Protein AF-A0A958PZF8-F1 (afdb_monomer)

Secondary structure (DSSP, 8-state):
----------------------SS---TTS---PPPTT--SSS---SSSTTTT--HHHHHTTSSSTT---S--TTSS-HHHHHHHTTT-TT--S-HHHHTTT-TTSSPPSS-HHHHHHHSS--STT-TTTT--HHHHB--TT-TT-B-STTT--SSSTTHHHHTTTS-BSTTSB-SSHHHHHHHHTTS----GGGS-TTS-TTSHHHHHH---GGGT--PBPSSSSS--B-TT---SBBTTTB-TTSHHHHHHTTT-TT--TTTS-TT-THHHHTT-TTSS--TTSSHHHHHHTT---STTSTTTT--HHHH---TT-TT---STTTS-HHHHTTTTTTS-TTSSS--SSHHHHHHH-TTS----GGGS-TTS-SSSHHHHHH--SGGGT---B-SS-SS--B-TT---SBBTTTB--SSSTTHHHHTT-TT--TTTTSTT-THHHHHH-TTS--

Radius of gyration: 44.5 Å; Cα contacts (8 Å, |Δi|>4): 518; chains: 1; bounding box: 115×78×127 Å

Mean predicted aligned error: 15.47 Å

Foldseek 3Di:
DDDDDDDDDDPPPPPPPLFQDDPPPQDPVRDDPGDDQQPDPLARAHCDADCNPPRLCQFQVVDNDSVHGAQDDPVHDDPVVVCVLCVQAAPDDNGRVSCCLQCSNSHDDPADLVNCLVQFEHQDPPAPNSNDHQCCFQVDSVDSVRGDPCSPVPPVDPPVCVLLVQAADDDQAADPGPLRCCQECRNSDRDDLVPDDQQANCVDDPNVVPHHYPCQFQVDADPSYPGNYGDPVATFCDDPPRDDLPDDPVCVVCPFQALDDSVQCDRVNVVLVCLQRRSNDDDPCRDQVVCVLQQNGCGPPGPNSNPRSCLFQVDSVDSVRGAPCSPDPCVNCVVVCVLAAPDPDQDDRGPQSVCQECSNVDDDDLVPDDQQENCPDDPNVVPDRYPCLFQVDADPSDPGGHGDSVHTDCDDPPRDHPPDDVVCVVCPPPPLDDPVVPPPDPPPSVCVVRRRNDD

Structure (mmCIF, N/CA/C/O backbone):
data_AF-A0A958PZF8-F1
#
_entry.id   AF-A0A958PZF8-F1
#
loop_
_atom_site.group_PDB
_atom_site.id
_atom_site.type_symbol
_atom_site.label_atom_id
_atom_site.label_alt_id
_atom_site.label_comp_id
_atom_site.label_asym_id
_atom_site.label_entity_id
_atom_site.label_seq_id
_atom_site.pdbx_PDB_ins_code
_atom_site.Cartn_x
_atom_site.Cartn_y
_atom_site.Cartn_z
_atom_site.occupancy
_atom_site.B_iso_or_equiv
_atom_site.auth_seq_id
_atom_site.auth_comp_id
_atom_site.auth_asym_id
_atom_site.auth_atom_id
_atom_site.pdbx_PDB_model_num
ATOM 1 N N . MET A 1 1 ? -70.134 57.536 48.054 1.00 37.50 1 MET A N 1
ATOM 2 C CA . MET A 1 1 ? -70.002 57.017 49.432 1.00 37.50 1 MET A CA 1
ATOM 3 C C . MET A 1 1 ? -70.591 55.611 49.474 1.00 37.50 1 MET A C 1
ATOM 5 O O . MET A 1 1 ? -71.732 55.472 49.069 1.00 37.50 1 MET A O 1
ATOM 9 N N . SER A 1 2 ? -69.796 54.635 49.942 1.00 36.50 2 SER A N 1
ATOM 10 C CA . SER A 1 2 ? -70.138 53.244 50.328 1.00 36.50 2 SER A CA 1
ATOM 11 C C . SER A 1 2 ? -70.690 52.311 49.226 1.00 36.50 2 SER A C 1
ATOM 13 O O . SER A 1 2 ? -71.832 52.447 48.817 1.00 36.50 2 SER A O 1
ATOM 15 N N . SER A 1 3 ? -69.861 51.493 48.564 1.00 36.50 3 SER A N 1
ATOM 16 C CA . SER A 1 3 ? -69.284 50.188 48.978 1.00 36.50 3 SER A CA 1
ATOM 17 C C . SER A 1 3 ? -70.226 49.001 48.717 1.00 36.50 3 SER A C 1
ATOM 19 O O . SER A 1 3 ? -71.057 48.650 49.550 1.00 36.50 3 SER A O 1
ATOM 21 N N . THR A 1 4 ? -70.037 48.352 47.564 1.00 36.25 4 THR A N 1
ATOM 22 C CA . THR A 1 4 ? -70.579 47.025 47.239 1.00 36.25 4 THR A CA 1
ATOM 23 C C . THR A 1 4 ? -69.392 46.102 46.972 1.00 36.25 4 THR A C 1
ATOM 25 O O . THR A 1 4 ? -68.705 46.234 45.962 1.00 36.25 4 THR A O 1
ATOM 28 N N . ALA A 1 5 ? -69.109 45.197 47.908 1.00 35.59 5 ALA A N 1
ATOM 29 C CA . ALA A 1 5 ? -68.065 44.190 47.768 1.00 35.59 5 ALA A CA 1
ATOM 30 C C . ALA A 1 5 ? -68.575 43.027 46.901 1.00 35.59 5 ALA A C 1
ATOM 32 O O . ALA A 1 5 ? -69.496 42.309 47.292 1.00 35.59 5 ALA A O 1
ATOM 33 N N . VAL A 1 6 ? -67.971 42.836 45.728 1.00 38.44 6 VAL A N 1
ATOM 34 C CA . VAL A 1 6 ? -68.174 41.654 44.880 1.00 38.44 6 VAL A CA 1
ATOM 35 C C . VAL A 1 6 ? -67.233 40.552 45.371 1.00 38.44 6 VAL A C 1
ATOM 37 O O . VAL A 1 6 ? -66.013 40.704 45.340 1.00 38.44 6 VAL A O 1
ATOM 40 N N . LYS A 1 7 ? -67.806 39.446 45.858 1.00 38.41 7 LYS A N 1
ATOM 41 C CA . LYS A 1 7 ? -67.075 38.223 46.212 1.00 38.41 7 LYS A CA 1
ATOM 42 C C . LYS A 1 7 ? -66.671 37.496 44.927 1.00 38.41 7 LYS A C 1
ATOM 44 O O . LYS A 1 7 ? -67.535 36.981 44.224 1.00 38.41 7 LYS A O 1
ATOM 49 N N . TYR A 1 8 ? -65.374 37.427 44.645 1.00 37.19 8 TYR A N 1
ATOM 50 C CA . TYR A 1 8 ? -64.829 36.514 43.642 1.00 37.19 8 TYR A CA 1
ATOM 51 C C . TYR A 1 8 ? -64.693 35.117 44.257 1.00 37.19 8 TYR A C 1
ATOM 53 O O . TYR A 1 8 ? -63.983 34.928 45.244 1.00 37.19 8 TYR A O 1
ATOM 61 N N . ILE A 1 9 ? -65.400 34.145 43.683 1.00 38.91 9 ILE A N 1
ATOM 62 C CA . ILE A 1 9 ? -65.196 32.720 43.947 1.00 38.91 9 ILE A CA 1
ATOM 63 C C . ILE A 1 9 ? -63.934 32.313 43.180 1.00 38.91 9 ILE A C 1
ATOM 65 O O . ILE A 1 9 ? -63.940 32.280 41.952 1.00 38.91 9 ILE A O 1
ATOM 69 N N . PHE A 1 10 ? -62.847 32.031 43.898 1.00 37.19 10 PHE A N 1
ATOM 70 C CA . PHE A 1 10 ? -61.678 31.371 43.322 1.00 37.19 10 PHE A CA 1
ATOM 71 C C . PHE A 1 10 ? -62.000 29.886 43.134 1.00 37.19 10 PHE A C 1
ATOM 73 O O . PHE A 1 10 ? -62.114 29.134 44.101 1.00 37.19 10 PHE A O 1
ATOM 80 N N . LEU A 1 11 ? -62.153 29.471 41.878 1.00 34.16 11 LEU A N 1
ATOM 81 C CA . LEU A 1 11 ? -62.128 28.068 41.489 1.00 34.16 11 LEU A CA 1
ATOM 82 C C . LEU A 1 11 ? -60.665 27.600 41.595 1.00 34.16 11 LEU A C 1
ATOM 84 O O . LEU A 1 11 ? -59.841 27.937 40.746 1.00 34.16 11 LEU A O 1
ATOM 88 N N . ILE A 1 12 ? -60.313 26.884 42.663 1.00 38.28 12 ILE A N 1
ATOM 89 C CA . ILE A 1 12 ? -59.009 26.219 42.762 1.00 38.28 12 ILE A CA 1
ATOM 90 C C . ILE A 1 12 ? -59.065 25.005 41.834 1.00 38.28 12 ILE A C 1
ATOM 92 O O . ILE A 1 12 ? -59.639 23.971 42.170 1.00 38.28 12 ILE A O 1
ATOM 96 N N . VAL A 1 13 ? -58.479 25.144 40.647 1.00 33.56 13 VAL A N 1
ATOM 97 C CA . VAL A 1 13 ? -58.109 24.002 39.810 1.00 33.56 13 VAL A CA 1
ATOM 98 C C . VAL A 1 13 ? -56.935 23.329 40.512 1.00 33.56 13 VAL A C 1
ATOM 100 O O . VAL A 1 13 ? -55.806 23.815 40.458 1.00 33.56 13 VAL A O 1
ATOM 103 N N . VAL A 1 14 ? -57.204 22.237 41.229 1.00 35.00 14 VAL A N 1
ATOM 104 C CA . VAL A 1 14 ? -56.147 21.351 41.721 1.00 35.00 14 VAL A CA 1
ATOM 105 C C . VAL A 1 14 ? -55.566 20.659 40.495 1.00 35.00 14 VAL A C 1
ATOM 107 O O . VAL A 1 14 ? -56.094 19.658 40.019 1.00 35.00 14 VAL A O 1
ATOM 110 N N . VAL A 1 15 ? -54.492 21.226 39.949 1.00 34.34 15 VAL A N 1
ATOM 111 C CA . VAL A 1 15 ? -53.616 20.504 39.029 1.00 34.34 15 VAL A CA 1
ATOM 112 C C . VAL A 1 15 ? -52.966 19.410 39.865 1.00 34.34 15 VAL A C 1
ATOM 114 O O . VAL A 1 15 ? -52.061 19.670 40.661 1.00 34.34 15 VAL A O 1
ATOM 117 N N . VAL A 1 16 ? -53.488 18.190 39.752 1.00 36.00 16 VAL A N 1
ATOM 118 C CA . VAL A 1 16 ? -52.850 17.005 40.317 1.00 36.00 16 VAL A CA 1
ATOM 119 C C . VAL A 1 16 ? -51.580 16.787 39.503 1.00 36.00 16 VAL A C 1
ATOM 121 O O . VAL A 1 16 ? -51.591 16.142 38.462 1.00 36.00 16 VAL A O 1
ATOM 124 N N . PHE A 1 17 ? -50.476 17.386 39.943 1.00 38.59 17 PHE A N 1
ATOM 125 C CA . PHE A 1 17 ? -49.166 16.893 39.554 1.00 38.59 17 PHE A CA 1
ATOM 126 C C . PHE A 1 17 ? -49.066 15.485 40.137 1.00 38.59 17 PHE A C 1
ATOM 128 O O . PHE A 1 17 ? -49.033 15.345 41.364 1.00 38.59 17 PHE A O 1
ATOM 135 N N . SER A 1 18 ? -49.061 14.466 39.275 1.00 41.78 18 SER A N 1
ATOM 136 C CA . SER A 1 18 ? -48.685 13.094 39.624 1.00 41.78 18 SER A CA 1
ATOM 137 C C . SER A 1 18 ? -47.242 13.106 40.122 1.00 41.78 18 SER A C 1
ATOM 139 O O . SER A 1 18 ? -46.292 12.933 39.371 1.00 41.78 18 SER A O 1
ATOM 141 N N . ALA A 1 19 ? -47.070 13.443 41.395 1.00 46.66 19 ALA A N 1
ATOM 142 C CA . ALA A 1 19 ? -45.835 13.237 42.118 1.00 46.66 19 ALA A CA 1
ATOM 143 C C . ALA A 1 19 ? -45.869 11.800 42.630 1.00 46.66 19 ALA A C 1
ATOM 145 O O . ALA A 1 19 ? -46.871 11.394 43.220 1.00 46.66 19 ALA A O 1
ATOM 146 N N . CYS A 1 20 ? -44.794 11.051 42.399 1.00 51.66 20 CYS A N 1
ATOM 147 C CA . CYS A 1 20 ? -44.618 9.715 42.948 1.00 51.66 20 CYS A CA 1
ATOM 148 C C . CYS A 1 20 ? -44.790 9.772 44.470 1.00 51.66 20 CYS A C 1
ATOM 150 O O . CYS A 1 20 ? -44.102 10.536 45.144 1.00 51.66 20 CYS A O 1
ATOM 152 N N . ARG A 1 21 ? -45.777 9.044 44.996 1.00 48.41 21 ARG A N 1
ATOM 153 C CA . ARG A 1 21 ? -46.098 8.992 46.425 1.00 48.41 21 ARG A CA 1
ATOM 154 C C . ARG A 1 21 ? -45.976 7.548 46.881 1.00 48.41 21 ARG A C 1
ATOM 156 O O . ARG A 1 21 ? -46.895 6.767 46.661 1.00 48.41 21 ARG A O 1
ATOM 163 N N . GLY A 1 22 ? -44.854 7.222 47.512 1.00 44.81 22 GLY A N 1
ATOM 164 C CA . GLY A 1 22 ? -44.749 6.042 48.361 1.00 44.81 22 GLY A CA 1
ATOM 165 C C . GLY A 1 22 ? -45.249 6.369 49.759 1.00 44.81 22 GLY A C 1
ATOM 166 O O . GLY A 1 22 ? -44.964 7.444 50.282 1.00 44.81 22 GLY A O 1
ATOM 167 N N . LEU A 1 23 ? -46.033 5.473 50.355 1.00 42.81 23 LEU A N 1
ATOM 168 C CA . LEU A 1 23 ? -46.591 5.661 51.699 1.00 42.81 23 LEU A CA 1
ATOM 169 C C . LEU A 1 23 ? -45.559 5.431 52.822 1.00 42.81 23 LEU A C 1
ATOM 171 O O . LEU A 1 23 ? -45.883 5.696 53.976 1.00 42.81 23 LEU A O 1
ATOM 175 N N . GLU A 1 24 ? -44.333 4.994 52.502 1.00 46.59 24 GLU A N 1
ATOM 176 C CA . GLU A 1 24 ? -43.348 4.545 53.503 1.00 46.59 24 GLU A CA 1
ATOM 177 C C . GLU A 1 24 ? -42.010 5.316 53.528 1.00 46.59 24 GLU A C 1
ATOM 179 O O . GLU A 1 24 ? -41.266 5.176 54.494 1.00 46.59 24 GLU A O 1
ATOM 184 N N . ASP A 1 25 ? -41.726 6.202 52.564 1.00 47.38 25 ASP A N 1
ATOM 185 C CA . ASP A 1 25 ? -40.475 6.995 52.518 1.00 47.38 25 ASP A CA 1
ATOM 186 C C . ASP A 1 25 ? -40.646 8.408 53.101 1.00 47.38 25 ASP A C 1
ATOM 188 O O . ASP A 1 25 ? -40.229 9.415 52.523 1.00 47.38 25 ASP A O 1
ATOM 192 N N . LEU A 1 26 ? -41.306 8.507 54.253 1.00 51.16 26 LEU A N 1
ATOM 193 C CA . LEU A 1 26 ? -41.318 9.752 55.012 1.00 51.16 26 LEU A CA 1
ATOM 194 C C . LEU A 1 26 ? -39.968 9.903 55.720 1.00 51.16 26 LEU A C 1
ATOM 196 O O . LEU A 1 26 ? -39.535 9.013 56.454 1.00 51.16 26 LEU A O 1
ATOM 200 N N . ASN A 1 27 ? -39.329 11.060 55.556 1.00 54.22 27 ASN A N 1
ATOM 201 C CA . ASN A 1 27 ? -38.282 11.498 56.468 1.00 54.22 27 ASN A CA 1
ATOM 202 C C . ASN A 1 27 ? -38.809 11.425 57.913 1.00 54.22 27 ASN A C 1
ATOM 204 O O . ASN A 1 27 ? -40.016 11.450 58.161 1.00 54.22 27 ASN A O 1
ATOM 208 N N . VAL A 1 28 ? -37.907 11.373 58.896 1.00 55.84 28 VAL A N 1
ATOM 209 C CA . VAL A 1 28 ? -38.272 11.271 60.328 1.00 55.84 28 VAL A CA 1
ATOM 210 C C . VAL A 1 28 ? -39.213 12.412 60.778 1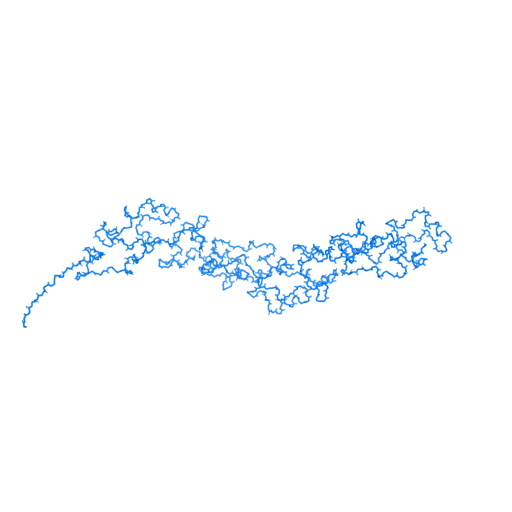.00 55.84 28 VAL A C 1
ATOM 212 O O . VAL A 1 28 ? -39.909 12.286 61.782 1.00 55.84 28 VAL A O 1
ATOM 215 N N . ASP A 1 29 ? -39.265 13.515 60.022 1.00 57.88 29 ASP A N 1
ATOM 216 C CA . ASP A 1 29 ? -40.139 14.676 60.221 1.00 57.88 29 ASP A CA 1
ATOM 217 C C . ASP A 1 29 ? -41.458 14.655 59.414 1.00 57.88 29 ASP A C 1
ATOM 219 O O . ASP A 1 29 ? -42.234 15.609 59.479 1.00 57.88 29 ASP A O 1
ATOM 223 N N . GLY A 1 30 ? -41.739 13.592 58.658 1.00 46.62 30 GLY A N 1
ATOM 224 C CA . GLY A 1 30 ? -42.919 13.493 57.799 1.00 46.62 30 GLY A CA 1
ATOM 225 C C . GLY A 1 30 ? -42.807 14.248 56.468 1.00 46.62 30 GLY A C 1
ATOM 226 O O . GLY A 1 30 ? -43.816 14.387 55.773 1.00 46.62 30 GLY A O 1
ATOM 227 N N . SER A 1 31 ? -41.626 14.757 56.102 1.00 48.38 31 SER A N 1
ATOM 228 C CA . SER A 1 31 ? -41.373 15.329 54.776 1.00 48.38 31 SER A CA 1
ATOM 229 C C . SER A 1 31 ? -41.009 14.245 53.755 1.00 48.38 31 SER A C 1
ATOM 231 O O . SER A 1 31 ? -40.520 13.176 54.104 1.00 48.38 31 SER A O 1
ATOM 233 N N . PHE A 1 32 ? -41.280 14.513 52.478 1.00 53.81 32 PHE A N 1
ATOM 234 C CA . PHE A 1 32 ? -40.859 13.672 51.359 1.00 53.81 32 PHE A CA 1
ATOM 235 C C . PHE A 1 32 ? -39.914 14.494 50.490 1.00 53.81 32 PHE A C 1
ATOM 237 O O . PHE A 1 32 ? -40.309 15.565 50.010 1.00 53.81 32 PHE A O 1
ATOM 244 N N . ASP A 1 33 ? -38.703 13.995 50.255 1.00 52.56 33 ASP A N 1
ATOM 245 C CA . ASP A 1 33 ? -37.861 14.532 49.194 1.00 52.56 33 ASP A CA 1
ATOM 246 C C . ASP A 1 33 ? -38.493 14.120 47.868 1.00 52.56 33 ASP A C 1
ATOM 248 O O . ASP A 1 33 ? -38.415 12.975 47.427 1.00 52.56 33 ASP A O 1
ATOM 252 N N . ARG A 1 34 ? -39.211 15.064 47.250 1.00 56.38 34 ARG A N 1
ATOM 253 C CA . ARG A 1 34 ? -39.826 14.853 45.942 1.00 56.38 34 ARG A CA 1
ATOM 254 C C . ARG A 1 34 ? -38.740 14.363 44.984 1.00 56.38 34 ARG A C 1
ATOM 256 O O . ARG A 1 34 ? -37.806 15.110 44.717 1.00 56.38 34 ARG A O 1
ATOM 263 N N . VAL A 1 35 ? -38.900 13.157 44.437 1.00 59.59 35 VAL A N 1
ATOM 264 C CA . VAL A 1 35 ? -38.057 12.671 43.338 1.00 59.59 35 VAL A CA 1
ATOM 265 C C . VAL A 1 35 ? -38.094 13.714 42.221 1.00 59.59 35 VAL A C 1
ATOM 267 O O . VAL A 1 35 ? -39.159 14.019 41.676 1.00 59.59 35 VAL A O 1
ATOM 270 N N . VAL A 1 36 ? -36.940 14.305 41.920 1.00 58.62 36 VAL A N 1
ATOM 271 C CA . VAL A 1 36 ? -36.776 15.272 40.836 1.00 58.62 36 VAL A CA 1
ATOM 272 C C . VAL A 1 36 ? -36.123 14.551 39.659 1.00 58.62 36 VAL A C 1
ATOM 274 O O . VAL A 1 36 ? -35.296 13.656 39.843 1.00 58.62 36 VAL A O 1
ATOM 277 N N . TRP A 1 37 ? -36.492 14.932 38.437 1.00 58.34 37 TRP A N 1
ATOM 278 C CA . TRP A 1 37 ? -35.787 14.499 37.228 1.00 58.34 37 TRP A CA 1
ATOM 279 C C . TRP A 1 37 ? -34.278 14.718 37.405 1.00 58.34 37 TRP A C 1
ATOM 281 O O . TRP A 1 37 ? -33.862 15.793 37.839 1.00 58.34 37 TRP A O 1
ATOM 291 N N . GLY A 1 38 ? -33.468 13.701 37.107 1.00 59.31 38 GLY A N 1
ATOM 292 C CA . GLY A 1 38 ? -32.015 13.750 37.302 1.00 59.31 38 GLY A CA 1
ATOM 293 C C . GLY A 1 38 ? -31.487 13.276 38.665 1.00 59.31 38 GLY A C 1
ATOM 294 O O . GLY A 1 38 ? -30.274 13.162 38.802 1.00 59.31 38 GLY A O 1
ATOM 295 N N . THR A 1 39 ? -32.337 12.992 39.665 1.00 63.03 39 THR A N 1
ATOM 296 C CA . THR A 1 39 ? -31.881 12.568 41.013 1.00 63.03 39 THR A CA 1
ATOM 297 C C . THR A 1 39 ? -32.392 11.198 41.457 1.00 63.03 39 THR A C 1
ATOM 299 O O . THR A 1 39 ? -32.065 10.753 42.556 1.00 63.03 39 THR A O 1
ATOM 302 N N . HIS A 1 40 ? -33.205 10.526 40.640 1.00 72.00 40 HIS A N 1
ATOM 303 C CA . HIS A 1 40 ? -33.659 9.165 40.915 1.00 72.00 40 HIS A CA 1
ATOM 304 C C . HIS A 1 40 ? -32.494 8.186 40.695 1.00 72.00 40 HIS A C 1
ATOM 306 O O . HIS A 1 40 ? -31.811 8.253 39.680 1.00 72.00 40 HIS A O 1
ATOM 312 N N . SER A 1 41 ? -32.215 7.326 41.671 1.00 67.25 41 SER A N 1
ATOM 313 C CA . SER A 1 41 ? -31.081 6.395 41.655 1.00 67.25 41 SER A CA 1
ATOM 314 C C . SER A 1 41 ? -31.567 5.002 42.061 1.00 67.25 41 SER A C 1
ATOM 316 O O . SER A 1 41 ? -32.423 4.915 42.944 1.00 67.25 41 SER A O 1
ATOM 318 N N . PRO A 1 42 ? -31.073 3.912 41.441 1.00 63.12 42 PRO A N 1
ATOM 319 C CA . PRO A 1 42 ? -30.014 3.866 40.419 1.00 63.12 42 PRO A CA 1
ATOM 320 C C . PRO A 1 42 ? -30.462 4.329 39.022 1.00 63.12 42 PRO A C 1
ATOM 322 O O . PRO A 1 42 ? -29.628 4.573 38.161 1.00 63.12 42 PRO A O 1
ATOM 325 N N . PHE A 1 43 ? -31.769 4.484 38.807 1.00 69.81 43 PHE A N 1
ATOM 326 C CA . PHE A 1 43 ? -32.364 4.829 37.518 1.00 69.81 43 PHE A CA 1
ATOM 327 C C . PHE A 1 43 ? -32.552 6.341 37.366 1.00 69.81 43 PHE A C 1
ATOM 329 O O . PHE A 1 43 ? -33.523 6.889 37.890 1.00 69.81 43 PHE A O 1
ATOM 336 N N . ILE A 1 44 ? -31.656 7.023 36.648 1.00 69.44 44 ILE A N 1
ATOM 337 C CA . ILE A 1 44 ? -31.795 8.463 36.400 1.00 69.44 44 ILE A CA 1
ATOM 338 C C . ILE A 1 44 ? -32.987 8.700 35.470 1.00 69.44 44 ILE A C 1
ATOM 340 O O . ILE A 1 44 ? -32.900 8.549 34.256 1.00 69.44 44 ILE A O 1
ATOM 344 N N . LEU A 1 45 ? -34.098 9.135 36.058 1.00 70.31 45 LEU A N 1
ATOM 345 C CA . LEU A 1 45 ? -35.258 9.612 35.321 1.00 70.31 45 LEU A CA 1
ATOM 346 C C . LEU A 1 45 ? -34.855 10.811 34.453 1.00 70.31 45 LEU A C 1
ATOM 348 O O . LEU A 1 45 ? -34.490 11.870 34.981 1.00 70.31 45 LEU A O 1
ATOM 352 N N . THR A 1 46 ? -34.953 10.660 33.131 1.00 66.12 46 THR A N 1
ATOM 353 C CA . THR A 1 46 ? -34.728 11.745 32.166 1.00 66.12 46 THR A CA 1
ATOM 354 C C . THR A 1 46 ? -36.054 12.270 31.618 1.00 66.12 46 THR A C 1
ATOM 356 O O . THR A 1 46 ? -37.060 11.568 31.587 1.00 66.12 46 THR A O 1
ATOM 359 N N . SER A 1 47 ? -36.081 13.526 31.170 1.00 66.81 47 SER A N 1
ATOM 360 C CA . SER A 1 47 ? -37.282 14.139 30.584 1.00 66.81 47 SER A CA 1
ATOM 361 C C . SER A 1 47 ? -37.588 13.655 29.154 1.00 66.81 47 SER A C 1
ATOM 363 O O . SER A 1 47 ? -38.429 14.249 28.471 1.00 66.81 47 SER A O 1
ATOM 365 N N . GLN A 1 48 ? -36.905 12.604 28.695 1.00 69.62 48 GLN A N 1
ATOM 366 C CA . GLN A 1 48 ? -36.945 12.016 27.357 1.00 69.62 48 GLN A CA 1
ATOM 367 C C . GLN A 1 48 ? -36.932 10.474 27.479 1.00 69.62 48 GLN A C 1
ATOM 369 O O . GLN A 1 48 ? -36.712 9.947 28.564 1.00 69.62 48 GLN A O 1
ATOM 374 N N . GLY A 1 49 ? -37.197 9.746 26.391 1.00 73.56 49 GLY A N 1
ATOM 375 C CA . GLY A 1 49 ? -37.208 8.272 26.398 1.00 73.56 49 GLY A CA 1
ATOM 376 C C . GLY A 1 49 ? -38.556 7.639 26.763 1.00 73.56 49 GLY A C 1
ATOM 377 O O . GLY A 1 49 ? -39.547 8.337 27.010 1.00 73.56 49 GLY A O 1
ATOM 378 N N . ASN A 1 50 ? -38.597 6.304 26.758 1.00 77.94 50 ASN A N 1
ATOM 379 C CA . ASN A 1 50 ? -39.836 5.531 26.899 1.00 77.94 50 ASN A CA 1
ATOM 380 C C . ASN A 1 50 ? -40.374 5.528 28.338 1.00 77.94 50 ASN A C 1
ATOM 382 O O . ASN A 1 50 ? -41.574 5.352 28.543 1.00 77.94 50 ASN A O 1
ATOM 386 N N . HIS A 1 51 ? -39.524 5.799 29.335 1.00 79.12 51 HIS A N 1
ATOM 387 C CA . HIS A 1 51 ? -39.930 5.840 30.742 1.00 79.12 51 HIS A CA 1
ATOM 388 C C . HIS A 1 51 ? -40.360 7.224 31.255 1.00 79.12 51 HIS A C 1
ATOM 390 O O . HIS A 1 51 ? -40.786 7.349 32.403 1.00 79.12 51 HIS A O 1
ATOM 396 N N . LYS A 1 52 ? -40.296 8.271 30.422 1.00 75.00 52 LYS A N 1
ATOM 397 C CA . LYS A 1 52 ? -40.603 9.664 30.803 1.00 75.00 52 LYS A CA 1
ATOM 398 C C . LYS A 1 52 ? -41.995 9.852 31.430 1.00 75.00 52 LYS A C 1
ATOM 400 O O . LYS A 1 52 ? -42.190 10.742 32.251 1.00 75.00 52 LYS A O 1
ATOM 405 N N . GLU A 1 53 ? -42.991 9.078 31.013 1.00 74.31 53 GLU A N 1
ATOM 406 C CA . GLU A 1 53 ? -44.390 9.263 31.443 1.00 74.31 53 GLU A CA 1
ATOM 407 C C . GLU A 1 53 ? -44.934 8.059 32.226 1.00 74.31 53 GLU A C 1
ATOM 409 O O . GLU A 1 53 ? -46.138 7.952 32.454 1.00 74.31 53 GLU A O 1
ATOM 414 N N . VAL A 1 54 ? -44.046 7.162 32.666 1.00 76.69 54 VAL A N 1
ATOM 415 C CA . VAL A 1 54 ? -44.415 5.967 33.430 1.00 76.69 54 VAL A CA 1
ATOM 416 C C . VAL A 1 54 ? -44.715 6.343 34.883 1.00 76.69 54 VAL A C 1
ATOM 418 O O . VAL A 1 54 ? -43.922 7.009 35.550 1.00 76.69 54 VAL A O 1
ATOM 421 N N . ASP A 1 55 ? -45.875 5.914 35.391 1.00 77.19 55 ASP A N 1
ATOM 422 C CA . ASP A 1 55 ? -46.229 6.079 36.804 1.00 77.19 55 ASP A CA 1
ATOM 423 C C . ASP A 1 55 ? -45.299 5.226 37.676 1.00 77.19 55 ASP A C 1
ATOM 425 O O . ASP A 1 55 ? -45.110 4.039 37.412 1.00 77.19 55 ASP A O 1
ATOM 429 N N . CYS A 1 56 ? -44.739 5.801 38.743 1.00 77.50 56 CYS A N 1
ATOM 430 C CA . CYS A 1 56 ? -43.807 5.094 39.624 1.00 77.50 56 CYS A CA 1
ATOM 431 C C . CYS A 1 56 ? -44.372 3.776 40.193 1.00 77.50 56 CYS A C 1
ATOM 433 O O . CYS A 1 56 ? -43.611 2.839 40.434 1.00 77.50 56 CYS A O 1
ATOM 435 N N . ASN A 1 57 ? -45.692 3.660 40.379 1.00 78.50 57 ASN A N 1
ATOM 436 C CA . ASN A 1 57 ? -46.315 2.426 40.860 1.00 78.50 57 ASN A CA 1
ATOM 437 C C . ASN A 1 57 ? -46.285 1.294 39.828 1.00 78.50 57 ASN A C 1
ATOM 439 O O . ASN A 1 57 ? -46.466 0.140 40.204 1.00 78.50 57 ASN A O 1
ATOM 443 N N . VAL A 1 58 ? -46.024 1.584 38.552 1.00 82.06 58 VAL A N 1
ATOM 444 C CA . VAL A 1 58 ? -45.774 0.538 37.554 1.00 82.06 58 VAL A CA 1
ATOM 445 C C . VAL A 1 58 ? -44.525 -0.254 37.940 1.00 82.06 58 VAL A C 1
ATOM 447 O O . VAL A 1 58 ? -44.546 -1.476 37.881 1.00 82.06 58 VAL A O 1
ATOM 450 N N . CYS A 1 59 ? -43.475 0.413 38.423 1.00 82.50 59 CYS A N 1
ATOM 451 C CA . CYS A 1 59 ? -42.232 -0.255 38.813 1.00 82.50 59 CYS A CA 1
ATOM 452 C C . CYS A 1 59 ? -42.227 -0.695 40.285 1.00 82.50 59 CYS A C 1
ATOM 454 O O . CYS A 1 59 ? -41.695 -1.757 40.607 1.00 82.50 59 CYS A O 1
ATOM 456 N N . HIS A 1 60 ? -42.816 0.106 41.179 1.00 83.25 60 HIS A N 1
ATOM 457 C CA . HIS A 1 60 ? -42.726 -0.080 42.636 1.00 83.25 60 HIS A CA 1
ATOM 458 C C . HIS A 1 60 ? -43.999 -0.635 43.292 1.00 83.25 60 HIS A C 1
ATOM 460 O O . HIS A 1 60 ? -43.929 -1.213 44.370 1.00 83.25 60 HIS A O 1
ATOM 466 N N . GLY A 1 61 ? -45.162 -0.497 42.651 1.00 79.94 61 GLY A N 1
ATOM 467 C CA . GLY A 1 61 ? -46.467 -0.864 43.215 1.00 79.94 61 GLY A CA 1
ATOM 468 C C . GLY A 1 61 ? -46.703 -2.351 43.530 1.00 79.94 61 GLY A C 1
ATOM 469 O O . GLY A 1 61 ? -47.589 -2.628 44.338 1.00 79.94 61 GLY A O 1
ATOM 470 N N . PRO A 1 62 ? -45.958 -3.322 42.961 1.00 80.31 62 PRO A N 1
ATOM 471 C CA . PRO A 1 62 ? -46.044 -4.721 43.388 1.00 80.31 62 PRO A CA 1
ATOM 472 C C . PRO A 1 62 ? -45.411 -5.015 44.757 1.00 80.31 62 PRO A C 1
ATOM 474 O O . PRO A 1 62 ? -45.520 -6.148 45.226 1.00 80.31 62 PRO A O 1
ATOM 477 N N . PHE A 1 63 ? -44.711 -4.051 45.364 1.00 82.25 63 PHE A N 1
ATOM 478 C CA . PHE A 1 63 ? -43.904 -4.258 46.564 1.00 82.25 63 PHE A CA 1
ATOM 479 C C . PHE A 1 63 ? -44.392 -3.427 47.745 1.00 82.25 63 PHE A C 1
ATOM 481 O O . PHE A 1 63 ? -45.000 -2.371 47.581 1.00 82.25 63 PHE A O 1
ATOM 488 N N . ASP A 1 64 ? -44.039 -3.888 48.943 1.00 79.00 64 ASP A N 1
ATOM 489 C CA . ASP A 1 64 ? -44.373 -3.199 50.189 1.00 79.00 64 ASP A CA 1
ATOM 490 C C . ASP A 1 64 ? -43.540 -1.916 50.379 1.00 79.00 64 ASP A C 1
ATOM 492 O O . ASP A 1 64 ? -43.968 -1.003 51.071 1.00 79.00 64 ASP A O 1
ATOM 496 N N . THR A 1 65 ? -42.372 -1.804 49.725 1.00 74.12 65 THR A N 1
ATOM 497 C CA . THR A 1 65 ? -41.483 -0.630 49.826 1.00 74.12 65 THR A CA 1
ATOM 498 C C . THR A 1 65 ? -41.009 -0.146 48.454 1.00 74.12 65 THR A C 1
ATOM 500 O O . THR A 1 65 ? -40.751 -0.950 47.557 1.00 74.12 65 THR A O 1
ATOM 503 N N . PHE A 1 66 ? -40.759 1.160 48.316 1.00 75.06 66 PHE A N 1
ATOM 504 C CA . PHE A 1 66 ? -40.168 1.757 47.104 1.00 75.06 66 PHE A CA 1
ATOM 505 C C . PHE A 1 66 ? -38.673 1.433 46.925 1.00 75.06 66 PHE A C 1
ATOM 507 O O . PHE A 1 66 ? -38.087 1.721 45.884 1.00 75.06 66 PHE A O 1
ATOM 514 N N . ARG A 1 67 ? -38.048 0.761 47.903 1.00 76.00 67 ARG A N 1
ATOM 515 C CA . ARG A 1 67 ? -36.687 0.213 47.771 1.00 76.00 67 ARG A CA 1
ATOM 516 C C . ARG A 1 67 ? -36.633 -1.004 46.849 1.00 76.00 67 ARG A C 1
ATOM 518 O O . ARG A 1 67 ? -35.553 -1.379 46.398 1.00 76.00 67 ARG A O 1
ATOM 525 N N . GLN A 1 68 ? -37.776 -1.642 46.612 1.00 81.62 68 GLN A N 1
ATOM 526 C CA . GLN A 1 68 ? -37.922 -2.750 45.680 1.00 81.62 68 GLN A CA 1
ATOM 527 C C . GLN A 1 68 ? -38.609 -2.256 44.413 1.00 81.62 68 GLN A C 1
ATOM 529 O O . GLN A 1 68 ? -39.413 -1.325 44.442 1.00 81.62 68 GLN A O 1
ATOM 534 N N . PHE A 1 69 ? -38.267 -2.870 43.290 1.00 85.38 69 PHE A N 1
ATOM 535 C CA . PHE A 1 69 ? -38.825 -2.515 41.998 1.00 85.38 69 PHE A CA 1
ATOM 536 C C . PHE A 1 69 ? -38.796 -3.726 41.066 1.00 85.38 69 PHE A C 1
ATOM 538 O O . PHE A 1 69 ? -38.066 -4.697 41.289 1.00 85.38 69 PHE A O 1
ATOM 545 N N . THR A 1 70 ? -39.574 -3.650 39.992 1.00 87.75 70 THR A N 1
ATOM 546 C CA . THR A 1 70 ? -39.487 -4.582 38.876 1.00 87.75 70 THR A CA 1
ATOM 547 C C . THR A 1 70 ? -39.677 -3.856 37.555 1.00 87.75 70 THR A C 1
ATOM 549 O O . THR A 1 70 ? -40.546 -2.997 37.438 1.00 87.75 70 THR A O 1
ATOM 552 N N . CYS A 1 71 ? -38.880 -4.222 36.554 1.00 85.81 71 CYS A N 1
ATOM 553 C CA . CYS A 1 71 ? -39.098 -3.797 35.170 1.00 85.81 71 CYS A CA 1
ATOM 554 C C . CYS A 1 71 ? -40.066 -4.757 34.453 1.00 85.81 71 CYS A C 1
ATOM 556 O O . CYS A 1 71 ? -40.699 -4.406 33.462 1.00 85.81 71 CYS A O 1
ATOM 558 N N . LEU A 1 72 ? -40.205 -5.977 34.976 1.00 88.75 72 LEU A N 1
ATOM 559 C CA . LEU A 1 72 ? -40.804 -7.130 34.303 1.00 88.75 72 LEU A CA 1
ATOM 560 C C . LEU A 1 72 ? -42.308 -7.213 34.572 1.00 88.75 72 LEU A C 1
ATOM 562 O O . LEU A 1 72 ? -42.827 -8.214 35.068 1.00 88.75 72 LEU A O 1
ATOM 566 N N . THR A 1 73 ? -43.014 -6.114 34.324 1.00 82.88 73 THR A N 1
ATOM 567 C CA . THR A 1 73 ? -44.472 -6.095 34.439 1.00 82.88 73 THR A CA 1
ATOM 568 C C . THR A 1 73 ? -45.115 -6.571 33.145 1.00 82.88 73 THR A C 1
ATOM 570 O O . THR A 1 73 ? -44.607 -6.329 32.051 1.00 82.88 73 THR A O 1
ATOM 573 N N . SER A 1 74 ? -46.298 -7.178 33.253 1.00 77.75 74 SER A N 1
ATOM 574 C CA . SER A 1 74 ? -47.092 -7.620 32.097 1.00 77.75 74 SER A CA 1
ATOM 575 C C . SER A 1 74 ? -47.538 -6.485 31.163 1.00 77.75 74 SER A C 1
ATOM 577 O O . SER A 1 74 ? -48.185 -6.749 30.156 1.00 77.75 74 SER A O 1
ATOM 579 N N . SER A 1 75 ? -47.261 -5.230 31.520 1.00 80.44 75 SER A N 1
ATOM 580 C CA . SER A 1 75 ? -47.679 -4.039 30.782 1.00 80.44 75 SER A CA 1
ATOM 581 C C . SER A 1 75 ? -46.520 -3.317 30.088 1.00 80.44 75 SER A C 1
ATOM 583 O O . SER A 1 75 ? -46.783 -2.376 29.343 1.00 80.44 75 SER A O 1
ATOM 585 N N . CYS A 1 76 ? -45.264 -3.707 30.342 1.00 85.50 76 CYS A N 1
ATOM 586 C CA . CYS A 1 76 ? -44.088 -3.025 29.794 1.00 85.50 76 CYS A CA 1
ATOM 587 C C . CYS A 1 76 ? -43.089 -4.025 29.199 1.00 85.50 76 CYS A C 1
ATOM 589 O O . CYS A 1 76 ? -43.132 -4.273 27.999 1.00 85.50 76 CYS A O 1
ATOM 591 N N . HIS A 1 77 ? -42.218 -4.627 30.014 1.00 89.00 77 HIS A N 1
ATOM 592 C CA . HIS A 1 77 ? -41.207 -5.571 29.532 1.00 89.00 77 HIS A CA 1
ATOM 593 C C . HIS A 1 77 ? -41.715 -7.007 29.634 1.00 89.00 77 HIS A C 1
ATOM 595 O O . HIS A 1 77 ? -41.525 -7.679 30.647 1.00 89.00 77 HIS A O 1
ATOM 601 N N . LEU A 1 78 ? -42.379 -7.470 28.575 1.00 91.81 78 LEU A N 1
ATOM 602 C CA . LEU A 1 78 ? -42.845 -8.848 28.452 1.00 91.81 78 LEU A CA 1
ATOM 603 C C . LEU A 1 78 ? -41.678 -9.800 28.190 1.00 91.81 78 LEU A C 1
ATOM 605 O O . LEU A 1 78 ? -40.800 -9.503 27.381 1.00 91.81 78 LEU A O 1
ATOM 609 N N . GLU A 1 79 ? -41.702 -10.973 28.826 1.00 91.38 79 GLU A N 1
ATOM 610 C CA . GLU A 1 79 ? -40.638 -11.978 28.704 1.00 91.38 79 GLU A CA 1
ATOM 611 C C . GLU A 1 79 ? -40.402 -12.393 27.252 1.00 91.38 79 GLU A C 1
ATOM 613 O O . GLU A 1 79 ? -39.270 -12.383 26.787 1.00 91.38 79 GLU A O 1
ATOM 618 N N . SER A 1 80 ? -41.460 -12.689 26.491 1.00 91.62 80 SER A N 1
ATOM 619 C CA . SER A 1 80 ? -41.319 -13.126 25.098 1.00 91.62 80 SER A CA 1
ATOM 620 C C . SER A 1 80 ? -40.693 -12.068 24.190 1.00 91.62 80 SER A C 1
ATOM 622 O O . SER A 1 80 ? -39.867 -12.407 23.347 1.00 91.62 80 SER A O 1
ATOM 624 N N . GLU A 1 81 ? -41.088 -10.804 24.350 1.00 90.94 81 GLU A N 1
ATOM 625 C CA . GLU A 1 81 ? -40.592 -9.691 23.530 1.00 90.94 81 GLU A CA 1
ATOM 626 C C . GLU A 1 81 ? -39.159 -9.343 23.929 1.00 90.94 81 GLU A C 1
ATOM 628 O O . GLU A 1 81 ? -38.265 -9.320 23.089 1.00 90.94 81 GLU A O 1
ATOM 633 N N . THR A 1 82 ? -38.908 -9.217 25.234 1.00 90.00 82 THR A N 1
ATOM 634 C CA . THR A 1 82 ? -37.576 -8.906 25.758 1.00 90.00 82 THR A CA 1
ATOM 635 C C . THR A 1 82 ? -36.582 -10.015 25.409 1.00 90.00 82 THR A C 1
ATOM 637 O O . THR A 1 82 ? -35.487 -9.717 24.944 1.00 90.00 82 THR A O 1
ATOM 640 N N . ASN A 1 83 ? -36.960 -11.291 25.545 1.00 91.00 83 ASN A N 1
ATOM 641 C CA . ASN A 1 83 ? -36.113 -12.413 25.136 1.00 91.00 83 ASN A CA 1
ATOM 642 C C . ASN A 1 83 ? -35.815 -12.380 23.629 1.00 91.00 83 ASN A C 1
ATOM 644 O O . ASN A 1 83 ? -34.700 -12.705 23.226 1.00 91.00 83 ASN A O 1
ATOM 648 N N . SER A 1 84 ? -36.795 -11.998 22.799 1.00 89.69 84 SER A N 1
ATOM 649 C CA . SER A 1 84 ? -36.623 -11.894 21.345 1.00 89.69 84 SER A CA 1
ATOM 650 C C . SER A 1 84 ? -35.616 -10.810 20.958 1.00 89.69 84 SER A C 1
ATOM 652 O O . SER A 1 84 ? -34.851 -11.004 20.017 1.00 89.69 84 SER A O 1
ATOM 654 N N . ASP A 1 85 ? -35.580 -9.700 21.691 1.00 86.44 85 ASP A N 1
ATOM 655 C CA . ASP A 1 85 ? -34.635 -8.609 21.431 1.00 86.44 85 ASP A CA 1
ATOM 656 C C . ASP A 1 85 ? -33.226 -8.899 21.985 1.00 86.44 85 ASP A C 1
ATOM 658 O O . ASP A 1 85 ? -32.240 -8.313 21.536 1.00 86.44 85 ASP A O 1
ATOM 662 N N . HIS A 1 86 ? -33.104 -9.847 22.923 1.00 87.12 86 HIS A N 1
ATOM 663 C CA . HIS A 1 86 ? -31.845 -10.206 23.588 1.00 87.12 86 HIS A CA 1
ATOM 664 C C . HIS A 1 86 ? -31.287 -11.580 23.180 1.00 87.12 86 HIS A C 1
ATOM 666 O O . HIS A 1 86 ? -30.347 -12.066 23.808 1.00 87.12 86 HIS A O 1
ATOM 672 N N . THR A 1 87 ? -31.790 -12.207 22.106 1.00 83.44 87 THR A N 1
ATOM 673 C CA . THR A 1 87 ? -31.377 -13.567 21.684 1.00 83.44 87 THR A CA 1
ATOM 674 C C . THR A 1 87 ? -29.872 -13.735 21.483 1.00 83.44 87 THR A C 1
ATOM 676 O O . THR A 1 87 ? -29.354 -14.844 21.590 1.00 83.44 87 THR A O 1
ATOM 679 N N . SER A 1 88 ? -29.181 -12.642 21.160 1.00 76.50 88 SER A N 1
ATOM 680 C CA . SER A 1 88 ? -27.750 -12.614 20.838 1.00 76.50 88 SER A CA 1
ATOM 681 C C . SER A 1 88 ? -26.924 -11.854 21.882 1.00 76.50 88 SER A C 1
ATOM 683 O O . SER A 1 88 ? -25.788 -11.468 21.604 1.00 76.50 88 SER A O 1
ATOM 685 N N . VAL A 1 89 ? -27.495 -11.574 23.058 1.00 81.69 89 VAL A N 1
ATOM 686 C CA . VAL A 1 89 ? -26.829 -10.856 24.149 1.00 81.69 89 VAL A CA 1
ATOM 687 C C . VAL A 1 89 ? -26.400 -11.859 25.214 1.00 81.69 89 VAL A C 1
ATOM 689 O O . VAL A 1 89 ? -27.211 -12.354 25.993 1.00 81.69 89 VAL A O 1
ATOM 692 N N . SER A 1 90 ? -25.107 -12.164 25.264 1.00 81.38 90 SER A N 1
ATOM 693 C CA . SER A 1 90 ? -24.567 -13.049 26.295 1.00 81.38 90 SER A CA 1
ATOM 694 C C . SER A 1 90 ? -24.629 -12.420 27.683 1.00 81.38 90 SER A C 1
ATOM 696 O O . SER A 1 90 ? -24.434 -11.216 27.848 1.00 81.38 90 SER A O 1
ATOM 698 N N . GLY A 1 91 ? -24.929 -13.249 28.686 1.00 80.25 91 GLY A N 1
ATOM 699 C CA . GLY A 1 91 ? -25.162 -12.795 30.060 1.00 80.25 91 GLY A CA 1
ATOM 700 C C . GLY A 1 91 ? -26.519 -12.119 30.278 1.00 80.25 91 GLY A C 1
ATOM 701 O O . GLY A 1 91 ? -26.774 -11.633 31.376 1.00 80.25 91 GLY A O 1
ATOM 702 N N . TYR A 1 92 ? -27.392 -12.089 29.264 1.00 87.62 92 TYR A N 1
ATOM 703 C CA . TYR A 1 92 ? -28.771 -11.651 29.433 1.00 87.62 92 TYR A CA 1
ATOM 704 C C . TYR A 1 92 ? -29.523 -12.573 30.396 1.00 87.62 92 TYR A C 1
ATOM 706 O O . TYR A 1 92 ? -29.569 -13.792 30.222 1.00 87.62 92 TYR A O 1
ATOM 714 N N . GLU A 1 93 ? -30.165 -11.960 31.383 1.00 90.31 93 GLU A N 1
ATOM 715 C CA . GLU A 1 93 ? -31.095 -12.611 32.289 1.00 90.31 93 GLU A CA 1
ATOM 716 C C . GLU A 1 93 ? -32.357 -11.758 32.376 1.00 90.31 93 GLU A C 1
ATOM 718 O O . GLU A 1 93 ? -32.281 -10.541 32.561 1.00 90.31 93 GLU A O 1
ATOM 723 N N . PHE A 1 94 ? -33.526 -12.396 32.301 1.00 92.19 94 PHE A N 1
ATOM 724 C CA . PHE A 1 94 ? -34.811 -11.728 32.495 1.00 92.19 94 PHE A CA 1
ATOM 725 C C . PHE A 1 94 ? -35.068 -11.478 33.993 1.00 92.19 94 PHE A C 1
ATOM 727 O O . PHE A 1 94 ? -35.962 -12.052 34.613 1.00 92.19 94 PHE A O 1
ATOM 734 N N . VAL A 1 95 ? -34.214 -10.648 34.599 1.00 90.50 95 VAL A N 1
ATOM 735 C CA . VAL A 1 95 ? -34.217 -10.265 36.016 1.00 90.50 95 VAL A CA 1
ATOM 736 C C . VAL A 1 95 ? -33.989 -8.755 36.110 1.00 90.50 95 VAL A C 1
ATOM 738 O O . VAL A 1 95 ? -32.986 -8.247 35.618 1.00 90.50 95 VAL A O 1
ATOM 741 N N . SER A 1 96 ? -34.887 -8.030 36.789 1.00 88.50 96 SER A N 1
ATOM 742 C CA . SER A 1 96 ? -34.897 -6.554 36.839 1.00 88.50 96 SER A CA 1
ATOM 743 C C . SER A 1 96 ? -33.559 -5.910 37.222 1.00 88.50 96 SER A C 1
ATOM 745 O O . SER A 1 96 ? -33.208 -4.860 36.694 1.00 88.50 96 SER A O 1
ATOM 747 N N . SER A 1 97 ? -32.801 -6.518 38.139 1.00 83.94 97 SER A N 1
ATOM 748 C CA . SER A 1 97 ? -31.486 -6.009 38.548 1.00 83.94 97 SER A CA 1
ATOM 749 C C . SER A 1 97 ? -30.401 -6.214 37.490 1.00 83.94 97 SER A C 1
ATOM 751 O O . SER A 1 97 ? -29.497 -5.389 37.396 1.00 83.94 97 SER A O 1
ATOM 753 N N . SER A 1 98 ? -30.487 -7.290 36.702 1.00 87.19 98 SER A N 1
ATOM 754 C CA . SER A 1 98 ? -29.490 -7.653 35.687 1.00 87.19 98 SER A CA 1
ATOM 755 C C . SER A 1 98 ? -29.561 -6.724 34.468 1.00 87.19 98 SER A C 1
ATOM 757 O O . SER A 1 98 ? -28.541 -6.461 33.833 1.00 87.19 98 SER A O 1
ATOM 759 N N . CYS A 1 99 ? -30.732 -6.135 34.191 1.00 85.94 99 CYS A N 1
ATOM 760 C CA . CYS A 1 99 ? -30.914 -5.160 33.112 1.00 85.94 99 CYS A CA 1
ATOM 761 C C . CYS A 1 99 ? -29.936 -3.977 33.227 1.00 85.94 99 CYS A C 1
ATOM 763 O O . CYS A 1 99 ? -29.350 -3.557 32.230 1.00 85.94 99 CYS A O 1
ATOM 765 N N . PHE A 1 100 ? -29.701 -3.476 34.447 1.00 81.19 100 PHE A N 1
ATOM 766 C CA . PHE A 1 100 ? -28.849 -2.304 34.686 1.00 81.19 100 PHE A CA 1
ATOM 767 C C . PHE A 1 100 ? -27.372 -2.535 34.408 1.00 81.19 100 PHE A C 1
ATOM 769 O O . PHE A 1 100 ? -26.640 -1.564 34.246 1.00 81.19 100 PHE A O 1
ATOM 776 N N . SER A 1 101 ? -26.922 -3.788 34.323 1.00 80.12 101 SER A N 1
ATOM 777 C CA . SER A 1 101 ? -25.548 -4.081 33.925 1.00 80.12 101 SER A CA 1
ATOM 778 C C . SER A 1 101 ? -25.277 -3.642 32.485 1.00 80.12 101 SER A C 1
ATOM 780 O O . SER A 1 101 ? -24.157 -3.256 32.186 1.00 80.12 101 SER A O 1
ATOM 782 N N . CYS A 1 102 ? -26.289 -3.648 31.612 1.00 80.62 102 CYS A N 1
ATOM 783 C CA . CYS A 1 102 ? -26.152 -3.231 30.210 1.00 80.62 102 CYS A CA 1
ATOM 784 C C . CYS A 1 102 ? -26.941 -1.954 29.866 1.00 80.62 102 CYS A C 1
ATOM 786 O O . CYS A 1 102 ? -26.598 -1.272 28.904 1.00 80.62 102 CYS A O 1
ATOM 788 N N . HIS A 1 103 ? -27.977 -1.634 30.648 1.00 82.12 103 HIS A N 1
ATOM 789 C CA . HIS A 1 103 ? -28.863 -0.478 30.485 1.00 82.12 103 HIS A CA 1
ATOM 790 C C . HIS A 1 103 ? -28.844 0.384 31.756 1.00 82.12 103 HIS A C 1
ATOM 792 O O . HIS A 1 103 ? -29.811 0.384 32.522 1.00 82.12 103 HIS A O 1
ATOM 798 N N . PRO A 1 104 ? -27.749 1.111 32.035 1.00 76.62 104 PRO A N 1
ATOM 799 C CA . PRO A 1 104 ? -27.585 1.860 33.286 1.00 76.62 104 PRO A CA 1
ATOM 800 C C . PRO A 1 104 ? -28.617 2.978 33.458 1.00 76.62 104 PRO A C 1
ATOM 802 O O . PRO A 1 104 ? -29.045 3.274 34.571 1.00 76.62 104 PRO A O 1
ATOM 805 N N . SER A 1 105 ? -29.057 3.572 32.349 1.00 75.25 105 SER A N 1
ATOM 806 C CA . SER A 1 105 ? -30.132 4.561 32.315 1.00 75.25 105 SER A CA 1
ATOM 807 C C . SER A 1 105 ? -31.523 3.930 32.325 1.00 75.25 105 SER A C 1
ATOM 809 O O . SER A 1 105 ? -32.492 4.672 32.293 1.00 75.25 105 SER A O 1
ATOM 811 N N . GLY A 1 106 ? -31.634 2.596 32.314 1.00 77.25 106 GLY A N 1
ATOM 812 C CA . GLY A 1 106 ? -32.878 1.845 32.122 1.00 77.25 106 GLY A CA 1
ATOM 813 C C . GLY A 1 106 ? -33.518 2.002 30.737 1.00 77.25 106 GLY A C 1
ATOM 814 O O . GLY A 1 106 ? -34.537 1.377 30.476 1.00 77.25 106 GLY A O 1
ATOM 815 N N . GLU A 1 107 ? -32.936 2.801 29.843 1.00 78.19 107 GLU A N 1
ATOM 816 C CA . GLU A 1 107 ? -33.351 2.894 28.443 1.00 78.19 107 GLU A CA 1
ATOM 817 C C . GLU A 1 107 ? -32.600 1.855 27.597 1.00 78.19 107 GLU A C 1
ATOM 819 O O . GLU A 1 107 ? -31.476 1.452 27.918 1.00 78.19 107 GLU A O 1
ATOM 824 N N . ALA A 1 108 ? -33.219 1.430 26.493 1.00 76.94 108 ALA A N 1
ATOM 825 C CA . ALA A 1 108 ? -32.533 0.616 25.497 1.00 76.94 108 ALA A CA 1
ATOM 826 C C . ALA A 1 108 ? -31.288 1.362 24.987 1.00 76.94 108 ALA A C 1
ATOM 828 O O . ALA A 1 108 ? -31.293 2.586 24.864 1.00 76.94 108 ALA A O 1
ATOM 829 N N . ASN A 1 109 ? -30.218 0.624 24.697 1.00 71.50 109 ASN A N 1
ATOM 830 C CA . ASN A 1 109 ? -29.031 1.224 24.099 1.00 71.50 109 ASN A CA 1
ATOM 831 C C . ASN A 1 109 ? -29.365 1.673 22.673 1.00 71.50 109 ASN A C 1
ATOM 833 O O . ASN A 1 109 ? -29.994 0.925 21.927 1.00 71.50 109 ASN A O 1
ATOM 837 N N . ASP A 1 110 ? -28.873 2.844 22.271 1.00 70.56 110 ASP A N 1
ATOM 838 C CA . ASP A 1 110 ? -29.070 3.390 20.918 1.00 70.56 110 ASP A CA 1
ATOM 839 C C . ASP A 1 110 ? -28.326 2.598 19.821 1.00 70.56 110 ASP A C 1
ATOM 841 O O . ASP A 1 110 ? -28.351 2.976 18.652 1.00 70.56 110 ASP A O 1
ATOM 845 N N . LEU A 1 111 ? -27.618 1.525 20.192 1.00 78.62 111 LEU A N 1
ATOM 846 C CA . LEU A 1 111 ? -26.737 0.768 19.313 1.00 78.62 111 LEU A CA 1
ATOM 847 C C . LEU A 1 111 ? -27.013 -0.735 19.443 1.00 78.62 111 LEU A C 1
ATOM 849 O O . LEU A 1 111 ? -26.739 -1.340 20.483 1.00 78.62 111 LEU A O 1
ATOM 853 N N . SER A 1 112 ? -27.512 -1.359 18.375 1.00 80.88 112 SER A N 1
ATOM 854 C CA . SER A 1 112 ? -27.599 -2.823 18.298 1.00 80.88 112 SER A CA 1
ATOM 855 C C . SER A 1 112 ? -26.205 -3.468 18.228 1.00 80.88 112 SER A C 1
ATOM 857 O O . SER A 1 112 ? -25.212 -2.818 17.895 1.00 80.88 112 SER A O 1
ATOM 859 N N . ARG A 1 113 ? -26.095 -4.781 18.486 1.00 81.00 113 ARG A N 1
ATOM 860 C CA . ARG A 1 113 ? -24.807 -5.506 18.368 1.00 81.00 113 ARG A CA 1
ATOM 861 C C . ARG A 1 113 ? -24.229 -5.492 16.948 1.00 81.00 113 ARG A C 1
ATOM 863 O O . ARG A 1 113 ? -23.004 -5.493 16.778 1.00 81.00 113 ARG A O 1
ATOM 870 N N . ASP A 1 114 ? -25.091 -5.471 15.937 1.00 84.19 114 ASP A N 1
ATOM 871 C CA . ASP A 1 114 ? -24.677 -5.404 14.534 1.00 84.19 114 ASP A CA 1
ATOM 872 C C . ASP A 1 114 ? -24.177 -4.000 14.172 1.00 84.19 114 ASP A C 1
ATOM 874 O O . ASP A 1 114 ? -23.138 -3.854 13.520 1.00 84.19 114 ASP A O 1
ATOM 878 N N . GLU A 1 115 ? -24.841 -2.954 14.666 1.00 86.88 115 GLU A N 1
ATOM 879 C CA . GLU A 1 115 ? -24.365 -1.571 14.542 1.00 86.88 115 GLU A CA 1
ATOM 880 C C . GLU A 1 115 ? -23.058 -1.361 15.310 1.00 86.88 115 GLU A C 1
ATOM 882 O O . GLU A 1 115 ? -22.118 -0.780 14.764 1.00 86.88 115 GLU A O 1
ATOM 887 N N . HIS A 1 116 ? -22.932 -1.924 16.517 1.00 88.31 116 HIS A N 1
ATOM 888 C CA . HIS A 1 116 ? -21.677 -1.945 17.267 1.00 88.31 116 HIS A CA 1
ATOM 889 C C . HIS A 1 116 ? -20.552 -2.567 16.444 1.00 88.31 116 HIS A C 1
ATOM 891 O O . HIS A 1 116 ? -19.467 -2.007 16.342 1.00 88.31 116 HIS A O 1
ATOM 897 N N . SER A 1 117 ? -20.798 -3.706 15.804 1.00 90.31 117 SER A N 1
ATOM 898 C CA . SER A 1 117 ? -19.746 -4.421 15.077 1.00 90.31 117 SER A CA 1
ATOM 899 C C . SER A 1 117 ? -19.369 -3.765 13.751 1.00 90.31 117 SER A C 1
ATOM 901 O O . SER A 1 117 ? -18.213 -3.830 13.333 1.00 90.31 117 SER A O 1
ATOM 903 N N . SER A 1 118 ? -20.332 -3.130 13.084 1.00 88.00 118 SER A N 1
ATOM 904 C CA . SER A 1 118 ? -20.111 -2.459 11.800 1.00 88.00 118 SER A CA 1
ATOM 905 C C . SER A 1 118 ? -19.482 -1.072 11.945 1.00 88.00 118 SER A C 1
ATOM 907 O O . SER A 1 118 ? -18.723 -0.667 11.067 1.00 88.00 118 SER A O 1
ATOM 909 N N . THR A 1 119 ? -19.738 -0.363 13.050 1.00 87.94 119 THR A N 1
ATOM 910 C CA . THR A 1 119 ? -19.243 1.010 13.271 1.00 87.94 119 THR A CA 1
ATOM 911 C C . THR A 1 119 ? -18.115 1.095 14.304 1.00 87.94 119 THR A C 1
ATOM 913 O O . THR A 1 119 ? -17.198 1.906 14.150 1.00 87.94 119 THR A O 1
ATOM 916 N N . LEU A 1 120 ? -18.085 0.193 15.289 1.00 91.62 120 LEU A N 1
ATOM 917 C CA . LEU A 1 120 ? -17.102 0.129 16.376 1.00 91.62 120 LEU A CA 1
ATOM 918 C C . LEU A 1 120 ? -16.333 -1.208 16.353 1.00 91.62 120 LEU A C 1
ATOM 920 O O . LEU A 1 120 ? -16.032 -1.755 15.289 1.00 91.62 120 LEU A O 1
ATOM 924 N N . PHE A 1 121 ? -15.963 -1.722 17.528 1.00 91.88 121 PHE A N 1
ATOM 925 C CA . PHE A 1 121 ? -15.197 -2.953 17.658 1.00 91.88 121 PHE A CA 1
ATOM 926 C C . PHE A 1 121 ? -16.068 -4.190 17.340 1.00 91.88 121 PHE A C 1
ATOM 928 O O . PHE A 1 121 ? -17.171 -4.308 17.883 1.00 91.88 121 PHE A O 1
ATOM 935 N N . PRO A 1 122 ? -15.612 -5.131 16.489 1.00 92.25 122 PRO A N 1
ATOM 936 C CA . PRO A 1 122 ? -16.422 -6.286 16.094 1.00 92.25 122 PRO A CA 1
ATOM 937 C C . PRO A 1 122 ? -16.729 -7.263 17.239 1.00 92.25 122 PRO A C 1
ATOM 939 O O . PRO A 1 122 ? -15.832 -7.917 17.775 1.00 92.25 122 PRO A O 1
ATOM 942 N N . ILE A 1 123 ? -18.017 -7.425 17.553 1.00 90.12 123 ILE A N 1
ATOM 943 C CA . ILE A 1 123 ? -18.543 -8.344 18.582 1.00 90.12 123 ILE A CA 1
ATOM 944 C C . ILE A 1 123 ? -19.696 -9.225 18.064 1.00 90.12 123 ILE A C 1
ATOM 946 O O . ILE A 1 123 ? -20.319 -9.957 18.829 1.00 90.12 123 ILE A O 1
ATOM 950 N N . SER A 1 124 ? -20.036 -9.141 16.780 1.00 86.25 124 SER A N 1
ATOM 951 C CA . SER A 1 124 ? -21.101 -9.932 16.167 1.00 86.25 124 SER A CA 1
ATOM 952 C C . SER A 1 124 ? -20.641 -11.366 15.896 1.00 86.25 124 SER A C 1
ATOM 954 O O . SER A 1 124 ? -19.511 -11.761 16.206 1.00 86.25 124 SER A O 1
ATOM 956 N N . GLN A 1 125 ? -21.548 -12.172 15.349 1.00 82.94 125 GLN A N 1
ATOM 957 C CA . GLN A 1 125 ? -21.331 -13.589 15.087 1.00 82.94 125 GLN A CA 1
ATOM 958 C C . GLN A 1 125 ? -20.007 -13.847 14.345 1.00 82.94 125 GLN A C 1
ATOM 960 O O . GLN A 1 125 ? -19.736 -13.264 13.297 1.00 82.94 125 GLN A O 1
ATOM 965 N N . GLY A 1 126 ? -19.187 -14.748 14.894 1.00 81.56 126 GLY A N 1
ATOM 966 C CA . GLY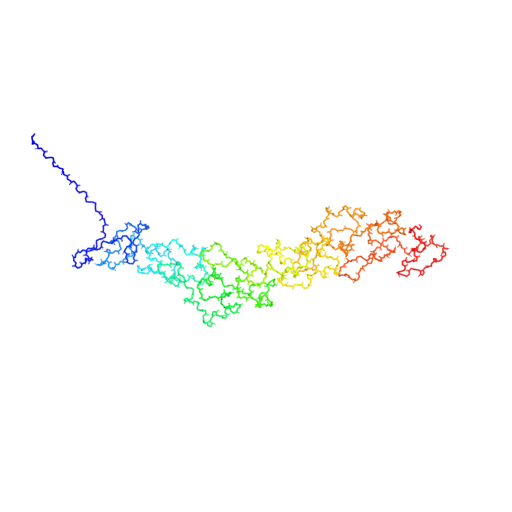 A 1 126 ? -17.862 -15.084 14.360 1.00 81.56 126 GLY A CA 1
ATOM 967 C C . GLY A 1 126 ? -16.701 -14.286 14.966 1.00 81.56 126 GLY A C 1
ATOM 968 O O . GLY A 1 126 ? -15.550 -14.638 14.717 1.00 81.56 126 GLY A O 1
ATOM 969 N N . SER A 1 127 ? -16.970 -13.263 15.786 1.00 87.50 127 SER A N 1
ATOM 970 C CA . SER A 1 127 ? -15.951 -12.630 16.632 1.00 87.50 127 SER A CA 1
ATOM 971 C C . SER A 1 127 ? -15.625 -13.505 17.845 1.00 87.50 127 SER A C 1
ATOM 973 O O . SER A 1 127 ? -16.525 -14.062 18.469 1.00 87.50 127 SER A O 1
ATOM 975 N N . SER A 1 128 ? -14.354 -13.553 18.256 1.00 88.56 128 SER A N 1
ATOM 976 C CA . SER A 1 128 ? -13.936 -14.194 19.517 1.00 88.56 128 SER A CA 1
ATOM 977 C C . SER A 1 128 ? -14.532 -13.529 20.765 1.00 88.56 128 SER A C 1
ATOM 979 O O . SER A 1 128 ? -14.468 -14.100 21.848 1.00 88.56 128 SER A O 1
ATOM 981 N N . HIS A 1 129 ? -15.091 -12.327 20.618 1.00 89.69 129 HIS A N 1
ATOM 982 C CA . HIS A 1 129 ? -15.709 -11.548 21.690 1.00 89.69 129 HIS A CA 1
ATOM 983 C C . HIS A 1 129 ? -17.242 -11.651 21.679 1.00 89.69 129 HIS A C 1
ATOM 985 O O . HIS A 1 129 ? -17.904 -10.931 22.422 1.00 89.69 129 HIS A O 1
ATOM 991 N N . MET A 1 130 ? -17.829 -12.501 20.821 1.00 86.88 130 MET A N 1
ATOM 992 C CA . MET A 1 130 ? -19.284 -12.540 20.656 1.00 86.88 130 MET A CA 1
ATOM 993 C C . MET A 1 130 ? -20.025 -12.972 21.921 1.00 86.88 130 MET A C 1
ATOM 995 O O . MET A 1 130 ? -21.116 -12.472 22.177 1.00 86.88 130 MET A O 1
ATOM 999 N N . ASP A 1 131 ? -19.405 -13.817 22.743 1.00 86.19 131 ASP A N 1
ATOM 1000 C CA . ASP A 1 131 ? -20.039 -14.347 23.947 1.00 86.19 131 ASP A CA 1
ATOM 1001 C C . ASP A 1 131 ? -19.812 -13.491 25.201 1.00 86.19 131 ASP A C 1
ATOM 1003 O O . ASP A 1 131 ? -20.241 -13.881 26.284 1.00 86.19 131 ASP A O 1
ATOM 1007 N N . LEU A 1 132 ? -19.157 -12.332 25.070 1.00 87.44 132 LEU A N 1
ATOM 1008 C CA . LEU A 1 132 ? -18.905 -11.443 26.201 1.00 87.44 132 LEU A CA 1
ATOM 1009 C C . LEU A 1 132 ? -20.119 -10.562 26.509 1.00 87.44 132 LEU A C 1
ATOM 1011 O O . LEU A 1 132 ? -20.780 -10.028 25.606 1.00 87.44 132 LEU A O 1
ATOM 1015 N N . ALA A 1 133 ? -20.372 -10.377 27.801 1.00 85.75 133 ALA A N 1
ATOM 1016 C CA . ALA A 1 133 ? -21.288 -9.367 28.304 1.00 85.75 133 ALA A CA 1
ATOM 1017 C C . ALA A 1 133 ? -20.669 -7.967 28.162 1.00 85.75 133 ALA A C 1
ATOM 1019 O O . ALA A 1 133 ? -19.448 -7.793 28.200 1.00 85.75 133 ALA A O 1
ATOM 1020 N N . CYS A 1 134 ? -21.512 -6.936 28.047 1.00 85.81 134 CYS A N 1
ATOM 1021 C CA . CYS A 1 134 ? -21.059 -5.559 27.822 1.00 85.81 134 CYS A CA 1
ATOM 1022 C C . CYS A 1 134 ? -20.054 -5.098 28.893 1.00 85.81 134 CYS A C 1
ATOM 1024 O O . CYS A 1 134 ? -19.005 -4.544 28.567 1.00 85.81 134 CYS A O 1
ATOM 1026 N N . VAL A 1 135 ? -20.336 -5.405 30.163 1.00 85.31 135 VAL A N 1
ATOM 1027 C CA . VAL A 1 135 ? -19.518 -5.011 31.325 1.00 85.31 135 VAL A CA 1
ATOM 1028 C C . VAL A 1 135 ? -18.147 -5.681 31.393 1.00 85.31 135 VAL A C 1
ATOM 1030 O O . VAL A 1 135 ? -17.278 -5.215 32.125 1.00 85.31 135 VAL A O 1
ATOM 1033 N N . GLU A 1 136 ? -17.926 -6.764 30.644 1.00 89.56 136 GLU A N 1
ATOM 1034 C CA . GLU A 1 136 ? -16.610 -7.410 30.595 1.00 89.56 136 GLU A CA 1
ATOM 1035 C C . GLU A 1 136 ? -15.597 -6.555 29.827 1.00 89.56 136 GLU A C 1
ATOM 1037 O O . GLU A 1 136 ? -14.405 -6.583 30.131 1.00 89.56 136 GLU A O 1
ATOM 1042 N N . CYS A 1 137 ? -16.073 -5.758 28.865 1.00 90.75 137 CYS A N 1
ATOM 1043 C CA . CYS A 1 137 ? -15.252 -4.798 28.131 1.00 90.75 137 CYS A CA 1
ATOM 1044 C C . CYS A 1 137 ? -15.416 -3.376 28.679 1.00 90.75 137 CYS A C 1
ATOM 1046 O O . CYS A 1 137 ? -14.419 -2.672 28.853 1.00 90.75 137 CYS A O 1
ATOM 1048 N N . HIS A 1 138 ? -16.657 -2.958 28.940 1.00 89.81 138 HIS A N 1
ATOM 1049 C CA . HIS A 1 138 ? -17.027 -1.615 29.385 1.00 89.81 138 HIS A CA 1
ATOM 1050 C C . HIS A 1 138 ? -16.987 -1.523 30.909 1.00 89.81 138 HIS A C 1
ATOM 1052 O O . HIS A 1 138 ? -17.960 -1.815 31.601 1.00 89.81 138 HIS A O 1
ATOM 1058 N N . THR A 1 139 ? -15.829 -1.137 31.440 1.00 89.81 139 THR A N 1
ATOM 1059 C CA . THR A 1 139 ? -15.555 -1.202 32.884 1.00 89.81 139 THR A CA 1
ATOM 1060 C C . THR A 1 139 ? -16.128 -0.032 33.682 1.00 89.81 139 THR A C 1
ATOM 1062 O O . THR A 1 139 ? -16.099 -0.072 34.910 1.00 89.81 139 THR A O 1
ATOM 1065 N N . ASP A 1 140 ? -16.614 1.012 33.009 1.00 87.44 140 ASP A N 1
ATOM 1066 C CA . ASP A 1 140 ? -17.356 2.103 33.637 1.00 87.44 140 ASP A CA 1
ATOM 1067 C C . ASP A 1 140 ? -18.816 2.062 33.181 1.00 87.44 140 ASP A C 1
ATOM 1069 O O . ASP A 1 140 ? -19.137 2.283 32.016 1.00 87.44 140 ASP A O 1
ATOM 1073 N N . ILE A 1 141 ? -19.709 1.789 34.128 1.00 78.25 141 ILE A N 1
ATOM 1074 C CA . ILE A 1 141 ? -21.146 1.675 33.879 1.00 78.25 141 ILE A CA 1
ATOM 1075 C C . ILE A 1 141 ? -21.800 3.017 33.512 1.00 78.25 141 ILE A C 1
ATOM 1077 O O . ILE A 1 141 ? -22.897 3.032 32.962 1.00 78.25 141 ILE A O 1
ATOM 1081 N N . ASN A 1 142 ? -21.137 4.142 33.798 1.00 77.88 142 ASN A N 1
ATOM 1082 C CA . ASN A 1 142 ? -21.615 5.482 33.455 1.00 77.88 142 ASN A CA 1
ATOM 1083 C C . ASN A 1 142 ? -20.980 6.025 32.167 1.00 77.88 142 ASN A C 1
ATOM 1085 O O . ASN A 1 142 ? -21.437 7.045 31.653 1.00 77.88 142 ASN A O 1
ATOM 1089 N N . ASP A 1 143 ? -19.937 5.367 31.653 1.00 83.06 143 ASP A N 1
ATOM 1090 C CA . ASP A 1 143 ? -19.214 5.785 30.455 1.00 83.06 143 ASP A CA 1
ATOM 1091 C C . ASP A 1 143 ? -18.753 4.571 29.636 1.00 83.06 143 ASP A C 1
ATOM 1093 O O . ASP A 1 143 ? -17.644 4.053 29.779 1.00 83.06 143 ASP A O 1
ATOM 1097 N N . TYR A 1 144 ? -19.605 4.153 28.698 1.00 82.94 144 TYR A N 1
ATOM 1098 C CA . TYR A 1 144 ? -19.321 3.045 27.784 1.00 82.94 144 TYR A CA 1
ATOM 1099 C C . TYR A 1 144 ? -18.187 3.355 26.787 1.00 82.94 144 TYR A C 1
ATOM 1101 O O . TYR A 1 144 ? -17.762 2.463 26.057 1.00 82.94 144 TYR A O 1
ATOM 1109 N N . SER A 1 145 ? -17.624 4.568 26.750 1.00 84.62 145 SER A N 1
ATOM 1110 C CA . SER A 1 145 ? -16.379 4.804 26.005 1.00 84.62 145 SER A CA 1
ATOM 1111 C C . SER A 1 145 ? -15.147 4.222 26.717 1.00 84.62 145 SER A C 1
ATOM 1113 O O . SER A 1 145 ? -14.115 3.975 26.083 1.00 84.62 145 SER A O 1
ATOM 1115 N N . VAL A 1 146 ? -15.255 3.939 28.021 1.00 90.19 146 VAL A N 1
ATOM 1116 C CA . VAL A 1 146 ? -14.190 3.342 28.829 1.00 90.19 146 VAL A CA 1
ATOM 1117 C C . VAL A 1 146 ? -14.167 1.830 28.621 1.00 90.19 146 VAL A C 1
ATOM 1119 O O . VAL A 1 146 ? -14.931 1.079 29.227 1.00 90.19 146 VAL A O 1
ATOM 1122 N N . VAL A 1 147 ? -13.242 1.378 27.773 1.00 91.50 147 VAL A N 1
ATOM 1123 C CA . VAL A 1 147 ? -13.020 -0.042 27.467 1.00 91.50 147 VAL A CA 1
ATOM 1124 C C . VAL A 1 147 ? -11.682 -0.542 28.013 1.00 91.50 147 VAL A C 1
ATOM 1126 O O . VAL A 1 147 ? -10.650 0.132 27.920 1.00 91.50 147 VAL A O 1
ATOM 1129 N N . SER A 1 148 ? -11.666 -1.776 28.518 1.00 91.19 148 SER A N 1
ATOM 1130 C CA . SER A 1 148 ? -10.452 -2.472 28.946 1.00 91.19 148 SER A CA 1
ATOM 1131 C C . SER A 1 148 ? -10.231 -3.763 28.160 1.00 91.19 148 SER A C 1
ATOM 1133 O O . SER A 1 148 ? -10.864 -4.778 28.421 1.00 91.19 148 SER A O 1
ATOM 1135 N N . CYS A 1 149 ? -9.262 -3.768 27.239 1.00 90.19 149 CYS A N 1
ATOM 1136 C CA . CYS A 1 149 ? -8.785 -5.022 26.632 1.00 90.19 149 CYS A CA 1
ATOM 1137 C C . CYS A 1 149 ? -7.890 -5.804 27.605 1.00 90.19 149 CYS A C 1
ATOM 1139 O O . CYS A 1 149 ? -7.807 -7.031 27.573 1.00 90.19 149 CYS A O 1
ATOM 1141 N N . THR A 1 150 ? -7.176 -5.074 28.463 1.00 86.31 150 THR A N 1
ATOM 1142 C CA . THR A 1 150 ? -6.116 -5.606 29.324 1.00 86.31 150 THR A CA 1
ATOM 1143 C C . THR A 1 150 ? -6.640 -6.383 30.527 1.00 86.31 150 THR A C 1
ATOM 1145 O O . THR A 1 150 ? -5.857 -7.075 31.167 1.00 86.31 150 THR A O 1
ATOM 1148 N N . GLY A 1 151 ? -7.941 -6.291 30.827 1.00 85.62 151 GLY A N 1
ATOM 1149 C CA . GLY A 1 151 ? -8.582 -7.117 31.854 1.00 85.62 151 GLY A CA 1
ATOM 1150 C C . GLY A 1 151 ? -8.532 -8.613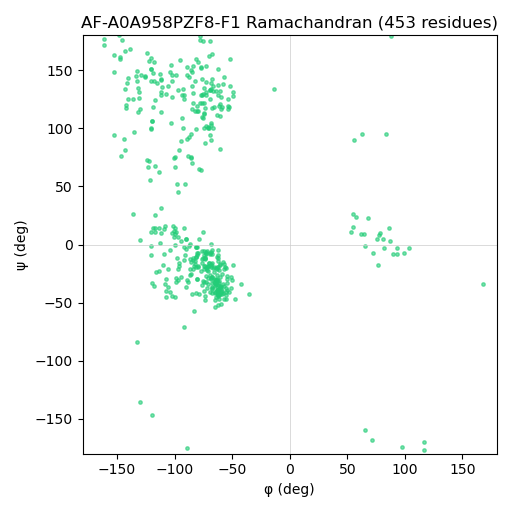 31.527 1.00 85.62 151 GLY A C 1
ATOM 1151 O O . GLY A 1 151 ? -8.329 -9.425 32.424 1.00 85.62 151 GLY A O 1
ATOM 1152 N N . CYS A 1 152 ? -8.631 -8.968 30.240 1.00 86.88 152 CYS A N 1
ATOM 1153 C CA . CYS A 1 152 ? -8.500 -10.348 29.760 1.00 86.88 152 CYS A CA 1
ATOM 1154 C C . CYS A 1 152 ? -7.152 -10.599 29.056 1.00 86.88 152 CYS A C 1
ATOM 1156 O O . CYS A 1 152 ? -6.569 -11.674 29.200 1.00 86.88 152 CYS A O 1
ATOM 1158 N N . HIS A 1 153 ? -6.631 -9.614 28.310 1.00 84.56 153 HIS A N 1
ATOM 1159 C CA . HIS A 1 153 ? -5.391 -9.726 27.529 1.00 84.56 153 HIS A CA 1
ATOM 1160 C C . HIS A 1 153 ? -4.178 -9.088 28.227 1.00 84.56 153 HIS A C 1
ATOM 1162 O O . HIS A 1 153 ? -3.670 -8.035 27.820 1.00 84.56 153 HIS A O 1
ATOM 1168 N N . GLU A 1 154 ? -3.662 -9.750 29.262 1.00 73.19 154 GLU A N 1
ATOM 1169 C CA . GLU A 1 154 ? -2.461 -9.295 29.966 1.00 73.19 154 GLU A CA 1
ATOM 1170 C C . GLU A 1 154 ? -1.193 -9.423 29.090 1.00 73.19 154 GLU A C 1
ATOM 1172 O O . GLU A 1 154 ? -0.873 -10.496 28.576 1.00 73.19 154 GLU A O 1
ATOM 1177 N N . HIS A 1 155 ? -0.438 -8.328 28.905 1.00 68.50 155 HIS A N 1
ATOM 1178 C CA . HIS A 1 155 ? 0.788 -8.305 28.078 1.00 68.50 155 HIS A CA 1
ATOM 1179 C C . HIS A 1 155 ? 2.091 -8.404 28.877 1.00 68.50 155 HIS A C 1
ATOM 1181 O O . HIS A 1 155 ? 3.174 -8.399 28.299 1.00 68.50 155 HIS A O 1
ATOM 1187 N N . ARG A 1 156 ? 2.039 -8.490 30.208 1.00 66.50 156 ARG A N 1
ATOM 1188 C CA . ARG A 1 156 ? 3.231 -8.864 30.989 1.00 66.50 156 ARG A CA 1
ATOM 1189 C C . ARG A 1 156 ? 3.398 -10.378 31.099 1.00 66.50 156 ARG A C 1
ATOM 1191 O O . ARG A 1 156 ? 4.493 -10.828 31.424 1.00 66.50 156 ARG A O 1
ATOM 1198 N N . ASP A 1 157 ? 2.355 -11.142 30.780 1.00 64.12 157 ASP A N 1
ATOM 1199 C CA . ASP A 1 157 ? 2.370 -12.594 30.877 1.00 64.12 157 ASP A CA 1
ATOM 1200 C C . ASP A 1 157 ? 3.079 -13.260 29.683 1.00 64.12 157 ASP A C 1
ATOM 1202 O O . ASP A 1 157 ? 3.186 -12.730 28.572 1.00 64.12 157 ASP A O 1
ATOM 1206 N N . SER A 1 158 ? 3.543 -14.477 29.938 1.00 67.06 158 SER A N 1
ATOM 1207 C CA . SER A 1 158 ? 4.081 -15.445 28.988 1.00 67.06 158 SER A CA 1
ATOM 1208 C C . SER A 1 158 ? 3.231 -15.713 27.740 1.00 67.06 158 SER A C 1
ATOM 1210 O O . SER A 1 158 ? 3.767 -16.257 26.784 1.00 67.06 158 SER A O 1
ATOM 1212 N N . LYS A 1 159 ? 1.941 -15.359 27.721 1.00 74.94 159 LYS A N 1
ATOM 1213 C CA . LYS A 1 159 ? 1.041 -15.652 26.593 1.00 74.94 159 LYS A CA 1
ATOM 1214 C C . LYS A 1 159 ? 1.088 -14.627 25.466 1.00 74.94 159 LYS A C 1
ATOM 1216 O O . LYS A 1 159 ? 1.117 -15.010 24.307 1.00 74.94 159 LYS A O 1
ATOM 1221 N N . THR A 1 160 ? 1.114 -13.335 25.782 1.00 76.44 1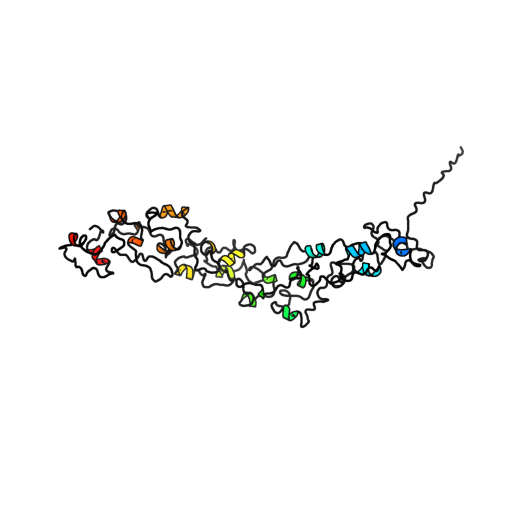60 THR A N 1
ATOM 1222 C CA . THR A 1 160 ? 0.921 -12.289 24.759 1.00 76.44 160 THR A CA 1
ATOM 1223 C C . THR A 1 160 ? 2.238 -11.761 24.189 1.00 76.44 160 THR A C 1
ATOM 1225 O O . THR A 1 160 ? 2.296 -11.336 23.036 1.00 76.44 160 THR A O 1
ATOM 1228 N N . ASN A 1 161 ? 3.320 -11.805 24.973 1.00 78.62 161 ASN A N 1
ATOM 1229 C CA . ASN A 1 161 ? 4.644 -11.371 24.517 1.00 78.62 161 ASN A CA 1
ATOM 1230 C C . ASN A 1 161 ? 5.221 -12.236 23.386 1.00 78.62 161 ASN A C 1
ATOM 1232 O O . ASN A 1 161 ? 5.769 -11.657 22.448 1.00 78.62 161 ASN A O 1
ATOM 1236 N N . PRO A 1 162 ? 5.095 -13.579 23.406 1.00 83.50 162 PRO A N 1
ATOM 1237 C CA . PRO A 1 162 ? 5.525 -14.398 22.276 1.00 83.50 162 PRO A CA 1
ATOM 1238 C C . PRO A 1 162 ? 4.799 -14.043 20.976 1.00 83.50 162 PRO A C 1
ATOM 1240 O O . PRO A 1 162 ? 5.440 -13.966 19.930 1.00 83.50 162 PRO A O 1
ATOM 1243 N N . GLU A 1 163 ? 3.501 -13.740 21.050 1.00 84.38 163 GLU A N 1
ATOM 1244 C CA . GLU A 1 163 ? 2.692 -13.362 19.883 1.00 84.38 163 GLU A CA 1
ATOM 1245 C C . GLU A 1 163 ? 3.111 -12.002 19.293 1.00 84.38 163 GLU A C 1
ATOM 1247 O O . GLU A 1 163 ? 3.018 -11.783 18.086 1.00 84.38 163 GLU A O 1
ATOM 1252 N N . HIS A 1 164 ? 3.663 -11.105 20.119 1.00 85.50 164 HIS A N 1
ATOM 1253 C CA . HIS A 1 164 ? 4.202 -9.808 19.693 1.00 85.50 164 HIS A CA 1
ATOM 1254 C C . HIS A 1 164 ? 5.728 -9.796 19.520 1.00 85.50 164 HIS A C 1
ATOM 1256 O O . HIS A 1 164 ? 6.305 -8.735 19.294 1.00 85.50 164 HIS A O 1
ATOM 1262 N N . ALA A 1 165 ? 6.410 -10.947 19.541 1.00 80.25 165 ALA A N 1
ATOM 1263 C CA . ALA A 1 165 ? 7.873 -11.017 19.410 1.00 80.25 165 ALA A CA 1
ATOM 1264 C C . ALA A 1 165 ? 8.410 -10.438 18.081 1.00 80.25 165 ALA A C 1
ATOM 1266 O O . ALA A 1 165 ? 9.602 -10.152 17.941 1.00 80.25 165 ALA A O 1
ATOM 1267 N N . GLY A 1 166 ? 7.536 -10.273 17.084 1.00 77.88 166 GLY A N 1
ATOM 1268 C CA . GLY A 1 166 ? 7.848 -9.631 15.810 1.00 77.88 166 GLY A CA 1
ATOM 1269 C C . GLY A 1 166 ? 8.010 -8.107 15.878 1.00 77.88 166 GLY A C 1
ATOM 1270 O O . GLY A 1 166 ? 8.646 -7.540 14.991 1.00 77.88 166 GLY A O 1
ATOM 1271 N N . ILE A 1 167 ? 7.481 -7.452 16.911 1.00 81.75 167 ILE A N 1
ATOM 1272 C CA . ILE A 1 167 ? 7.487 -5.995 17.076 1.00 81.75 167 ILE A CA 1
ATOM 1273 C C . ILE A 1 167 ? 8.205 -5.604 18.372 1.00 81.75 167 ILE A C 1
ATOM 1275 O O . ILE A 1 167 ? 8.247 -6.360 19.340 1.00 81.75 167 ILE A O 1
ATOM 1279 N N . LYS A 1 168 ? 8.812 -4.417 18.403 1.00 79.50 168 LYS A N 1
ATOM 1280 C CA . LYS A 1 168 ? 9.494 -3.921 19.606 1.00 79.50 168 LYS A CA 1
ATOM 1281 C C . LYS A 1 168 ? 8.440 -3.430 20.608 1.00 79.50 168 LYS A C 1
ATOM 1283 O O . LYS A 1 168 ? 7.358 -3.005 20.219 1.00 79.50 168 LYS A O 1
ATOM 1288 N N . SER A 1 169 ? 8.726 -3.475 21.904 1.00 75.25 169 SER A N 1
ATOM 1289 C CA . SER A 1 169 ? 7.887 -2.825 22.924 1.00 75.25 169 SER A CA 1
ATOM 1290 C C . SER A 1 169 ? 8.274 -1.348 23.083 1.00 75.25 169 SER A C 1
ATOM 1292 O O . SER A 1 169 ? 9.458 -1.021 22.982 1.00 75.25 169 SER A O 1
ATOM 1294 N N . GLY A 1 170 ? 7.324 -0.469 23.415 1.00 71.31 170 GLY A N 1
ATOM 1295 C CA . GLY A 1 170 ? 7.578 0.946 23.734 1.00 71.31 170 GLY A CA 1
ATOM 1296 C C . GLY A 1 170 ? 6.927 1.928 22.755 1.00 71.31 170 GLY A C 1
ATOM 1297 O O . GLY A 1 170 ? 6.118 1.532 21.924 1.00 71.31 170 GLY A O 1
ATOM 1298 N N . SER A 1 171 ? 7.274 3.220 22.846 1.00 63.91 171 SER A N 1
ATOM 1299 C CA . SER A 1 171 ? 6.561 4.332 22.177 1.00 63.91 171 SER A CA 1
ATOM 1300 C C . SER A 1 171 ? 6.420 4.243 20.653 1.00 63.91 171 SER A C 1
ATOM 1302 O O . SER A 1 171 ? 5.605 4.960 20.085 1.00 63.91 171 SER A O 1
ATOM 1304 N N . TYR A 1 172 ? 7.212 3.399 19.993 1.00 64.75 172 TYR A N 1
ATOM 1305 C CA . TYR A 1 172 ? 7.193 3.201 18.538 1.00 64.75 172 TYR A CA 1
ATOM 1306 C C . TYR A 1 172 ? 6.881 1.752 18.140 1.00 64.75 172 TYR A C 1
ATOM 1308 O O . TYR A 1 172 ? 7.080 1.357 16.998 1.00 64.75 172 TYR A O 1
ATOM 1316 N N . GLY A 1 173 ? 6.460 0.942 19.104 1.00 75.44 173 GLY A N 1
ATOM 1317 C CA . GLY A 1 173 ? 6.111 -0.455 18.932 1.00 75.44 173 GLY A CA 1
ATOM 1318 C C . GLY A 1 173 ? 4.749 -0.731 19.558 1.00 75.44 173 GLY A C 1
ATOM 1319 O O . GLY A 1 173 ? 3.842 0.079 19.387 1.00 75.44 173 GLY A O 1
ATOM 1320 N N . TYR A 1 174 ? 4.581 -1.828 20.301 1.00 80.31 174 TYR A N 1
ATOM 1321 C CA . TYR A 1 174 ? 3.363 -1.999 21.106 1.00 80.31 174 TYR A CA 1
ATOM 1322 C C . TYR A 1 174 ? 3.509 -1.399 22.507 1.00 80.31 174 TYR A C 1
ATOM 1324 O O . TYR A 1 174 ? 4.581 -1.421 23.122 1.00 80.31 174 TYR A O 1
ATOM 1332 N N . LEU A 1 175 ? 2.395 -0.876 23.016 1.00 84.06 175 LEU A N 1
ATOM 1333 C CA . LEU A 1 175 ? 2.244 -0.367 24.375 1.00 84.06 175 LEU A CA 1
ATOM 1334 C C . LEU A 1 175 ? 1.138 -1.140 25.088 1.00 84.06 175 LEU A C 1
ATOM 1336 O O . LEU A 1 175 ? 0.188 -1.608 24.466 1.00 84.06 175 LEU A O 1
ATOM 1340 N N . TYR A 1 176 ? 1.252 -1.244 26.411 1.00 82.31 176 TYR A N 1
ATOM 1341 C CA . TYR A 1 176 ? 0.252 -1.918 27.232 1.00 82.31 176 TYR A CA 1
ATOM 1342 C C . TYR A 1 176 ? -0.882 -0.965 27.615 1.00 82.31 176 TYR A C 1
ATOM 1344 O O . TYR A 1 176 ? -0.942 -0.463 28.736 1.00 82.31 176 TYR A O 1
ATOM 1352 N N . SER A 1 177 ? -1.751 -0.673 26.651 1.00 86.62 177 SER A N 1
ATOM 1353 C CA . SER A 1 177 ? -2.968 0.105 26.870 1.00 86.62 177 SER A CA 1
ATOM 1354 C C . SER A 1 177 ? -4.039 -0.265 25.848 1.00 86.62 177 SER A C 1
ATOM 1356 O O . SER A 1 177 ? -3.715 -0.550 24.696 1.00 86.62 177 SER A O 1
ATOM 1358 N N . THR A 1 178 ? -5.316 -0.189 26.240 1.00 88.44 178 THR A N 1
ATOM 1359 C CA . THR A 1 178 ? -6.466 -0.380 25.333 1.00 88.44 178 THR A CA 1
ATOM 1360 C C . THR A 1 178 ? -6.298 0.426 24.042 1.00 88.44 178 THR A C 1
ATOM 1362 O O . THR A 1 178 ? -6.444 -0.120 22.953 1.00 88.44 178 THR A O 1
ATOM 1365 N N . ALA A 1 179 ? -5.919 1.705 24.154 1.00 87.56 179 ALA A N 1
ATOM 1366 C CA . ALA A 1 179 ? -5.743 2.596 23.008 1.00 87.56 179 ALA A CA 1
ATOM 1367 C C . ALA A 1 179 ? -4.669 2.107 22.017 1.00 87.56 179 ALA A C 1
ATOM 1369 O O . ALA A 1 179 ? -4.836 2.252 20.808 1.00 87.56 179 ALA A O 1
ATOM 1370 N N . ALA A 1 180 ? -3.581 1.507 22.508 1.00 87.69 180 ALA A N 1
ATOM 1371 C CA . ALA A 1 180 ? -2.546 0.937 21.650 1.00 87.69 180 ALA A CA 1
ATOM 1372 C C . ALA A 1 180 ? -2.979 -0.399 21.025 1.00 87.69 180 ALA A C 1
ATOM 1374 O O . ALA A 1 180 ? -2.645 -0.672 19.874 1.00 87.69 180 ALA A O 1
ATOM 1375 N N . CYS A 1 181 ? -3.760 -1.214 21.743 1.00 88.31 181 CYS A N 1
ATOM 1376 C CA . CYS A 1 181 ? -4.305 -2.462 21.207 1.00 88.31 181 CYS A CA 1
ATOM 1377 C C . CYS A 1 181 ? -5.231 -2.190 20.015 1.00 88.31 181 CYS A C 1
ATOM 1379 O O . CYS A 1 181 ? -5.034 -2.750 18.936 1.00 88.31 181 CYS A O 1
ATOM 1381 N N . ILE A 1 182 ? -6.204 -1.290 20.187 1.00 90.12 182 ILE A N 1
ATOM 1382 C CA . ILE A 1 182 ? -7.182 -0.966 19.138 1.00 90.12 182 ILE A CA 1
ATOM 1383 C C . ILE A 1 182 ? -6.561 -0.200 17.963 1.00 90.12 182 ILE A C 1
ATOM 1385 O O . ILE A 1 182 ? -7.105 -0.259 16.865 1.00 90.12 182 ILE A O 1
ATOM 1389 N N . GLN A 1 183 ? -5.382 0.412 18.140 1.00 91.19 183 GLN A N 1
ATOM 1390 C CA . GLN A 1 183 ? -4.607 0.978 17.032 1.00 91.19 183 GLN A CA 1
ATOM 1391 C C . GLN A 1 183 ? -4.250 -0.070 15.980 1.00 91.19 183 GLN A C 1
ATOM 1393 O O . GLN A 1 183 ? -4.412 0.188 14.790 1.00 91.19 183 GLN A O 1
ATOM 1398 N N . CYS A 1 184 ? -3.839 -1.265 16.399 1.00 90.50 184 CYS A N 1
ATOM 1399 C CA . CYS A 1 184 ? -3.456 -2.336 15.477 1.00 90.50 184 CYS A CA 1
ATOM 1400 C C . CYS A 1 184 ? -4.574 -3.365 15.245 1.00 90.50 184 CYS A C 1
ATOM 1402 O O . CYS A 1 184 ? -4.679 -3.927 14.155 1.00 90.50 184 CYS A O 1
ATOM 1404 N N . HIS A 1 185 ? -5.418 -3.615 16.247 1.00 90.88 185 HIS A N 1
ATOM 1405 C CA . HIS A 1 185 ? -6.435 -4.671 16.236 1.00 90.88 185 HIS A CA 1
ATOM 1406 C C . HIS A 1 185 ? -7.867 -4.126 16.198 1.00 90.88 185 HIS A C 1
ATOM 1408 O O . HIS A 1 185 ? -8.783 -4.769 16.698 1.00 90.88 185 HIS A O 1
ATOM 1414 N N . ALA A 1 186 ? -8.073 -2.966 15.567 1.00 91.38 186 ALA A N 1
ATOM 1415 C CA . ALA A 1 186 ? -9.362 -2.273 15.445 1.00 91.38 186 ALA A CA 1
ATOM 1416 C C . ALA A 1 186 ? -10.536 -3.139 14.955 1.00 91.38 186 ALA A C 1
ATOM 1418 O O . ALA A 1 186 ? -11.680 -2.868 15.310 1.00 91.38 186 ALA A O 1
ATOM 1419 N N . ASP A 1 187 ? -10.250 -4.148 14.127 1.00 89.31 187 ASP A N 1
ATOM 1420 C CA . ASP A 1 187 ? -11.244 -5.050 13.536 1.00 89.31 187 ASP A CA 1
ATOM 1421 C C . ASP A 1 187 ? -11.309 -6.413 14.253 1.00 89.31 187 ASP A C 1
ATOM 1423 O O . ASP A 1 187 ? -11.806 -7.382 13.690 1.00 89.31 187 ASP A O 1
ATOM 1427 N N . SER A 1 188 ? -10.751 -6.533 15.465 1.00 88.06 188 SER A N 1
ATOM 1428 C CA . SER A 1 188 ? -10.620 -7.810 16.188 1.00 88.06 188 SER A CA 1
ATOM 1429 C C . SER A 1 188 ? -9.844 -8.891 15.406 1.00 88.06 188 SER A C 1
ATOM 1431 O O . SER A 1 188 ? -9.991 -10.089 15.653 1.00 88.06 188 SER A O 1
ATOM 1433 N N . VAL A 1 189 ? -8.989 -8.477 14.463 1.00 86.00 189 VAL A N 1
ATOM 1434 C CA . VAL A 1 189 ? -8.140 -9.368 13.661 1.00 86.00 189 VAL A CA 1
ATOM 1435 C C . VAL A 1 189 ? -6.687 -9.240 14.102 1.00 86.00 189 VAL A C 1
ATOM 1437 O O . VAL A 1 189 ? -6.125 -8.141 14.142 1.00 86.00 189 VAL A O 1
ATOM 1440 N N . VAL A 1 190 ? -6.043 -10.378 14.359 1.00 84.50 190 VAL A N 1
ATOM 1441 C CA . VAL A 1 190 ? -4.598 -10.441 14.602 1.00 84.50 190 VAL A CA 1
ATOM 1442 C C . VAL A 1 190 ? -3.860 -10.247 13.278 1.00 84.50 190 VAL A C 1
ATOM 1444 O O . VAL A 1 190 ? -4.013 -11.029 12.340 1.00 84.50 190 VAL A O 1
ATOM 1447 N N . LYS A 1 191 ? -3.067 -9.178 13.185 1.00 84.75 191 LYS A N 1
ATOM 1448 C CA . LYS A 1 191 ? -2.191 -8.907 12.040 1.00 84.75 191 LYS A CA 1
ATOM 1449 C C . LYS A 1 191 ? -0.810 -9.490 12.318 1.00 84.75 191 LYS A C 1
ATOM 1451 O O . LYS A 1 191 ? -0.265 -9.279 13.397 1.00 84.75 191 LYS A O 1
ATOM 1456 N N . THR A 1 192 ? -0.230 -10.193 11.347 1.00 83.12 192 THR A N 1
ATOM 1457 C CA . THR A 1 192 ? 1.085 -10.829 11.498 1.00 83.12 192 THR A CA 1
ATOM 1458 C C . THR A 1 192 ? 2.091 -10.279 10.495 1.00 83.12 192 THR A C 1
ATOM 1460 O O . THR A 1 192 ? 1.761 -9.972 9.349 1.00 83.12 192 THR A O 1
ATOM 1463 N N . ILE A 1 193 ? 3.362 -10.227 10.890 1.00 80.38 193 ILE A N 1
ATOM 1464 C CA . ILE A 1 193 ? 4.471 -9.893 9.981 1.00 80.38 193 ILE A CA 1
ATOM 1465 C C . ILE A 1 193 ? 4.578 -10.927 8.851 1.00 80.38 193 ILE A C 1
ATOM 1467 O O . ILE A 1 193 ? 4.878 -10.563 7.721 1.00 80.38 193 ILE A O 1
ATOM 1471 N N . SER A 1 194 ? 4.249 -12.197 9.120 1.00 77.44 194 SER A N 1
ATOM 1472 C CA . SER A 1 194 ? 4.253 -13.272 8.117 1.00 77.44 194 SER A CA 1
ATOM 1473 C C . SER A 1 194 ? 3.265 -13.063 6.967 1.00 77.44 194 SER A C 1
ATOM 1475 O O . SER A 1 194 ? 3.432 -13.676 5.918 1.00 77.44 194 SER A O 1
ATOM 1477 N N . SER A 1 195 ? 2.252 -12.209 7.144 1.00 73.88 195 SER A N 1
ATOM 1478 C CA . SER A 1 195 ? 1.317 -11.853 6.071 1.00 73.88 195 SER A CA 1
ATOM 1479 C C . SER A 1 195 ? 1.925 -10.924 5.013 1.00 73.88 195 SER A C 1
ATOM 1481 O O . SER A 1 195 ? 1.340 -10.755 3.944 1.00 73.88 195 SER A O 1
ATOM 1483 N N . HIS A 1 196 ? 3.099 -10.339 5.275 1.00 79.50 196 HIS A N 1
ATOM 1484 C CA . HIS A 1 196 ? 3.796 -9.518 4.293 1.00 79.50 196 HIS A CA 1
ATOM 1485 C C . HIS A 1 196 ? 4.443 -10.419 3.240 1.00 79.50 196 HIS A C 1
ATOM 1487 O O . HIS A 1 196 ? 5.107 -11.408 3.554 1.00 79.50 196 HIS A O 1
ATOM 1493 N N . ASN A 1 197 ? 4.183 -10.101 1.972 1.00 68.00 197 ASN A N 1
ATOM 1494 C CA . ASN A 1 197 ? 4.556 -10.942 0.845 1.00 68.00 197 ASN A CA 1
ATOM 1495 C C . ASN A 1 197 ? 6.054 -10.822 0.498 1.00 68.00 197 ASN A C 1
ATOM 1497 O O . ASN A 1 197 ? 6.797 -10.004 1.044 1.00 68.00 197 ASN A O 1
ATOM 1501 N N . SER A 1 198 ? 6.494 -11.619 -0.476 1.00 64.06 198 SER A N 1
ATOM 1502 C CA . SER A 1 198 ? 7.870 -11.599 -0.983 1.00 64.06 198 SER A CA 1
ATOM 1503 C C . SER A 1 198 ? 8.296 -10.272 -1.628 1.00 64.06 198 SER A C 1
ATOM 1505 O O . SER A 1 198 ? 9.476 -10.114 -1.924 1.00 64.06 198 SER A O 1
ATOM 1507 N N . GLN A 1 199 ? 7.370 -9.343 -1.895 1.00 63.66 199 GLN A N 1
ATOM 1508 C CA . GLN A 1 199 ? 7.679 -8.032 -2.477 1.00 63.66 199 GLN A CA 1
ATOM 1509 C C . GLN A 1 199 ? 8.160 -7.027 -1.428 1.00 63.66 199 GLN A C 1
ATOM 1511 O O . GLN A 1 199 ? 8.773 -6.037 -1.793 1.00 63.66 199 GLN A O 1
ATOM 1516 N N . PHE A 1 200 ? 7.898 -7.241 -0.138 1.00 71.50 200 PHE A N 1
ATOM 1517 C CA . PHE A 1 200 ? 8.455 -6.388 0.912 1.00 71.50 200 PHE A CA 1
ATOM 1518 C C . PHE A 1 200 ? 8.723 -7.234 2.166 1.00 71.50 200 PHE A C 1
ATOM 1520 O O . PHE A 1 200 ? 7.930 -7.226 3.114 1.00 71.50 200 PHE A O 1
ATOM 1527 N N . PRO A 1 201 ? 9.801 -8.044 2.161 1.00 70.88 201 PRO A N 1
ATOM 1528 C CA . PRO A 1 201 ? 10.054 -9.033 3.200 1.00 70.88 201 PRO A CA 1
ATOM 1529 C C . PRO A 1 201 ? 10.512 -8.361 4.500 1.00 70.88 201 PRO A C 1
ATOM 1531 O O . PRO A 1 201 ? 11.697 -8.256 4.791 1.00 70.88 201 PRO A O 1
ATOM 1534 N N . ILE A 1 202 ? 9.563 -7.961 5.344 1.00 79.06 202 ILE A N 1
ATOM 1535 C CA . ILE A 1 202 ? 9.847 -7.387 6.671 1.00 79.06 202 ILE A CA 1
ATOM 1536 C C . ILE A 1 202 ? 10.182 -8.444 7.729 1.00 79.06 202 ILE A C 1
ATOM 1538 O O . ILE A 1 202 ? 10.364 -8.119 8.899 1.00 79.06 202 ILE A O 1
ATOM 1542 N N . SER A 1 203 ? 10.272 -9.720 7.349 1.00 78.44 203 SER A N 1
ATOM 1543 C CA . SER A 1 203 ? 10.732 -10.801 8.224 1.00 78.44 203 SER A CA 1
ATOM 1544 C C . SER A 1 203 ? 12.259 -10.867 8.347 1.00 78.44 203 SER A C 1
ATOM 1546 O O . SER A 1 203 ? 12.750 -11.452 9.314 1.00 78.44 203 SER A O 1
ATOM 1548 N N . SER A 1 204 ? 13.003 -10.263 7.415 1.00 76.56 204 SER A N 1
ATOM 1549 C CA . SER A 1 204 ? 14.471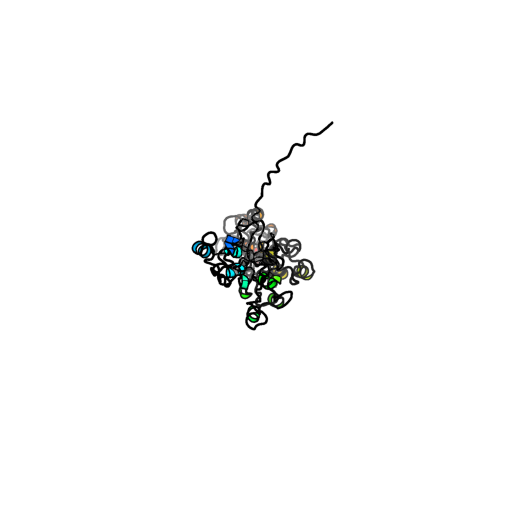 -10.307 7.305 1.00 76.56 204 SER A CA 1
ATOM 1550 C C . SER A 1 204 ? 15.037 -9.001 6.719 1.00 76.56 204 SER A C 1
ATOM 1552 O O . SER A 1 204 ? 14.281 -8.083 6.423 1.00 76.56 204 SER A O 1
ATOM 1554 N N . GLY A 1 205 ? 16.362 -8.905 6.567 1.00 77.69 205 GLY A N 1
ATOM 1555 C CA . GLY A 1 205 ? 17.014 -7.755 5.924 1.00 77.69 205 GLY A CA 1
ATOM 1556 C C . GLY A 1 205 ? 16.988 -6.459 6.745 1.00 77.69 205 GLY A C 1
ATOM 1557 O O . GLY A 1 205 ? 16.660 -6.454 7.936 1.00 77.69 205 GLY A O 1
ATOM 1558 N N . ASP A 1 206 ? 17.350 -5.352 6.095 1.00 77.62 206 ASP A N 1
ATOM 1559 C CA . ASP A 1 206 ? 17.524 -4.048 6.749 1.00 77.62 206 ASP A CA 1
ATOM 1560 C C . ASP A 1 206 ? 16.201 -3.465 7.264 1.00 77.62 206 ASP A C 1
ATOM 1562 O O . ASP A 1 206 ? 16.154 -2.920 8.371 1.00 77.62 206 ASP A O 1
ATOM 1566 N N . HIS A 1 207 ? 15.097 -3.654 6.529 1.00 79.94 207 HIS A N 1
ATOM 1567 C CA . HIS A 1 207 ? 13.770 -3.230 6.984 1.00 79.94 207 HIS A CA 1
ATOM 1568 C C . HIS A 1 207 ? 13.373 -3.914 8.295 1.00 79.94 207 HIS A C 1
ATOM 1570 O O . HIS A 1 207 ? 12.879 -3.248 9.204 1.00 79.94 207 HIS A O 1
ATOM 1576 N N . ARG A 1 208 ? 13.660 -5.215 8.459 1.00 81.81 208 ARG A N 1
ATOM 1577 C CA . ARG A 1 208 ? 13.411 -5.915 9.729 1.00 81.81 208 ARG A CA 1
ATOM 1578 C C . ARG A 1 208 ? 14.248 -5.351 10.875 1.00 81.81 208 ARG A C 1
ATOM 1580 O O . ARG A 1 208 ? 13.751 -5.265 11.997 1.00 81.81 208 ARG A O 1
ATOM 1587 N N . ALA A 1 209 ? 15.508 -4.995 10.626 1.00 80.12 209 ALA A N 1
ATOM 1588 C CA . ALA A 1 209 ? 16.388 -4.462 11.666 1.00 80.12 209 ALA A CA 1
ATOM 1589 C C . ALA A 1 209 ? 15.864 -3.126 12.227 1.00 80.12 209 ALA A C 1
ATOM 1591 O O . ALA A 1 209 ? 15.902 -2.888 13.444 1.00 80.12 209 ALA A O 1
ATOM 1592 N N . GLN A 1 210 ? 15.329 -2.279 11.344 1.00 79.31 210 GLN A N 1
ATOM 1593 C CA . GLN A 1 210 ? 14.833 -0.950 11.700 1.00 79.31 210 GLN A CA 1
ATOM 1594 C C . GLN A 1 210 ? 13.384 -0.944 12.197 1.00 79.31 210 GLN A C 1
ATOM 1596 O O . GLN A 1 210 ? 13.053 -0.095 13.022 1.00 79.31 210 GLN A O 1
ATOM 1601 N N . LEU A 1 211 ? 12.558 -1.922 11.807 1.00 80.75 211 LEU A N 1
ATOM 1602 C CA . LEU A 1 211 ? 11.159 -2.022 12.229 1.00 80.75 211 LEU A CA 1
ATOM 1603 C C . LEU A 1 211 ? 11.023 -1.982 13.762 1.00 80.75 211 LEU A C 1
ATOM 1605 O O . LEU A 1 211 ? 11.653 -2.760 14.492 1.00 80.75 211 LEU A O 1
ATOM 1609 N N . ARG A 1 212 ? 10.208 -1.054 14.267 1.00 82.38 212 ARG A N 1
ATOM 1610 C CA . ARG A 1 212 ? 9.816 -0.968 15.681 1.00 82.38 212 ARG A CA 1
ATOM 1611 C C . ARG A 1 212 ? 8.368 -1.399 15.857 1.00 82.38 212 ARG A C 1
ATOM 1613 O O . ARG A 1 212 ? 8.087 -2.158 16.782 1.00 82.38 212 ARG A O 1
ATOM 1620 N N . GLY A 1 213 ? 7.492 -1.013 14.938 1.00 84.75 213 GLY A N 1
ATOM 1621 C CA . GLY A 1 213 ? 6.086 -1.391 14.959 1.00 84.75 213 GLY A CA 1
ATOM 1622 C C . GLY A 1 213 ? 5.416 -1.224 13.603 1.00 84.75 213 GLY A C 1
ATOM 1623 O O . GLY A 1 213 ? 5.974 -0.648 12.673 1.00 84.75 213 GLY A O 1
ATOM 1624 N N . CYS A 1 214 ? 4.184 -1.715 13.496 1.00 86.44 214 CYS A N 1
ATOM 1625 C CA . CYS A 1 214 ? 3.412 -1.670 12.255 1.00 86.44 214 CYS A CA 1
ATOM 1626 C C . CYS A 1 214 ? 3.217 -0.238 11.728 1.00 86.44 214 CYS A C 1
ATOM 1628 O O . CYS A 1 214 ? 3.200 -0.012 10.519 1.00 86.44 214 CYS A O 1
ATOM 1630 N N . THR A 1 215 ? 3.095 0.726 12.643 1.00 86.38 215 THR A N 1
ATOM 1631 C CA . THR A 1 215 ? 2.834 2.139 12.349 1.00 86.38 215 THR A CA 1
ATOM 1632 C C . THR A 1 215 ? 4.043 2.894 11.798 1.00 86.38 215 THR A C 1
ATOM 1634 O O . THR A 1 215 ? 3.866 4.008 11.308 1.00 86.38 215 THR A O 1
ATOM 1637 N N . ASP A 1 216 ? 5.245 2.297 11.802 1.00 83.31 216 ASP A N 1
ATOM 1638 C CA . ASP A 1 216 ? 6.405 2.874 11.111 1.00 83.31 216 ASP A CA 1
ATOM 1639 C C . ASP A 1 216 ? 6.136 2.972 9.595 1.00 83.31 216 ASP A C 1
ATOM 1641 O O . ASP A 1 216 ? 6.477 3.977 8.972 1.00 83.31 216 ASP A O 1
ATOM 1645 N N . CYS A 1 217 ? 5.468 1.964 9.017 1.00 83.25 217 CYS A N 1
ATOM 1646 C CA . CYS A 1 217 ? 5.083 1.938 7.601 1.00 83.25 217 CYS A CA 1
ATOM 1647 C C . CYS A 1 217 ? 3.598 2.272 7.402 1.00 83.25 217 CYS A C 1
ATOM 1649 O O . CYS A 1 217 ? 3.251 3.065 6.525 1.00 83.25 217 CYS A O 1
ATOM 1651 N N . HIS A 1 218 ? 2.711 1.706 8.224 1.00 87.38 218 HIS A N 1
ATOM 1652 C CA . HIS A 1 218 ? 1.270 1.964 8.186 1.00 87.38 218 HIS A CA 1
ATOM 1653 C C . HIS A 1 218 ? 0.922 3.214 8.997 1.00 87.38 218 HIS A C 1
ATOM 1655 O O . HIS A 1 218 ? 0.345 3.162 10.081 1.00 87.38 218 HIS A O 1
ATOM 1661 N N . ASN A 1 219 ? 1.328 4.365 8.474 1.00 83.94 219 ASN A N 1
ATOM 1662 C CA . ASN A 1 219 ? 1.297 5.632 9.202 1.00 83.94 219 ASN A CA 1
ATOM 1663 C C . ASN A 1 219 ? -0.011 6.430 9.045 1.00 83.94 219 ASN A C 1
ATOM 1665 O O . ASN A 1 219 ? -0.107 7.561 9.527 1.00 83.94 219 ASN A O 1
ATOM 1669 N N . LYS A 1 220 ? -1.015 5.872 8.362 1.00 88.31 220 LYS A N 1
ATOM 1670 C CA . LYS A 1 220 ? -2.329 6.498 8.196 1.00 88.31 220 LYS A CA 1
ATOM 1671 C C . LYS A 1 220 ? -3.345 5.863 9.130 1.00 88.31 220 LYS A C 1
ATOM 1673 O O . LYS A 1 220 ? -3.354 4.652 9.332 1.00 88.31 220 LYS A O 1
ATOM 1678 N N . MET A 1 221 ? -4.200 6.711 9.689 1.00 91.25 221 MET A N 1
ATOM 1679 C CA . MET A 1 221 ? -5.326 6.297 10.517 1.00 91.25 221 MET A CA 1
ATOM 1680 C C . MET A 1 221 ? -6.600 6.302 9.683 1.00 91.25 221 MET A C 1
ATOM 1682 O O . MET A 1 221 ? -6.778 7.141 8.798 1.00 91.25 221 MET A O 1
ATOM 1686 N N . ARG A 1 222 ? -7.480 5.365 10.003 1.00 91.88 222 ARG A N 1
ATOM 1687 C CA . ARG A 1 222 ? -8.834 5.255 9.484 1.00 91.88 222 ARG A CA 1
ATOM 1688 C C . ARG A 1 222 ? -9.683 6.427 9.962 1.00 91.88 222 ARG A C 1
ATOM 1690 O O . ARG A 1 222 ? -9.627 6.799 11.129 1.00 91.88 222 ARG A O 1
ATOM 1697 N N . SER A 1 223 ? -10.475 6.996 9.058 1.00 92.25 223 SER A N 1
ATOM 1698 C CA . SER A 1 223 ? -11.429 8.066 9.373 1.00 92.25 223 SER A CA 1
ATOM 1699 C C . SER A 1 223 ? -12.825 7.545 9.714 1.00 92.25 223 SER A C 1
ATOM 1701 O O . SER A 1 223 ? -13.659 8.307 10.184 1.00 92.25 223 SER A O 1
ATOM 1703 N N . ASP A 1 224 ? -13.097 6.269 9.438 1.00 90.69 224 ASP A N 1
ATOM 1704 C CA . ASP A 1 224 ? -14.388 5.615 9.666 1.00 90.69 224 ASP A CA 1
ATOM 1705 C C . ASP A 1 224 ? -14.535 5.038 11.083 1.00 90.69 224 ASP A C 1
ATOM 1707 O O . ASP A 1 224 ? -15.569 4.461 11.406 1.00 90.69 224 ASP A O 1
ATOM 1711 N N . ARG A 1 225 ? -13.516 5.191 11.937 1.00 88.69 225 ARG A N 1
ATOM 1712 C CA . ARG A 1 225 ? -13.525 4.734 13.331 1.00 88.69 225 ARG A CA 1
ATOM 1713 C C . ARG A 1 225 ? -13.379 5.924 14.287 1.00 88.69 225 ARG A C 1
ATOM 1715 O O . ARG A 1 225 ? -12.572 6.811 14.012 1.00 88.69 225 ARG A O 1
ATOM 1722 N N . PRO A 1 226 ? -14.092 5.941 15.429 1.00 88.56 226 PRO A N 1
ATOM 1723 C CA . PRO A 1 226 ? -13.985 7.020 16.418 1.00 88.56 226 PRO A CA 1
ATOM 1724 C C . PRO A 1 226 ? -12.763 6.893 17.349 1.00 88.56 226 PRO A C 1
ATOM 1726 O O . PRO A 1 226 ? -12.535 7.753 18.193 1.00 88.56 226 PRO A O 1
ATOM 1729 N N . TYR A 1 227 ? -11.975 5.828 17.207 1.00 88.50 227 TYR A N 1
ATOM 1730 C CA . TYR A 1 227 ? -10.763 5.543 17.976 1.00 88.50 227 TYR A CA 1
ATOM 1731 C C . TYR A 1 227 ? -9.549 5.428 17.040 1.00 88.50 227 TYR A C 1
ATOM 1733 O O . TYR A 1 227 ? -9.731 5.207 15.839 1.00 88.50 227 TYR A O 1
ATOM 1741 N N . PRO A 1 228 ? -8.303 5.570 17.542 1.00 88.12 228 PRO A N 1
ATOM 1742 C CA . PRO A 1 228 ? -7.118 5.420 16.704 1.00 88.12 228 PRO A CA 1
ATOM 1743 C C . PRO A 1 228 ? -7.096 4.003 16.135 1.00 88.12 228 PRO A C 1
ATOM 1745 O O . PRO A 1 228 ? -6.905 3.056 16.883 1.00 88.12 228 PRO A O 1
ATOM 1748 N N . ALA A 1 229 ? -7.316 3.869 14.831 1.00 92.69 229 ALA A N 1
ATOM 1749 C CA . ALA A 1 229 ? -7.309 2.606 14.106 1.00 92.69 229 ALA A CA 1
ATOM 1750 C C . ALA A 1 229 ? -6.414 2.766 12.879 1.00 92.69 229 ALA A C 1
ATOM 1752 O O . ALA A 1 229 ? -6.692 3.582 12.001 1.00 92.69 229 ALA A O 1
ATOM 1753 N N . THR A 1 230 ? -5.322 2.014 12.816 1.00 92.00 230 THR A N 1
ATOM 1754 C CA . THR A 1 230 ? -4.384 2.073 11.696 1.00 92.00 230 THR A CA 1
ATOM 1755 C C . THR A 1 230 ? -5.021 1.514 10.425 1.00 92.00 230 THR A C 1
ATOM 1757 O O . THR A 1 230 ? -5.636 0.446 10.426 1.00 92.00 230 THR A O 1
ATOM 1760 N N . ASP A 1 231 ? -4.856 2.232 9.315 1.00 91.19 231 ASP A N 1
ATOM 1761 C CA . ASP A 1 231 ? -5.261 1.774 7.992 1.00 91.19 231 ASP A CA 1
ATOM 1762 C C . ASP A 1 231 ? -4.147 0.924 7.373 1.00 91.19 231 ASP A C 1
ATOM 1764 O O . ASP A 1 231 ? -3.214 1.429 6.749 1.00 91.19 231 ASP A O 1
ATOM 1768 N N . PHE A 1 232 ? -4.260 -0.395 7.526 1.00 88.12 232 PHE A N 1
ATOM 1769 C CA . PHE A 1 232 ? -3.301 -1.346 6.962 1.00 88.12 232 PHE A CA 1
ATOM 1770 C C . PHE A 1 232 ? -3.344 -1.445 5.426 1.00 88.12 232 PHE A C 1
ATOM 1772 O O . PHE A 1 232 ? -2.471 -2.081 4.839 1.00 88.12 232 PHE A O 1
ATOM 1779 N N . THR A 1 233 ? -4.314 -0.817 4.749 1.00 86.44 233 THR A N 1
ATOM 1780 C CA . THR A 1 233 ? -4.334 -0.719 3.275 1.00 86.44 233 THR A CA 1
ATOM 1781 C C . THR A 1 233 ? -3.453 0.415 2.756 1.00 86.44 233 THR A C 1
ATOM 1783 O O . THR A 1 233 ? -3.149 0.486 1.563 1.00 86.44 233 THR A O 1
ATOM 1786 N N . LYS A 1 234 ? -3.034 1.314 3.650 1.00 85.19 234 LYS A N 1
ATOM 1787 C CA . LYS A 1 234 ? -2.157 2.440 3.351 1.00 85.19 234 LYS A CA 1
ATOM 1788 C C . LYS A 1 234 ? -0.812 2.196 4.008 1.00 85.19 234 LYS A C 1
ATOM 1790 O O . LYS A 1 234 ? -0.727 1.814 5.172 1.00 85.19 234 LYS A O 1
ATOM 1795 N N . PHE A 1 235 ? 0.255 2.451 3.270 1.00 81.75 235 PHE A N 1
ATOM 1796 C CA . PHE A 1 235 ? 1.594 2.488 3.830 1.00 81.75 235 PHE A CA 1
ATOM 1797 C C . PHE A 1 235 ? 2.410 3.578 3.150 1.00 81.75 235 PHE A C 1
ATOM 1799 O O . PHE A 1 235 ? 2.008 4.117 2.121 1.00 81.75 235 PHE A O 1
ATOM 1806 N N . SER A 1 236 ? 3.545 3.912 3.744 1.00 80.44 236 SER A N 1
ATOM 1807 C CA . SER A 1 236 ? 4.517 4.836 3.180 1.00 80.44 236 SER A CA 1
ATOM 1808 C C . SER A 1 236 ? 5.914 4.347 3.528 1.00 80.44 236 SER A C 1
ATOM 1810 O O . SER A 1 236 ? 6.189 4.027 4.683 1.00 80.44 236 SER A O 1
ATOM 1812 N N . CYS A 1 237 ? 6.814 4.332 2.546 1.00 79.00 237 CYS A N 1
ATOM 1813 C CA . CYS A 1 237 ? 8.245 4.148 2.809 1.00 79.00 237 CYS A CA 1
ATOM 1814 C C . CYS A 1 237 ? 8.847 5.393 3.482 1.00 79.00 237 CYS A C 1
ATOM 1816 O O . CYS A 1 237 ? 9.884 5.328 4.133 1.00 79.00 237 CYS A O 1
ATOM 1818 N N . LEU A 1 238 ? 8.193 6.540 3.297 1.00 76.19 238 LEU A N 1
ATOM 1819 C CA . LEU A 1 238 ? 8.638 7.844 3.751 1.00 76.19 238 LEU A CA 1
ATOM 1820 C C . LEU A 1 238 ? 8.037 8.161 5.126 1.00 76.19 238 LEU A C 1
ATOM 1822 O O . LEU A 1 238 ? 6.816 8.093 5.308 1.00 76.19 238 LEU A O 1
ATOM 1826 N N . GLY A 1 239 ? 8.890 8.544 6.078 1.00 70.06 239 GLY A N 1
ATOM 1827 C CA . GLY A 1 239 ? 8.494 8.864 7.453 1.00 70.06 239 GLY A CA 1
ATOM 1828 C C . GLY A 1 239 ? 9.097 7.932 8.508 1.00 70.06 239 GLY A C 1
ATOM 1829 O O . GLY A 1 239 ? 9.949 7.097 8.215 1.00 70.06 239 GLY A O 1
ATOM 1830 N N . ALA A 1 240 ? 8.711 8.156 9.769 1.00 67.38 240 ALA A N 1
ATOM 1831 C CA . ALA A 1 240 ? 9.153 7.410 10.959 1.00 67.38 240 ALA A CA 1
ATOM 1832 C C . ALA A 1 240 ? 10.683 7.294 11.182 1.00 67.38 240 ALA A C 1
ATOM 1834 O O . ALA A 1 240 ? 11.115 6.569 12.081 1.00 67.38 240 ALA A O 1
ATOM 1835 N N . GLY A 1 241 ? 11.493 8.045 10.425 1.00 64.06 241 GLY A N 1
ATOM 1836 C CA . GLY A 1 241 ? 12.958 8.020 10.475 1.00 64.06 241 GLY A CA 1
ATOM 1837 C C . GLY A 1 241 ? 13.618 6.946 9.601 1.00 64.06 241 GLY A C 1
ATOM 1838 O O . GLY A 1 241 ? 14.796 6.676 9.805 1.00 64.06 241 GLY A O 1
ATOM 1839 N N . CYS A 1 242 ? 12.891 6.320 8.662 1.00 73.81 242 CYS A N 1
ATOM 1840 C CA . CYS A 1 242 ? 13.457 5.310 7.754 1.00 73.81 242 CYS A CA 1
ATOM 1841 C C . CYS A 1 242 ? 13.955 5.940 6.443 1.00 73.81 242 CYS A C 1
ATOM 1843 O O . CYS A 1 242 ? 15.161 6.069 6.238 1.00 73.81 242 CYS A O 1
ATOM 1845 N N . HIS A 1 243 ? 13.038 6.390 5.579 1.00 75.56 243 HIS A N 1
ATOM 1846 C CA . HIS A 1 243 ? 13.382 7.163 4.385 1.00 75.56 243 HIS A CA 1
ATOM 1847 C C . HIS A 1 243 ? 12.876 8.598 4.517 1.00 75.56 243 HIS A C 1
ATOM 1849 O O . HIS A 1 243 ? 11.704 8.847 4.813 1.00 75.56 243 HIS A O 1
ATOM 1855 N N . GLU A 1 244 ? 13.769 9.553 4.280 1.00 68.69 244 GLU A N 1
ATOM 1856 C CA . GLU A 1 244 ? 13.448 10.974 4.297 1.00 68.69 244 GLU A CA 1
ATOM 1857 C C . GLU A 1 244 ? 13.318 11.494 2.865 1.00 68.69 244 GLU A C 1
ATOM 1859 O O . GLU A 1 244 ? 14.211 11.328 2.032 1.00 68.69 244 GLU A O 1
ATOM 1864 N N . HIS A 1 245 ? 12.186 12.142 2.588 1.00 55.75 245 HIS A N 1
ATOM 1865 C CA . HIS A 1 245 ? 11.866 12.744 1.291 1.00 55.75 245 HIS A CA 1
ATOM 1866 C C . HIS A 1 245 ? 12.553 14.111 1.080 1.00 55.75 245 HIS A C 1
ATOM 1868 O O . HIS A 1 245 ? 12.489 14.692 0.002 1.00 55.75 245 HIS A O 1
ATOM 1874 N N . ALA A 1 246 ? 13.204 14.650 2.117 1.00 52.28 246 ALA A N 1
ATOM 1875 C CA . ALA A 1 246 ? 13.694 16.027 2.138 1.00 52.28 246 ALA A CA 1
ATOM 1876 C C . ALA A 1 246 ? 15.119 16.188 2.698 1.00 52.28 246 ALA A C 1
ATOM 1878 O O . ALA A 1 246 ? 15.430 17.266 3.199 1.00 52.28 246 ALA A O 1
ATOM 1879 N N . GLN A 1 247 ? 15.990 15.169 2.622 1.00 62.16 247 GLN A N 1
ATOM 1880 C CA . GLN A 1 247 ? 17.409 15.283 3.000 1.00 62.16 247 GLN A CA 1
ATOM 1881 C C . GLN A 1 247 ? 18.333 14.382 2.165 1.00 62.16 247 GLN A C 1
ATOM 1883 O O . GLN A 1 247 ? 17.921 13.404 1.544 1.00 62.16 247 GLN A O 1
ATOM 1888 N N . ASN A 1 248 ? 19.610 14.767 2.170 1.00 64.56 248 ASN A N 1
ATOM 1889 C CA . ASN A 1 248 ? 20.705 14.338 1.301 1.00 64.56 248 ASN A CA 1
ATOM 1890 C C . ASN A 1 248 ? 20.790 12.838 0.981 1.00 64.56 248 ASN A C 1
ATOM 1892 O O . ASN A 1 248 ? 21.203 12.517 -0.117 1.00 64.56 248 ASN A O 1
ATOM 1896 N N . SER A 1 249 ? 20.433 11.901 1.862 1.00 72.19 249 SER A N 1
ATOM 1897 C CA . SER A 1 249 ? 20.700 10.470 1.621 1.00 72.19 249 SER A CA 1
ATOM 1898 C C . SER A 1 249 ? 19.934 9.899 0.422 1.00 72.19 249 SER A C 1
ATOM 1900 O O . SER A 1 249 ? 20.566 9.364 -0.489 1.00 72.19 249 SER A O 1
ATOM 1902 N N . THR A 1 250 ? 18.604 10.051 0.377 1.00 75.88 250 THR A N 1
ATOM 1903 C CA . THR A 1 250 ? 17.777 9.551 -0.735 1.00 75.88 250 THR A CA 1
ATOM 1904 C C . THR A 1 250 ? 18.122 10.290 -2.025 1.00 75.88 250 THR A C 1
ATOM 1906 O O . THR A 1 250 ? 18.397 9.654 -3.038 1.00 75.88 250 THR A O 1
ATOM 1909 N N . ASN A 1 251 ? 18.206 11.623 -1.981 1.00 76.69 251 ASN A N 1
ATOM 1910 C CA . ASN A 1 251 ? 18.550 12.429 -3.155 1.00 76.69 251 ASN A CA 1
ATOM 1911 C C . ASN A 1 251 ? 19.961 12.114 -3.678 1.00 76.69 251 ASN A C 1
ATOM 1913 O O . ASN A 1 251 ? 20.160 12.035 -4.885 1.00 76.69 251 ASN A O 1
ATOM 1917 N N . ASN A 1 252 ? 20.938 11.894 -2.792 1.00 78.44 252 ASN A N 1
ATOM 1918 C CA . ASN A 1 252 ? 22.305 11.537 -3.178 1.00 78.44 252 ASN A CA 1
ATOM 1919 C C . ASN A 1 252 ? 22.364 10.131 -3.774 1.00 78.44 252 ASN A C 1
ATOM 1921 O O . ASN A 1 252 ? 23.070 9.929 -4.758 1.00 78.44 252 ASN A O 1
ATOM 1925 N N . ALA A 1 253 ? 21.626 9.172 -3.206 1.00 80.44 253 ALA A N 1
ATOM 1926 C CA . ALA A 1 253 ? 21.562 7.807 -3.725 1.00 80.44 253 ALA A CA 1
ATOM 1927 C C . ALA A 1 253 ? 20.951 7.750 -5.136 1.00 80.44 253 ALA A C 1
ATOM 1929 O O . ALA A 1 253 ? 21.347 6.907 -5.937 1.00 80.44 253 ALA A O 1
ATOM 1930 N N . HIS A 1 254 ? 20.042 8.676 -5.449 1.00 81.69 254 HIS A N 1
ATOM 1931 C CA . HIS A 1 254 ? 19.422 8.818 -6.769 1.00 81.69 254 HIS A CA 1
ATOM 1932 C C . HIS A 1 254 ? 20.048 9.941 -7.610 1.00 81.69 254 HIS A C 1
ATOM 1934 O O . HIS A 1 254 ? 19.506 10.320 -8.650 1.00 81.69 254 HIS A O 1
ATOM 1940 N N . SER A 1 255 ? 21.192 10.487 -7.187 1.00 79.50 255 SER A N 1
ATOM 1941 C CA . SER A 1 255 ? 21.857 11.570 -7.905 1.00 79.50 255 SER A CA 1
ATOM 1942 C C . SER A 1 255 ? 22.236 11.112 -9.312 1.00 79.50 255 SER A C 1
ATOM 1944 O O . SER A 1 255 ? 22.960 10.132 -9.496 1.00 79.50 255 SER A O 1
ATOM 1946 N N . GLY A 1 256 ? 21.718 11.819 -10.315 1.00 77.56 256 GLY A N 1
ATOM 1947 C CA . GLY A 1 256 ? 21.945 11.499 -11.721 1.00 77.56 256 GLY A CA 1
ATOM 1948 C C . GLY A 1 256 ? 21.120 10.328 -12.260 1.00 77.56 256 GLY A C 1
ATOM 1949 O O . GLY A 1 256 ? 21.368 9.934 -13.394 1.00 77.56 256 GLY A O 1
ATOM 1950 N N . VAL A 1 257 ? 20.155 9.787 -11.510 1.00 80.69 257 VAL A N 1
ATOM 1951 C CA . VAL A 1 257 ? 19.147 8.853 -12.035 1.00 80.69 257 VAL A CA 1
ATOM 1952 C C . VAL A 1 257 ? 18.027 9.666 -12.688 1.00 80.69 257 VAL A C 1
ATOM 1954 O O . VAL A 1 257 ? 17.334 10.425 -12.016 1.00 80.69 257 VAL A O 1
ATOM 1957 N N . GLY A 1 258 ? 17.856 9.533 -14.000 1.00 75.81 258 GLY A N 1
ATOM 1958 C CA . GLY A 1 258 ? 16.739 10.123 -14.737 1.00 75.81 258 GLY A CA 1
ATOM 1959 C C . GLY A 1 258 ? 15.392 9.571 -14.273 1.00 75.81 258 GLY A C 1
ATOM 1960 O O . GLY A 1 258 ? 15.308 8.462 -13.752 1.00 75.81 258 GLY A O 1
ATOM 1961 N N . GLY A 1 259 ? 14.343 10.381 -14.388 1.00 74.75 259 GLY A N 1
ATOM 1962 C CA . GLY A 1 259 ? 12.996 10.074 -13.911 1.00 74.75 259 GLY A CA 1
ATOM 1963 C C . GLY A 1 259 ? 12.821 10.225 -12.395 1.00 74.75 259 GLY A C 1
ATOM 1964 O O . GLY A 1 259 ? 11.691 10.381 -11.932 1.00 74.75 259 GLY A O 1
ATOM 1965 N N . TYR A 1 260 ? 13.904 10.255 -11.609 1.00 79.44 260 TYR A N 1
ATOM 1966 C CA . TYR A 1 260 ? 13.841 10.592 -10.189 1.00 79.44 260 TYR A CA 1
ATOM 1967 C C . TYR A 1 260 ? 13.675 12.104 -9.999 1.00 79.44 260 TYR A C 1
ATOM 1969 O O . TYR A 1 260 ? 14.520 12.898 -10.412 1.00 79.44 260 TYR A O 1
ATOM 1977 N N . SER A 1 261 ? 12.601 12.512 -9.323 1.00 76.81 261 SER A N 1
ATOM 1978 C CA . SER A 1 261 ? 12.399 13.901 -8.912 1.00 76.81 261 SER A CA 1
ATOM 1979 C C . SER A 1 261 ? 11.801 13.970 -7.509 1.00 76.81 261 SER A C 1
ATOM 1981 O O . SER A 1 261 ? 10.699 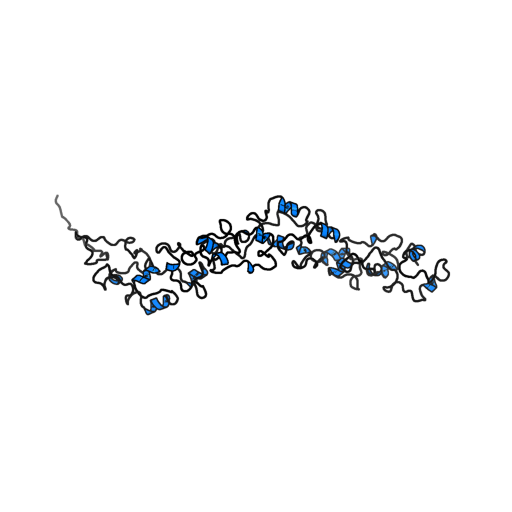13.458 -7.304 1.00 76.81 261 SER A O 1
ATOM 1983 N N . PRO A 1 262 ? 12.419 14.692 -6.559 1.00 72.88 262 PRO A N 1
ATOM 1984 C CA . PRO A 1 262 ? 11.841 14.903 -5.232 1.00 72.88 262 PRO A CA 1
ATOM 1985 C C . PRO A 1 262 ? 10.457 15.569 -5.250 1.00 72.88 262 PRO A C 1
ATOM 1987 O O . PRO A 1 262 ? 9.762 15.560 -4.249 1.00 72.88 262 PRO A O 1
ATOM 1990 N N . SER A 1 263 ? 10.019 16.171 -6.359 1.00 72.12 263 SER A N 1
ATOM 1991 C CA . SER A 1 263 ? 8.656 16.710 -6.463 1.00 72.12 263 SER A CA 1
ATOM 1992 C C . SER A 1 263 ? 7.598 15.663 -6.838 1.00 72.12 263 SER A C 1
ATOM 1994 O O . SER A 1 263 ? 6.414 15.908 -6.623 1.00 72.12 263 SER A O 1
ATOM 1996 N N . ILE A 1 264 ? 8.002 14.514 -7.393 1.00 71.25 264 ILE A N 1
ATOM 1997 C CA . ILE A 1 264 ? 7.098 13.469 -7.903 1.00 71.25 264 ILE A CA 1
ATOM 1998 C C . ILE A 1 264 ? 6.885 12.347 -6.876 1.00 71.25 264 ILE A C 1
ATOM 2000 O O . ILE A 1 264 ? 5.815 11.741 -6.851 1.00 71.25 264 ILE A O 1
ATOM 2004 N N . PHE A 1 265 ? 7.873 12.058 -6.027 1.00 71.62 265 PHE A N 1
ATOM 2005 C CA . PHE A 1 265 ? 7.903 10.866 -5.163 1.00 71.62 265 PHE A CA 1
ATOM 2006 C C . PHE A 1 265 ? 7.438 11.130 -3.722 1.00 71.62 265 PHE A C 1
ATOM 2008 O O . PHE A 1 265 ? 8.123 10.775 -2.777 1.00 71.62 265 PHE A O 1
ATOM 2015 N N . THR A 1 266 ? 6.267 11.729 -3.527 1.00 71.25 266 THR A N 1
ATOM 2016 C CA . THR A 1 266 ? 5.755 12.114 -2.203 1.00 71.25 266 THR A CA 1
ATOM 2017 C C . THR A 1 266 ? 5.235 10.927 -1.373 1.00 71.25 266 THR A C 1
ATOM 2019 O O . THR A 1 266 ? 5.095 9.803 -1.856 1.00 71.25 266 THR A O 1
ATOM 2022 N N . ASN A 1 267 ? 4.851 11.191 -0.115 1.00 66.69 267 ASN A N 1
ATOM 2023 C CA . ASN A 1 267 ? 4.169 10.216 0.755 1.00 66.69 267 ASN A CA 1
ATOM 2024 C C . ASN A 1 267 ? 2.881 9.636 0.136 1.00 66.69 267 ASN A C 1
ATOM 2026 O O . ASN A 1 267 ? 2.407 8.592 0.575 1.00 66.69 267 ASN A O 1
ATOM 2030 N N . GLU A 1 268 ? 2.292 10.311 -0.853 1.00 68.50 268 GLU A N 1
ATOM 2031 C CA . GLU A 1 268 ? 1.043 9.903 -1.505 1.00 68.50 268 GLU A CA 1
ATOM 2032 C C . GLU A 1 268 ? 1.285 9.114 -2.801 1.00 68.50 268 GLU A C 1
ATOM 2034 O O . GLU A 1 268 ? 0.387 8.419 -3.270 1.00 68.50 268 GLU A O 1
ATOM 2039 N N . THR A 1 269 ? 2.503 9.160 -3.350 1.00 71.19 269 THR A N 1
ATOM 2040 C CA . THR A 1 269 ? 2.898 8.492 -4.601 1.00 71.19 269 THR A CA 1
ATOM 2041 C C . THR A 1 269 ? 3.980 7.428 -4.387 1.00 71.19 269 THR A C 1
ATOM 2043 O O . THR A 1 269 ? 4.704 7.071 -5.316 1.00 71.19 269 THR A O 1
ATOM 2046 N N . TRP A 1 270 ? 4.067 6.861 -3.177 1.00 72.12 270 TRP A N 1
ATOM 2047 C CA . TRP A 1 270 ? 5.060 5.846 -2.783 1.00 72.12 270 TRP A CA 1
ATOM 2048 C C . TRP A 1 270 ? 5.149 4.644 -3.742 1.00 72.12 270 TRP A C 1
ATOM 2050 O O . TRP A 1 270 ? 6.216 4.046 -3.874 1.00 72.12 270 TRP A O 1
ATOM 2060 N N . GLY A 1 271 ? 4.062 4.304 -4.451 1.00 71.75 271 GLY A N 1
ATOM 2061 C CA . GLY A 1 271 ? 4.039 3.232 -5.454 1.00 71.75 271 GLY A CA 1
ATOM 2062 C C . GLY A 1 271 ? 5.045 3.447 -6.590 1.00 71.75 271 GLY A C 1
ATOM 2063 O O . GLY A 1 271 ? 5.552 2.481 -7.159 1.00 71.75 271 GLY A O 1
ATOM 2064 N N . ASN A 1 272 ? 5.424 4.700 -6.852 1.00 77.69 272 ASN A N 1
ATOM 2065 C CA . ASN A 1 272 ? 6.443 5.037 -7.839 1.00 77.69 272 ASN A CA 1
ATOM 2066 C C . ASN A 1 272 ? 7.827 4.523 -7.420 1.00 77.69 272 ASN A C 1
ATOM 2068 O O . ASN A 1 272 ? 8.601 4.124 -8.287 1.00 77.69 272 ASN A O 1
ATOM 2072 N N . CYS A 1 273 ? 8.140 4.454 -6.119 1.00 80.38 273 CYS A N 1
ATOM 2073 C CA . CYS A 1 273 ? 9.400 3.872 -5.642 1.00 80.38 273 CYS A CA 1
ATOM 2074 C C . CYS A 1 273 ? 9.504 2.399 -6.055 1.00 80.38 273 CYS A C 1
ATOM 2076 O O . CYS A 1 273 ? 10.542 1.965 -6.551 1.00 80.38 273 CYS A O 1
ATOM 2078 N N . LEU A 1 274 ? 8.405 1.645 -5.926 1.00 80.25 274 LEU A N 1
ATOM 2079 C CA . LEU A 1 274 ? 8.359 0.221 -6.270 1.00 80.25 274 LEU A CA 1
ATOM 2080 C C . LEU A 1 274 ? 8.449 -0.046 -7.778 1.00 80.25 27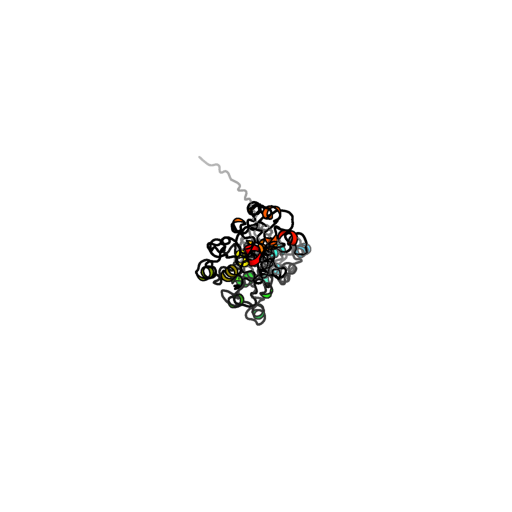4 LEU A C 1
ATOM 2082 O O . LEU A 1 274 ? 8.772 -1.162 -8.176 1.00 80.25 274 LEU A O 1
ATOM 2086 N N . SER A 1 275 ? 8.233 0.972 -8.620 1.00 79.94 275 SER A N 1
ATOM 2087 C CA . SER A 1 275 ? 8.474 0.869 -10.066 1.00 79.94 275 SER A CA 1
ATOM 2088 C C . SER A 1 275 ? 9.954 0.702 -10.419 1.00 79.94 275 SER A C 1
ATOM 2090 O O . SER A 1 275 ? 10.273 0.224 -11.506 1.00 79.94 275 SER A O 1
ATOM 2092 N N . CYS A 1 276 ? 10.855 1.078 -9.507 1.00 81.38 276 CYS A N 1
ATOM 2093 C CA . CYS A 1 276 ? 12.298 0.872 -9.618 1.00 81.38 276 CYS A CA 1
ATOM 2094 C C . CYS A 1 276 ? 12.829 -0.067 -8.519 1.00 81.38 276 CYS A C 1
ATOM 2096 O O . CYS A 1 276 ? 13.851 -0.706 -8.716 1.00 81.38 276 CYS A O 1
ATOM 2098 N N . HIS A 1 277 ? 12.142 -0.192 -7.379 1.00 82.00 277 HIS A N 1
ATOM 2099 C CA . HIS A 1 277 ? 12.516 -1.055 -6.252 1.00 82.00 277 HIS A CA 1
ATOM 2100 C C . HIS A 1 277 ? 11.386 -2.037 -5.899 1.00 82.00 277 HIS A C 1
ATOM 2102 O O . HIS A 1 277 ? 10.729 -1.870 -4.876 1.00 82.00 277 HIS A O 1
ATOM 2108 N N . PRO A 1 278 ? 11.132 -3.077 -6.707 1.00 77.69 278 PRO A N 1
ATOM 2109 C CA . PRO A 1 278 ? 9.978 -3.973 -6.542 1.00 77.69 278 PRO A CA 1
ATOM 2110 C C . PRO A 1 278 ? 9.961 -4.760 -5.239 1.00 77.69 278 PRO A C 1
ATOM 2112 O O . PRO A 1 278 ? 8.891 -5.138 -4.774 1.00 77.69 278 PRO A O 1
ATOM 2115 N N . SER A 1 279 ? 11.148 -5.052 -4.701 1.00 76.50 279 SER A N 1
ATOM 2116 C CA . SER A 1 279 ? 11.331 -5.696 -3.399 1.00 76.50 279 SER A CA 1
ATOM 2117 C C . SER A 1 279 ? 11.373 -4.685 -2.245 1.00 76.50 279 SER A C 1
ATOM 2119 O O . SER A 1 279 ? 11.589 -5.060 -1.095 1.00 76.50 279 SER A O 1
ATOM 2121 N N . GLY A 1 280 ? 11.274 -3.389 -2.557 1.00 77.62 280 GLY A N 1
ATOM 2122 C CA . GLY A 1 280 ? 11.531 -2.295 -1.630 1.00 77.62 280 GLY A CA 1
ATOM 2123 C C . GLY A 1 280 ? 12.999 -2.079 -1.272 1.00 77.62 280 GLY A C 1
ATOM 2124 O O . GLY A 1 280 ? 13.315 -1.100 -0.606 1.00 77.62 280 GLY A O 1
ATOM 2125 N N . GLU A 1 281 ? 13.897 -2.966 -1.696 1.00 75.69 281 GLU A N 1
ATOM 2126 C CA . GLU A 1 281 ? 15.317 -2.914 -1.353 1.00 75.69 281 GLU A CA 1
ATOM 2127 C C . GLU A 1 281 ? 16.147 -2.202 -2.431 1.00 75.69 281 GLU A C 1
ATOM 2129 O O . GLU A 1 281 ? 15.769 -2.105 -3.607 1.00 75.69 281 GLU A O 1
ATOM 2134 N N . GLN A 1 282 ? 17.328 -1.718 -2.039 1.00 77.12 282 GLN A N 1
ATOM 2135 C CA . GLN A 1 282 ? 18.313 -1.219 -2.993 1.00 77.12 282 GLN A CA 1
ATOM 2136 C C . GLN A 1 282 ? 18.724 -2.348 -3.949 1.00 77.12 282 GLN A C 1
ATOM 2138 O O . GLN A 1 282 ? 19.093 -3.437 -3.519 1.00 77.12 282 GLN A O 1
ATOM 2143 N N . SER A 1 283 ? 18.726 -2.070 -5.254 1.00 72.25 283 SER A N 1
ATOM 2144 C CA . SER A 1 283 ? 19.172 -3.025 -6.268 1.00 72.25 283 SER A CA 1
ATOM 2145 C C . SER A 1 283 ? 20.366 -2.474 -7.036 1.00 72.25 283 SER A C 1
ATOM 2147 O O . SER A 1 283 ? 20.263 -1.470 -7.738 1.00 72.25 283 SER A O 1
ATOM 2149 N N . SER A 1 284 ? 21.506 -3.162 -6.956 1.00 69.88 284 SER A N 1
ATOM 2150 C CA . SER A 1 284 ? 22.689 -2.845 -7.769 1.00 69.88 284 SER A CA 1
ATOM 2151 C C . SER A 1 284 ? 22.454 -3.072 -9.270 1.00 69.88 284 SER A C 1
ATOM 2153 O O . SER A 1 284 ? 23.159 -2.494 -10.103 1.00 69.88 284 SER A O 1
ATOM 2155 N N . LEU A 1 285 ? 21.435 -3.867 -9.618 1.00 68.00 285 LEU A N 1
ATOM 2156 C CA . LEU A 1 285 ? 21.031 -4.152 -10.995 1.00 68.00 285 LEU A CA 1
ATOM 2157 C C . LEU A 1 285 ? 20.320 -2.963 -11.658 1.00 68.00 285 LEU A C 1
ATOM 2159 O O . LEU A 1 285 ? 20.264 -2.894 -12.882 1.00 68.00 285 LEU A O 1
ATOM 2163 N N . ILE A 1 286 ? 19.815 -2.013 -10.868 1.00 75.81 286 ILE A N 1
ATOM 2164 C CA . ILE A 1 286 ? 19.030 -0.861 -11.328 1.00 75.81 286 ILE A CA 1
ATOM 2165 C C . ILE A 1 286 ? 19.862 0.399 -11.062 1.00 75.81 286 ILE A C 1
ATOM 2167 O O . ILE A 1 286 ? 19.530 1.246 -10.243 1.00 75.81 286 ILE A O 1
ATOM 2171 N N . SER A 1 287 ? 21.028 0.480 -11.711 1.00 81.31 287 SER A N 1
ATOM 2172 C CA . SER A 1 287 ? 21.963 1.601 -11.561 1.00 81.31 287 SER A CA 1
ATOM 2173 C C . SER A 1 287 ? 22.255 2.291 -12.892 1.00 81.31 287 SER A C 1
ATOM 2175 O O . SER A 1 287 ? 22.142 1.692 -13.968 1.00 81.31 287 SER A O 1
ATOM 2177 N N . VAL A 1 288 ? 22.696 3.552 -12.817 1.00 84.06 288 VAL A N 1
ATOM 2178 C CA . VAL A 1 288 ? 23.175 4.323 -13.980 1.00 84.06 288 VAL A CA 1
ATOM 2179 C C . VAL A 1 288 ? 24.327 3.597 -14.682 1.00 84.06 288 VAL A C 1
ATOM 2181 O O . VAL A 1 288 ? 24.414 3.613 -15.909 1.00 84.06 288 VAL A O 1
ATOM 2184 N N . ALA A 1 289 ? 25.194 2.915 -13.927 1.00 86.00 289 ALA A N 1
ATOM 2185 C CA . ALA A 1 289 ? 26.318 2.162 -14.478 1.00 86.00 289 ALA A CA 1
ATOM 2186 C C . ALA A 1 289 ? 25.855 0.987 -15.353 1.00 86.00 289 ALA A C 1
ATOM 2188 O O . ALA A 1 289 ? 26.360 0.822 -16.466 1.00 86.00 289 ALA A O 1
ATOM 2189 N N . VAL A 1 290 ? 24.861 0.214 -14.897 1.00 86.06 290 VAL A N 1
ATOM 2190 C CA . VAL A 1 290 ? 24.274 -0.886 -15.681 1.00 86.06 290 VAL A CA 1
ATOM 2191 C C . VAL A 1 290 ? 23.682 -0.347 -16.982 1.00 86.06 290 VAL A C 1
ATOM 2193 O O . VAL A 1 290 ? 24.074 -0.800 -18.054 1.00 86.06 290 VAL A O 1
ATOM 2196 N N . HIS A 1 291 ? 22.851 0.691 -16.905 1.00 88.00 291 HIS A N 1
ATOM 2197 C CA . HIS A 1 291 ? 22.239 1.347 -18.067 1.00 88.00 291 HIS A CA 1
ATOM 2198 C C . HIS A 1 291 ? 23.270 1.934 -19.047 1.00 88.00 291 HIS A C 1
ATOM 2200 O O . HIS A 1 291 ? 23.131 1.837 -20.266 1.00 88.00 291 HIS A O 1
ATOM 2206 N N . THR A 1 292 ? 24.372 2.477 -18.529 1.00 88.06 292 THR A N 1
ATOM 2207 C CA . THR A 1 292 ? 25.489 2.959 -19.354 1.00 88.06 292 THR A CA 1
ATOM 2208 C C . THR A 1 292 ? 26.206 1.803 -20.055 1.00 88.06 292 THR A C 1
ATOM 2210 O O . THR A 1 292 ? 26.545 1.904 -21.237 1.00 88.06 292 THR A O 1
ATOM 2213 N N . SER A 1 293 ? 26.421 0.683 -19.356 1.00 85.56 293 SER A N 1
ATOM 2214 C CA . SER A 1 293 ? 27.069 -0.505 -19.923 1.00 85.56 293 SER A CA 1
ATOM 2215 C C . SER A 1 293 ? 26.218 -1.186 -20.999 1.00 85.56 293 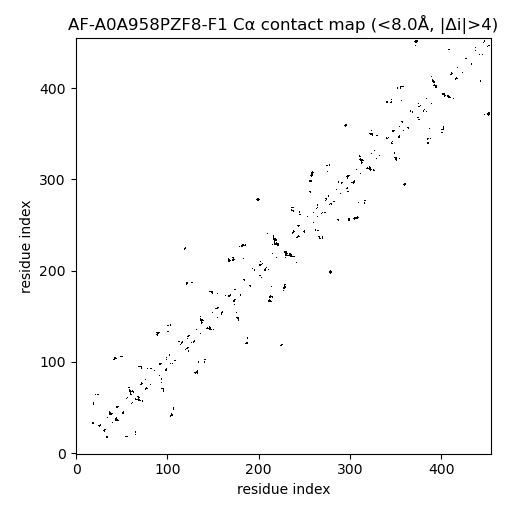SER A C 1
ATOM 2217 O O . SER A 1 293 ? 26.760 -1.614 -22.017 1.00 85.56 293 SER A O 1
ATOM 2219 N N . THR A 1 294 ? 24.891 -1.208 -20.828 1.00 85.25 294 THR A N 1
ATOM 2220 C CA . THR A 1 294 ? 23.939 -1.770 -21.797 1.00 85.25 294 THR A CA 1
ATOM 2221 C C . THR A 1 294 ? 23.614 -0.810 -22.937 1.00 85.25 294 THR A C 1
ATOM 2223 O O . THR A 1 294 ? 22.911 -1.206 -23.860 1.00 85.25 294 THR A O 1
ATOM 2226 N N . LYS A 1 295 ? 24.171 0.412 -22.908 1.00 89.00 295 LYS A N 1
ATOM 2227 C CA . LYS A 1 295 ? 23.993 1.481 -23.904 1.00 89.00 295 LYS A CA 1
ATOM 2228 C C . LYS A 1 295 ? 22.589 2.090 -23.950 1.00 89.00 295 LYS A C 1
ATOM 2230 O O . LYS A 1 295 ? 22.252 2.735 -24.931 1.00 89.00 295 LYS A O 1
ATOM 2235 N N . PHE A 1 296 ? 21.829 1.988 -22.865 1.00 89.69 296 PHE A N 1
ATOM 2236 C CA . PHE A 1 296 ? 20.563 2.701 -22.667 1.00 89.69 296 PHE A CA 1
ATOM 2237 C C . PHE A 1 296 ? 20.699 3.650 -21.471 1.00 89.69 296 PHE A C 1
ATOM 2239 O O . PHE A 1 296 ? 20.118 3.384 -20.422 1.00 89.69 296 PHE A O 1
ATOM 2246 N N . PRO A 1 297 ? 21.519 4.717 -21.565 1.00 89.44 297 PRO A N 1
ATOM 2247 C CA . PRO A 1 297 ? 21.762 5.603 -20.435 1.00 89.44 297 PRO A CA 1
ATOM 2248 C C . PRO A 1 297 ? 20.462 6.279 -19.992 1.00 89.44 297 PRO A C 1
ATOM 2250 O O . PRO A 1 297 ? 19.695 6.758 -20.825 1.00 89.44 297 PRO A O 1
ATOM 2253 N N . ILE A 1 298 ? 20.275 6.332 -18.674 1.00 87.81 298 ILE A N 1
ATOM 2254 C CA . ILE A 1 298 ? 19.182 7.035 -17.988 1.00 87.81 298 ILE A CA 1
ATOM 2255 C C . ILE A 1 298 ? 19.705 8.239 -17.201 1.00 87.81 298 ILE A C 1
ATOM 2257 O O . ILE A 1 298 ? 19.005 8.786 -16.365 1.00 87.81 298 ILE A O 1
ATOM 2261 N N . SER A 1 299 ? 20.969 8.624 -17.386 1.00 87.25 299 SER A N 1
ATOM 2262 C CA . SER A 1 299 ? 21.544 9.757 -16.664 1.00 87.25 299 SER A CA 1
ATOM 2263 C C . SER A 1 299 ? 20.961 11.085 -17.139 1.00 87.25 299 SER A C 1
ATOM 2265 O O . SER A 1 299 ? 20.447 11.173 -18.255 1.00 87.25 299 SER A O 1
ATOM 2267 N N . SER A 1 300 ? 21.109 12.142 -16.341 1.00 83.81 300 SER A N 1
ATOM 2268 C CA . SER A 1 300 ? 20.797 13.503 -16.798 1.00 83.81 300 SER A CA 1
ATOM 2269 C C . SER A 1 300 ? 21.514 13.823 -18.122 1.00 83.81 300 SER A C 1
ATOM 2271 O O . SER A 1 300 ? 22.677 13.452 -18.316 1.00 83.81 300 SER A O 1
ATOM 2273 N N . GLY A 1 301 ? 20.793 14.450 -19.051 1.00 82.62 301 GLY A N 1
ATOM 2274 C CA . GLY A 1 301 ? 21.201 14.741 -20.424 1.00 82.62 301 GLY A CA 1
ATOM 2275 C C . GLY A 1 301 ? 21.031 13.584 -21.417 1.00 82.62 301 GLY A C 1
ATOM 2276 O O . GLY A 1 301 ? 21.326 13.758 -22.599 1.00 82.62 301 GLY A O 1
ATOM 2277 N N . SER A 1 302 ? 20.588 12.402 -20.976 1.00 87.75 302 SER A N 1
ATOM 2278 C CA . SER A 1 302 ? 20.275 11.286 -21.878 1.00 87.75 302 SER A CA 1
ATOM 2279 C C . SER A 1 302 ? 18.884 11.427 -22.504 1.00 87.75 302 SER A C 1
ATOM 2281 O O . SER A 1 302 ? 18.009 12.096 -21.963 1.00 87.75 302 SER A O 1
ATOM 2283 N N . ALA A 1 303 ? 18.647 10.734 -23.622 1.00 87.81 303 ALA A N 1
ATOM 2284 C CA . ALA A 1 303 ? 17.332 10.705 -24.273 1.00 87.81 303 ALA A CA 1
ATOM 2285 C C . ALA A 1 303 ? 16.225 10.077 -23.400 1.00 87.81 303 ALA A C 1
ATOM 2287 O O . ALA A 1 303 ? 15.048 10.310 -23.655 1.00 87.81 303 ALA A O 1
ATOM 2288 N N . HIS A 1 304 ? 16.599 9.302 -22.377 1.00 88.19 304 HIS A N 1
ATOM 2289 C CA . HIS A 1 304 ? 15.677 8.651 -21.446 1.00 88.19 304 HIS A CA 1
ATOM 2290 C C . HIS A 1 304 ? 15.696 9.301 -20.055 1.00 88.19 304 HIS A C 1
ATOM 2292 O O . HIS A 1 304 ? 15.223 8.697 -19.098 1.00 88.19 304 HIS A O 1
ATOM 2298 N N . GLU A 1 305 ? 16.238 10.516 -19.910 1.00 87.06 305 GLU A N 1
ATOM 2299 C CA . GLU A 1 305 ? 16.379 11.161 -18.597 1.00 87.06 305 GLU A CA 1
ATOM 2300 C C . GLU A 1 305 ? 15.046 11.447 -17.894 1.00 87.06 305 GLU A C 1
ATOM 2302 O O . GLU A 1 305 ? 15.028 11.651 -16.686 1.00 87.06 305 GLU A O 1
ATOM 2307 N N . SER A 1 306 ? 13.942 11.507 -18.636 1.00 84.88 306 SER A N 1
ATOM 2308 C CA . SER A 1 306 ? 12.600 11.768 -18.111 1.00 84.88 306 SER A CA 1
ATOM 2309 C C . SER A 1 306 ? 11.727 10.516 -18.036 1.00 84.88 306 SER A C 1
ATOM 2311 O O . SER A 1 306 ? 10.610 10.600 -17.529 1.00 84.88 306 SER A O 1
ATOM 2313 N N . ALA A 1 307 ? 12.217 9.371 -18.522 1.00 86.31 307 ALA A N 1
ATOM 2314 C CA . ALA A 1 307 ? 11.472 8.121 -18.505 1.00 86.31 307 ALA A CA 1
ATOM 2315 C C . ALA A 1 307 ? 11.429 7.542 -17.084 1.00 86.31 307 ALA A C 1
ATOM 2317 O O . ALA A 1 307 ? 12.444 7.473 -16.389 1.00 86.31 307 ALA A O 1
ATOM 2318 N N . MET A 1 308 ? 10.253 7.093 -16.655 1.00 85.94 308 MET A N 1
ATOM 2319 C CA . MET A 1 308 ? 10.098 6.299 -15.442 1.00 85.94 308 MET A CA 1
ATOM 2320 C C . MET A 1 308 ? 10.538 4.855 -15.706 1.00 85.94 308 MET A C 1
ATOM 2322 O O . MET A 1 308 ? 10.415 4.345 -16.819 1.00 85.94 308 MET A O 1
ATOM 2326 N N . CYS A 1 309 ? 10.997 4.145 -14.670 1.00 86.69 309 CYS A N 1
ATOM 2327 C CA . CYS A 1 309 ? 11.413 2.743 -14.804 1.00 86.69 309 CYS A CA 1
ATOM 2328 C C . CYS A 1 309 ? 10.322 1.875 -15.454 1.00 86.69 309 CYS A C 1
ATOM 2330 O O . CYS A 1 309 ? 10.630 1.063 -16.324 1.00 86.69 309 CYS A O 1
ATOM 2332 N N . ALA A 1 310 ? 9.053 2.084 -15.079 1.00 86.56 310 ALA A N 1
ATOM 2333 C CA . ALA A 1 310 ? 7.907 1.347 -15.614 1.00 86.56 310 ALA A CA 1
ATOM 2334 C C . ALA A 1 310 ? 7.593 1.648 -17.091 1.00 86.56 310 ALA A C 1
ATOM 2336 O O . ALA A 1 310 ? 6.948 0.823 -17.741 1.00 86.56 310 ALA A O 1
ATOM 2337 N N . ASP A 1 311 ? 8.074 2.769 -17.641 1.00 89.62 311 ASP A N 1
ATOM 2338 C CA . ASP A 1 311 ? 7.884 3.094 -19.060 1.00 89.62 311 ASP A CA 1
ATOM 2339 C C . ASP A 1 311 ? 8.612 2.083 -19.952 1.00 89.62 311 ASP A C 1
ATOM 2341 O O . ASP A 1 311 ? 8.143 1.768 -21.044 1.00 89.62 311 ASP A O 1
ATOM 2345 N N . CYS A 1 312 ? 9.720 1.521 -19.462 1.00 90.88 312 CYS A N 1
ATOM 2346 C CA . CYS A 1 312 ? 10.504 0.507 -20.160 1.00 90.88 312 CYS A CA 1
ATOM 2347 C C . CYS A 1 312 ? 10.338 -0.881 -19.522 1.00 90.88 312 CYS A C 1
ATOM 2349 O O . CYS A 1 312 ? 10.144 -1.871 -20.223 1.00 90.88 312 CYS A O 1
ATOM 2351 N N . HIS A 1 313 ? 10.393 -0.982 -18.195 1.00 89.69 313 HIS A N 1
ATOM 2352 C CA . HIS A 1 313 ? 10.339 -2.237 -17.446 1.00 89.69 313 HIS A CA 1
ATOM 2353 C C . HIS A 1 313 ? 8.921 -2.543 -16.970 1.00 89.69 313 HIS A C 1
ATOM 2355 O O . HIS A 1 313 ? 8.558 -2.334 -15.815 1.00 89.69 313 HIS A O 1
ATOM 2361 N N . THR A 1 314 ? 8.113 -3.104 -17.865 1.00 89.06 314 THR A N 1
ATOM 2362 C CA . THR A 1 314 ? 6.698 -3.411 -17.593 1.00 89.06 314 THR A CA 1
ATOM 2363 C C . THR A 1 314 ? 6.488 -4.595 -16.649 1.00 89.06 314 THR A C 1
ATOM 2365 O O . THR A 1 314 ? 5.355 -4.887 -16.271 1.00 89.06 314 THR A O 1
ATOM 2368 N N . ASN A 1 315 ? 7.554 -5.308 -16.279 1.00 86.44 315 ASN A N 1
ATOM 2369 C CA . ASN A 1 315 ? 7.508 -6.401 -15.318 1.00 86.44 315 ASN A CA 1
ATOM 2370 C C . ASN A 1 315 ? 8.417 -6.099 -14.123 1.00 86.44 315 ASN A C 1
ATOM 2372 O O . ASN A 1 315 ? 9.621 -6.348 -14.164 1.00 86.44 315 ASN A O 1
ATOM 2376 N N . ALA A 1 316 ? 7.814 -5.635 -13.029 1.00 78.69 316 ALA A N 1
ATOM 2377 C CA . ALA A 1 316 ? 8.524 -5.343 -11.788 1.00 78.69 316 ALA A CA 1
ATOM 2378 C C . ALA A 1 316 ? 9.199 -6.589 -11.173 1.00 78.69 316 ALA A C 1
ATOM 2380 O O . ALA A 1 316 ? 10.165 -6.471 -10.435 1.00 78.69 316 ALA A O 1
ATOM 2381 N N . SER A 1 317 ? 8.761 -7.809 -11.486 1.00 77.94 317 SER A N 1
ATOM 2382 C CA . SER A 1 317 ? 9.437 -9.029 -11.018 1.00 77.94 317 SER A CA 1
ATOM 2383 C C . SER A 1 317 ? 10.613 -9.448 -11.904 1.00 77.94 317 SER A C 1
ATOM 2385 O O . SER A 1 317 ? 11.374 -10.334 -11.520 1.00 77.94 317 SER A O 1
ATOM 2387 N N . ASN A 1 318 ? 10.772 -8.853 -13.092 1.00 82.38 318 ASN A N 1
ATOM 2388 C CA . ASN A 1 318 ? 11.840 -9.201 -14.019 1.00 82.38 318 ASN A CA 1
ATOM 2389 C C . ASN A 1 318 ? 12.229 -8.026 -14.937 1.00 82.38 318 ASN A C 1
ATOM 2391 O O . ASN A 1 318 ? 11.696 -7.883 -16.037 1.00 82.38 318 ASN A O 1
ATOM 2395 N N . TYR A 1 319 ? 13.250 -7.264 -14.534 1.00 82.06 319 TYR A N 1
ATOM 2396 C CA . TYR A 1 319 ? 13.769 -6.110 -15.286 1.00 82.06 319 TYR A CA 1
ATOM 2397 C C . TYR A 1 319 ? 14.490 -6.489 -16.585 1.00 82.06 319 TYR A C 1
ATOM 2399 O O . TYR A 1 319 ? 14.804 -5.613 -17.384 1.00 82.06 319 TYR A O 1
ATOM 2407 N N . SER A 1 320 ? 14.731 -7.777 -16.857 1.00 82.19 320 SER A N 1
ATOM 2408 C CA . SER A 1 320 ? 15.175 -8.186 -18.200 1.00 82.19 320 SER A CA 1
ATOM 2409 C C . SER A 1 320 ? 14.058 -8.072 -19.243 1.00 82.19 320 SER A C 1
ATOM 2411 O O . SER A 1 320 ? 14.340 -8.011 -20.439 1.00 82.19 320 SER A O 1
ATOM 2413 N N . VAL A 1 321 ? 12.795 -8.010 -18.805 1.00 87.69 321 VAL A N 1
ATOM 2414 C CA . VAL A 1 321 ? 11.661 -7.712 -19.677 1.00 87.69 321 VAL A CA 1
ATOM 2415 C C . VAL A 1 321 ? 11.596 -6.203 -19.869 1.00 87.69 321 VAL A C 1
ATOM 2417 O O . VAL A 1 321 ? 11.363 -5.451 -18.922 1.00 87.69 321 VAL A O 1
ATOM 2420 N N . VAL A 1 322 ? 11.809 -5.776 -21.109 1.00 90.06 322 VAL A N 1
ATOM 2421 C CA . VAL A 1 322 ? 11.808 -4.369 -21.505 1.00 90.06 322 VAL A CA 1
ATOM 2422 C C . VAL A 1 322 ? 10.900 -4.152 -22.714 1.00 90.06 322 VAL A C 1
ATOM 2424 O O . VAL A 1 322 ? 10.796 -5.007 -23.598 1.00 90.06 322 VAL A O 1
ATOM 2427 N N . THR A 1 323 ? 10.246 -2.997 -22.771 1.00 92.31 323 THR A N 1
ATOM 2428 C CA . THR A 1 323 ? 9.527 -2.515 -23.947 1.00 92.31 323 THR A CA 1
ATOM 2429 C C . THR A 1 323 ? 10.081 -1.183 -24.426 1.00 92.31 323 THR A C 1
ATOM 2431 O O . THR A 1 323 ? 10.420 -0.321 -23.625 1.00 92.31 323 THR A O 1
ATOM 2434 N N . CYS A 1 324 ? 10.169 -1.011 -25.744 1.00 92.56 324 CYS A N 1
ATOM 2435 C CA . CYS A 1 324 ? 10.459 0.291 -26.353 1.00 92.56 324 CYS A CA 1
ATOM 2436 C C . CYS A 1 324 ? 9.168 1.006 -26.777 1.00 92.56 324 CYS A C 1
ATOM 2438 O O . CYS A 1 324 ? 9.159 2.210 -27.011 1.00 92.56 324 CYS A O 1
ATOM 2440 N N . LEU A 1 325 ? 8.075 0.251 -26.906 1.00 91.81 325 LEU A N 1
ATOM 2441 C CA . LEU A 1 325 ? 6.883 0.649 -27.654 1.00 91.81 325 LEU A CA 1
ATOM 2442 C C . LEU A 1 325 ? 5.951 1.579 -26.877 1.00 91.81 325 LEU A C 1
ATOM 2444 O O . LEU A 1 325 ? 5.022 2.114 -27.467 1.00 91.81 325 LEU A O 1
ATOM 2448 N N . ASN A 1 326 ? 6.198 1.787 -25.582 1.00 92.75 326 ASN A N 1
ATOM 2449 C CA . ASN A 1 326 ? 5.432 2.747 -24.787 1.00 92.75 326 ASN A CA 1
ATOM 2450 C C . ASN A 1 326 ? 5.689 4.195 -25.239 1.00 92.75 326 ASN A C 1
ATOM 2452 O O . ASN A 1 326 ? 4.800 5.032 -25.127 1.00 92.75 326 ASN A O 1
ATOM 2456 N N . CYS A 1 327 ? 6.875 4.469 -25.797 1.00 92.12 327 CYS A N 1
ATOM 2457 C CA . CYS A 1 327 ? 7.235 5.772 -26.368 1.00 92.12 327 CYS A CA 1
ATOM 2458 C C . CYS A 1 327 ? 7.541 5.683 -27.875 1.00 92.12 327 CYS A C 1
ATOM 2460 O O . CYS A 1 327 ? 7.215 6.590 -28.645 1.00 92.12 327 CYS A O 1
ATOM 2462 N N . HIS A 1 328 ? 8.160 4.584 -28.317 1.00 90.56 328 HIS A N 1
ATOM 2463 C CA . HIS A 1 328 ? 8.553 4.351 -29.708 1.00 90.56 328 HIS A CA 1
ATOM 2464 C C . HIS A 1 328 ? 7.551 3.450 -30.427 1.00 90.56 328 HIS A C 1
ATOM 2466 O O . HIS A 1 328 ? 7.852 2.309 -30.785 1.00 90.56 328 HIS A O 1
ATOM 2472 N N . ASP A 1 329 ? 6.342 3.959 -30.619 1.00 90.12 329 ASP A N 1
ATOM 2473 C CA . ASP A 1 329 ? 5.283 3.262 -31.330 1.00 90.12 329 ASP A CA 1
ATOM 2474 C C . ASP A 1 329 ? 5.310 3.550 -32.840 1.00 90.12 329 ASP A C 1
ATOM 2476 O O . ASP A 1 329 ? 6.200 4.212 -33.384 1.00 90.12 329 ASP A O 1
ATOM 2480 N N . SER A 1 330 ? 4.306 3.034 -33.544 1.00 86.69 330 SER A N 1
ATOM 2481 C CA . SER A 1 330 ? 4.189 3.248 -34.983 1.00 86.69 330 SER A CA 1
ATOM 2482 C C . SER A 1 330 ? 3.872 4.681 -35.390 1.00 86.69 330 SER A C 1
ATOM 2484 O O . SER A 1 330 ? 4.279 5.105 -36.470 1.00 86.69 330 SER A O 1
ATOM 2486 N N . ALA A 1 331 ? 3.187 5.447 -34.546 1.00 88.06 331 ALA A N 1
ATOM 2487 C CA . ALA A 1 331 ? 2.877 6.834 -34.844 1.00 88.06 331 ALA A CA 1
ATOM 2488 C C . ALA A 1 331 ? 4.137 7.705 -34.757 1.00 88.06 331 ALA A C 1
ATOM 2490 O O . ALA A 1 331 ? 4.317 8.588 -35.594 1.00 88.06 331 ALA A O 1
ATOM 2491 N N . THR A 1 332 ? 5.026 7.430 -33.798 1.00 88.06 332 THR A N 1
ATOM 2492 C CA . THR A 1 332 ? 6.228 8.241 -33.567 1.00 88.06 332 THR A CA 1
ATOM 2493 C C . THR A 1 332 ? 7.420 7.837 -34.426 1.00 88.06 332 THR A C 1
ATOM 2495 O O . THR A 1 332 ? 8.259 8.681 -34.716 1.00 88.06 332 THR A O 1
ATOM 2498 N N . THR A 1 333 ? 7.509 6.578 -34.867 1.00 85.00 333 THR A N 1
ATOM 2499 C CA . THR A 1 333 ? 8.728 6.070 -35.528 1.00 85.00 333 THR A CA 1
ATOM 2500 C C . THR A 1 333 ? 8.597 5.798 -37.026 1.00 85.00 333 THR A C 1
ATOM 2502 O O . THR A 1 333 ? 9.618 5.692 -37.708 1.00 85.00 333 THR A O 1
ATOM 2505 N N . ASN A 1 334 ? 7.386 5.685 -37.584 1.00 83.69 334 ASN A N 1
ATOM 2506 C CA . ASN A 1 334 ? 7.207 5.310 -38.996 1.00 83.69 334 ASN A CA 1
ATOM 2507 C C . ASN A 1 334 ? 7.884 6.278 -39.980 1.00 83.69 334 ASN A C 1
ATOM 2509 O O . ASN A 1 334 ? 8.459 5.835 -40.976 1.00 83.69 334 ASN A O 1
ATOM 2513 N N . SER A 1 335 ? 7.825 7.590 -39.722 1.00 84.00 335 SER A N 1
ATOM 2514 C CA . SER A 1 335 ? 8.463 8.601 -40.581 1.00 84.00 335 SER A CA 1
ATOM 2515 C C . SER A 1 335 ? 9.964 8.360 -40.712 1.00 84.00 335 SER A C 1
ATOM 2517 O O . SER A 1 335 ? 10.519 8.420 -41.814 1.00 84.00 335 SER A O 1
ATOM 2519 N N . ASP A 1 336 ? 10.594 8.008 -39.595 1.00 81.62 336 ASP A N 1
ATOM 2520 C CA . ASP A 1 336 ? 12.039 7.843 -39.475 1.00 81.62 336 ASP A CA 1
ATOM 2521 C C . ASP A 1 336 ? 12.515 6.521 -40.095 1.00 81.62 336 ASP A C 1
ATOM 2523 O O . ASP A 1 336 ? 13.657 6.412 -40.541 1.00 81.62 336 ASP A O 1
ATOM 2527 N N . HIS A 1 337 ? 11.615 5.538 -40.214 1.00 79.56 337 HIS A N 1
ATOM 2528 C CA . HIS A 1 337 ? 11.871 4.237 -40.842 1.00 79.56 337 HIS A CA 1
ATOM 2529 C C . HIS A 1 337 ? 11.359 4.140 -42.289 1.00 79.56 337 HIS A C 1
ATOM 2531 O O . HIS A 1 337 ? 11.408 3.067 -42.886 1.00 79.56 337 HIS A O 1
ATOM 2537 N N . SER A 1 338 ? 10.925 5.248 -42.900 1.00 73.00 338 SER A N 1
ATOM 2538 C CA . SER A 1 338 ? 10.347 5.286 -44.259 1.00 73.00 338 SER A CA 1
ATOM 2539 C C . SER A 1 338 ? 11.248 4.723 -45.375 1.00 73.00 338 SER A C 1
ATOM 2541 O O . SER A 1 338 ? 10.756 4.334 -46.435 1.00 73.00 338 SER A O 1
ATOM 2543 N N . GLY A 1 339 ? 12.565 4.653 -45.149 1.00 66.50 339 GLY A N 1
ATOM 2544 C CA . GLY A 1 339 ? 13.540 4.041 -46.063 1.00 66.50 339 GLY A CA 1
ATOM 2545 C C . GLY A 1 339 ? 13.651 2.513 -45.968 1.00 66.50 339 GLY A C 1
ATOM 2546 O O . GLY A 1 339 ? 14.282 1.901 -46.830 1.00 66.50 339 GLY A O 1
ATOM 2547 N N . ILE A 1 340 ? 13.049 1.895 -44.951 1.00 69.94 340 ILE A N 1
ATOM 2548 C CA . ILE A 1 340 ? 12.990 0.443 -44.770 1.00 69.94 340 ILE A CA 1
ATOM 2549 C C . ILE A 1 340 ? 11.699 -0.047 -45.429 1.00 69.94 340 ILE A C 1
ATOM 2551 O O . ILE A 1 340 ? 10.612 0.453 -45.142 1.00 69.94 340 ILE A O 1
ATOM 2555 N N . LYS A 1 341 ? 11.794 -1.005 -46.358 1.00 60.38 341 LYS A N 1
ATOM 2556 C CA . LYS A 1 341 ? 10.615 -1.468 -47.106 1.00 60.38 341 LYS A CA 1
ATOM 2557 C C . LYS A 1 341 ? 9.676 -2.227 -46.163 1.00 60.38 341 LYS A C 1
ATOM 2559 O O . LYS A 1 341 ? 9.943 -3.370 -45.797 1.00 60.38 341 LYS A O 1
ATOM 2564 N N . SER A 1 342 ? 8.580 -1.574 -45.780 1.00 48.41 342 SER A N 1
ATOM 2565 C CA . SER A 1 342 ? 7.544 -2.146 -44.917 1.00 48.41 342 SER A CA 1
ATOM 2566 C C . SER A 1 342 ? 6.943 -3.421 -45.525 1.00 48.41 342 SER A C 1
ATOM 2568 O O . SER A 1 342 ? 6.685 -3.489 -46.728 1.00 48.41 342 SER A O 1
ATOM 2570 N N . GLY A 1 343 ? 6.721 -4.437 -44.685 1.00 49.84 343 GLY A N 1
ATOM 2571 C CA . GLY A 1 343 ? 5.912 -5.615 -45.018 1.00 49.84 343 GLY A CA 1
ATOM 2572 C C . GLY A 1 343 ? 6.645 -6.892 -45.446 1.00 49.84 343 GLY A C 1
ATOM 2573 O O . GLY A 1 343 ? 5.988 -7.922 -45.560 1.00 49.84 343 GLY A O 1
ATOM 2574 N N . ILE A 1 344 ? 7.969 -6.901 -45.652 1.00 47.44 344 ILE A N 1
ATOM 2575 C CA . ILE A 1 344 ? 8.692 -8.135 -46.028 1.00 47.44 344 ILE A CA 1
ATOM 2576 C C . ILE A 1 344 ? 9.986 -8.270 -45.203 1.00 47.44 344 ILE A C 1
ATOM 2578 O O . ILE A 1 344 ? 11.014 -7.695 -45.540 1.00 47.44 344 ILE A O 1
ATOM 2582 N N . TYR A 1 345 ? 9.915 -9.057 -44.120 1.00 51.16 345 TYR A N 1
ATOM 2583 C CA . TYR A 1 345 ? 11.027 -9.556 -43.280 1.00 51.16 345 TYR A CA 1
ATOM 2584 C C . TYR A 1 345 ? 11.933 -8.556 -42.517 1.00 51.16 345 TYR A C 1
ATOM 2586 O O . TYR A 1 345 ? 12.917 -9.008 -41.943 1.00 51.16 345 TYR A O 1
ATOM 2594 N N . GLY A 1 346 ? 11.643 -7.249 -42.448 1.00 53.78 346 GLY A N 1
ATOM 2595 C CA . GLY A 1 346 ? 12.636 -6.283 -41.922 1.00 53.78 346 GLY A CA 1
ATOM 2596 C C . GLY A 1 346 ? 12.281 -5.449 -40.687 1.00 53.78 346 GLY A C 1
ATOM 2597 O O . GLY A 1 346 ? 13.169 -5.122 -39.911 1.00 53.78 346 GLY A O 1
ATOM 2598 N N . TYR A 1 347 ? 11.020 -5.065 -40.488 1.00 64.06 347 TYR A N 1
ATOM 2599 C CA . TYR A 1 347 ? 10.660 -4.107 -39.438 1.00 64.06 347 TYR A CA 1
ATOM 2600 C C . TYR A 1 347 ? 9.330 -4.500 -38.808 1.00 64.06 347 TYR A C 1
ATOM 2602 O O . TYR A 1 347 ? 8.305 -4.585 -39.487 1.00 64.06 347 TYR A O 1
ATOM 2610 N N . GLN A 1 348 ? 9.375 -4.813 -37.517 1.00 78.25 348 GLN A N 1
ATOM 2611 C CA . GLN A 1 348 ? 8.220 -5.184 -36.713 1.00 78.25 348 GLN A CA 1
ATOM 2612 C C . GLN A 1 348 ? 8.166 -4.275 -35.494 1.00 78.25 348 GLN A C 1
ATOM 2614 O O . GLN A 1 348 ? 9.198 -3.950 -34.913 1.00 78.25 348 GLN A O 1
ATOM 2619 N N . TYR A 1 349 ? 6.956 -3.936 -35.062 1.00 83.38 349 TYR A N 1
ATOM 2620 C CA . TYR A 1 349 ? 6.720 -3.222 -33.812 1.00 83.38 349 TYR A CA 1
ATOM 2621 C C . TYR A 1 349 ? 6.813 -4.178 -32.626 1.00 83.38 349 TYR A C 1
ATOM 2623 O O . TYR A 1 349 ? 5.829 -4.471 -31.955 1.00 83.38 349 TYR A O 1
ATOM 2631 N N . THR A 1 350 ? 8.010 -4.719 -32.417 1.00 89.06 350 THR A N 1
ATOM 2632 C CA . THR A 1 350 ? 8.362 -5.537 -31.257 1.00 89.06 350 THR A CA 1
ATOM 2633 C C . THR A 1 350 ? 9.703 -5.066 -30.714 1.00 89.06 350 THR A C 1
ATOM 2635 O O . THR A 1 350 ? 10.598 -4.712 -31.478 1.00 89.06 350 THR A O 1
ATOM 2638 N N . THR A 1 351 ? 9.880 -5.104 -29.394 1.00 90.12 351 THR A N 1
ATOM 2639 C CA . THR A 1 351 ? 11.154 -4.734 -28.755 1.00 90.12 351 THR A CA 1
ATOM 2640 C C . THR A 1 351 ? 12.331 -5.531 -29.320 1.00 90.12 351 THR A C 1
ATOM 2642 O O . THR A 1 351 ? 13.396 -4.968 -29.540 1.00 90.12 351 THR A O 1
ATOM 2645 N N . ALA A 1 352 ? 12.144 -6.824 -29.607 1.00 88.44 352 ALA A N 1
ATOM 2646 C CA . ALA A 1 352 ? 13.194 -7.662 -30.184 1.00 88.44 352 ALA A CA 1
ATOM 2647 C C . ALA A 1 352 ? 13.644 -7.162 -31.567 1.00 88.44 352 ALA A C 1
ATOM 2649 O O . ALA A 1 352 ? 14.842 -7.089 -31.822 1.00 88.44 352 ALA A O 1
ATOM 2650 N N . ALA A 1 353 ? 12.707 -6.767 -32.433 1.00 86.69 353 ALA A N 1
ATOM 2651 C CA . ALA A 1 353 ? 13.037 -6.210 -33.744 1.00 86.69 353 ALA A CA 1
ATOM 2652 C C . ALA A 1 353 ? 13.719 -4.836 -33.633 1.00 86.69 353 ALA A C 1
ATOM 2654 O O . ALA A 1 353 ? 14.675 -4.562 -34.359 1.00 86.69 353 ALA A O 1
ATOM 2655 N N . CYS A 1 354 ? 13.279 -3.991 -32.692 1.00 88.06 354 CYS A N 1
ATOM 2656 C CA . CYS A 1 354 ? 13.937 -2.714 -32.417 1.00 88.06 354 CYS A CA 1
ATOM 2657 C C . CYS A 1 354 ? 15.381 -2.922 -31.940 1.00 88.06 354 CYS A C 1
ATOM 2659 O O . CYS A 1 354 ? 16.288 -2.273 -32.454 1.00 88.06 354 CYS A O 1
ATOM 2661 N N . LEU A 1 355 ? 15.607 -3.840 -30.993 1.00 89.00 355 LEU A N 1
ATOM 2662 C CA . LEU A 1 355 ? 16.928 -4.133 -30.425 1.00 89.00 355 LEU A CA 1
ATOM 2663 C C . LEU A 1 355 ? 17.876 -4.821 -31.409 1.00 89.00 355 LEU A C 1
ATOM 2665 O O . LEU A 1 355 ? 19.086 -4.635 -31.294 1.00 89.00 355 LEU A O 1
ATOM 2669 N N . ASP A 1 356 ? 17.353 -5.553 -32.394 1.00 87.75 356 ASP A N 1
ATOM 2670 C CA . ASP A 1 356 ? 18.178 -6.130 -33.455 1.00 87.75 356 ASP A CA 1
ATOM 2671 C C . ASP A 1 356 ? 18.886 -5.031 -34.269 1.00 87.75 356 ASP A C 1
ATOM 2673 O O . ASP A 1 356 ? 20.093 -5.101 -34.507 1.00 87.75 356 ASP A O 1
ATOM 2677 N N . CYS A 1 357 ? 18.167 -3.953 -34.608 1.00 85.12 357 CYS A N 1
ATOM 2678 C CA . CYS A 1 357 ? 18.717 -2.816 -35.356 1.00 85.12 357 CYS A CA 1
ATOM 2679 C C . CYS A 1 357 ? 19.336 -1.713 -34.475 1.00 85.12 357 CYS A C 1
ATOM 2681 O O . CYS A 1 357 ? 20.285 -1.047 -34.894 1.00 85.12 357 CYS A O 1
ATOM 2683 N N . HIS A 1 358 ? 18.829 -1.508 -33.256 1.00 87.38 358 HIS A N 1
ATOM 2684 C CA . HIS A 1 358 ? 19.248 -0.445 -32.332 1.00 87.38 358 HIS A CA 1
ATOM 2685 C C . HIS A 1 358 ? 19.769 -0.983 -30.983 1.00 87.38 358 HIS A C 1
ATOM 2687 O O . HIS A 1 358 ? 19.316 -0.539 -29.926 1.00 87.38 358 HIS A O 1
ATOM 2693 N N . PRO A 1 359 ? 20.777 -1.877 -30.972 1.00 87.56 359 PRO A N 1
ATOM 2694 C CA . PRO A 1 359 ? 21.281 -2.500 -29.742 1.00 87.56 359 PRO A CA 1
ATOM 2695 C C . PRO A 1 359 ? 22.096 -1.560 -28.841 1.00 87.56 359 PRO A C 1
ATOM 2697 O O . PRO A 1 359 ? 22.501 -1.953 -27.749 1.00 87.56 359 PRO A O 1
ATOM 2700 N N . ASP A 1 360 ? 22.390 -0.347 -29.316 1.00 86.88 360 ASP A N 1
ATOM 2701 C CA . ASP A 1 360 ? 23.176 0.657 -28.594 1.00 86.88 360 ASP A CA 1
ATOM 2702 C C . ASP A 1 360 ? 22.390 1.950 -28.319 1.00 86.88 360 ASP A C 1
ATOM 2704 O O . ASP A 1 360 ? 23.000 2.980 -28.047 1.00 86.88 360 ASP A O 1
ATOM 2708 N N . SER A 1 361 ? 21.058 1.934 -28.476 1.00 84.38 361 SER A N 1
ATOM 2709 C CA . SER A 1 361 ? 20.207 3.132 -28.368 1.00 84.38 361 SER A CA 1
ATOM 2710 C C . SER A 1 361 ? 20.619 4.289 -29.301 1.00 84.38 361 SER A C 1
ATOM 2712 O O . SER A 1 361 ? 20.364 5.460 -29.018 1.00 84.38 361 SER A O 1
ATOM 2714 N N . VAL A 1 362 ? 21.271 3.979 -30.427 1.00 81.62 362 VAL A N 1
ATOM 2715 C CA . VAL A 1 362 ? 21.698 4.961 -31.433 1.00 81.62 362 VAL A CA 1
ATOM 2716 C C . VAL A 1 362 ? 20.898 4.762 -32.713 1.00 81.62 362 VAL A C 1
ATOM 2718 O O . VAL A 1 362 ? 20.827 3.652 -33.252 1.00 81.62 362 VAL A O 1
ATOM 2721 N N . VAL A 1 363 ? 20.353 5.856 -33.245 1.00 78.62 363 VAL A N 1
ATOM 2722 C CA . VAL A 1 363 ? 19.737 5.876 -34.575 1.00 78.62 363 VAL A CA 1
ATOM 2723 C C . VAL A 1 363 ? 20.828 5.670 -35.625 1.00 78.62 363 VAL A C 1
ATOM 2725 O O . VAL A 1 363 ? 21.763 6.464 -35.745 1.00 78.62 363 VAL A O 1
ATOM 2728 N N . LYS A 1 364 ? 20.731 4.577 -36.383 1.00 76.06 364 LYS A N 1
ATOM 2729 C CA . LYS A 1 364 ? 21.609 4.297 -37.522 1.00 76.06 364 LYS A CA 1
ATOM 2730 C C . LYS A 1 364 ? 20.964 4.850 -38.785 1.00 76.06 364 LYS A C 1
ATOM 2732 O O . LYS A 1 364 ? 19.810 4.550 -39.070 1.00 76.06 364 LYS A O 1
ATOM 2737 N N . THR A 1 365 ? 21.709 5.635 -39.557 1.00 74.38 365 THR A N 1
ATOM 2738 C CA . THR A 1 365 ? 21.211 6.227 -40.802 1.00 74.38 365 THR A CA 1
ATOM 2739 C C . THR A 1 365 ? 21.936 5.645 -42.007 1.00 74.38 365 THR A C 1
ATOM 2741 O O . THR A 1 365 ? 23.138 5.372 -41.974 1.00 74.38 365 THR A O 1
ATOM 2744 N N . ILE A 1 366 ? 21.223 5.526 -43.126 1.00 70.00 366 ILE A N 1
ATOM 2745 C CA . ILE A 1 366 ? 21.822 5.143 -44.410 1.00 70.00 366 ILE A CA 1
ATOM 2746 C C . ILE A 1 366 ? 22.888 6.160 -44.855 1.00 70.00 366 ILE A C 1
ATOM 2748 O O . ILE A 1 366 ? 23.862 5.775 -45.492 1.00 70.00 366 ILE A O 1
ATOM 2752 N N . SER A 1 367 ? 22.774 7.433 -44.451 1.00 67.06 367 SER A N 1
ATOM 2753 C CA . SER A 1 367 ? 23.764 8.479 -44.757 1.00 67.06 367 SER A CA 1
ATOM 2754 C C . SER A 1 367 ? 25.169 8.202 -44.208 1.00 67.06 367 SER A C 1
ATOM 2756 O O . SER A 1 367 ? 26.128 8.795 -44.690 1.00 67.06 367 SER A O 1
ATOM 2758 N N . SER A 1 368 ? 25.304 7.293 -43.234 1.00 64.50 368 SER A N 1
ATOM 2759 C CA . SER A 1 368 ? 26.603 6.840 -42.717 1.00 64.50 368 SER A CA 1
ATOM 2760 C C . SER A 1 368 ? 27.360 5.901 -43.669 1.00 64.50 368 SER A C 1
ATOM 2762 O O . SER A 1 368 ? 28.549 5.655 -43.466 1.00 64.50 368 SER A O 1
ATOM 2764 N N . HIS A 1 369 ? 26.712 5.400 -44.727 1.00 69.12 369 HIS A N 1
ATOM 2765 C CA . HIS A 1 369 ? 27.366 4.578 -45.740 1.00 69.12 369 HIS A CA 1
ATOM 2766 C C . HIS A 1 369 ? 28.164 5.489 -46.683 1.00 69.12 369 HIS A C 1
ATOM 2768 O O . HIS A 1 369 ? 27.632 6.437 -47.261 1.00 69.12 369 HIS A O 1
ATOM 2774 N N . ASN A 1 370 ? 29.470 5.231 -46.775 1.00 60.97 370 ASN A N 1
ATOM 2775 C CA . ASN A 1 370 ? 30.427 6.065 -47.501 1.00 60.97 370 ASN A CA 1
ATOM 2776 C C . ASN A 1 370 ? 30.231 6.019 -49.032 1.00 60.97 370 ASN A C 1
ATOM 2778 O O . ASN A 1 370 ? 29.463 5.226 -49.577 1.00 60.97 370 ASN A O 1
ATOM 2782 N N . SER A 1 371 ? 31.003 6.843 -49.744 1.00 59.06 371 SER A N 1
ATOM 2783 C CA . SER A 1 371 ? 31.032 6.879 -51.212 1.00 59.06 371 SER A CA 1
ATOM 2784 C C . SER A 1 371 ? 31.516 5.581 -51.875 1.00 59.06 371 SER A C 1
ATOM 2786 O O . SER A 1 371 ? 31.391 5.463 -53.090 1.00 59.06 371 SER A O 1
ATOM 2788 N N . LEU A 1 372 ? 32.072 4.629 -51.112 1.00 55.19 372 LEU A N 1
ATOM 2789 C CA . LEU A 1 372 ? 32.641 3.385 -51.639 1.00 55.19 372 LEU A CA 1
ATOM 2790 C C . LEU A 1 372 ? 31.582 2.294 -51.864 1.00 55.19 372 LEU A C 1
ATOM 2792 O O . LEU A 1 372 ? 31.797 1.369 -52.645 1.00 55.19 372 LEU A O 1
ATOM 2796 N N . PHE A 1 373 ? 30.424 2.391 -51.203 1.00 65.50 373 PHE A N 1
ATOM 2797 C CA . PHE A 1 373 ? 29.317 1.454 -51.402 1.00 65.50 373 PHE A CA 1
ATOM 2798 C C . PHE A 1 373 ? 27.960 2.176 -51.325 1.00 65.50 373 PHE A C 1
ATOM 2800 O O . PHE A 1 373 ? 27.305 2.186 -50.278 1.00 65.50 373 PHE A O 1
ATOM 2807 N N . PRO A 1 374 ? 27.521 2.820 -52.424 1.00 66.44 374 PRO A N 1
ATOM 2808 C CA . PRO A 1 374 ? 26.294 3.604 -52.441 1.00 66.44 374 PRO A CA 1
ATOM 2809 C C . PRO A 1 374 ? 25.062 2.691 -52.361 1.00 66.44 374 PRO A C 1
ATOM 2811 O O . PRO A 1 374 ? 24.615 2.109 -53.346 1.00 66.44 374 PRO A O 1
ATOM 2814 N N . VAL A 1 375 ? 24.483 2.591 -51.167 1.00 72.06 375 VAL A N 1
ATOM 2815 C CA . VAL A 1 375 ? 23.215 1.880 -50.905 1.00 72.06 375 VAL A CA 1
ATOM 2816 C C . VAL A 1 375 ? 21.980 2.748 -51.188 1.00 72.06 375 VAL A C 1
ATOM 2818 O O . VAL A 1 375 ? 20.862 2.248 -51.287 1.00 72.06 375 VAL A O 1
ATOM 2821 N N . SER A 1 376 ? 22.177 4.059 -51.350 1.00 69.56 376 SER A N 1
ATOM 2822 C CA . SER A 1 376 ? 21.130 5.046 -51.639 1.00 69.56 376 SER A CA 1
ATOM 2823 C C . SER A 1 376 ? 20.885 5.264 -53.138 1.00 69.56 376 SER A C 1
ATOM 2825 O O . SER A 1 376 ? 19.960 5.989 -53.504 1.00 69.56 376 SER A O 1
ATOM 2827 N N . SER A 1 377 ? 21.669 4.632 -54.018 1.00 67.62 377 SER A N 1
ATOM 2828 C CA . SER A 1 377 ? 21.537 4.714 -55.477 1.00 67.62 377 SER A CA 1
ATOM 2829 C C . SER A 1 377 ? 21.903 3.381 -56.157 1.00 67.62 377 SER A C 1
ATOM 2831 O O . SER A 1 377 ? 22.256 2.403 -55.499 1.00 67.62 377 SER A O 1
ATOM 2833 N N . GLY A 1 378 ? 21.739 3.295 -57.482 1.00 70.25 378 GLY A N 1
ATOM 2834 C CA . GLY A 1 378 ? 22.119 2.106 -58.255 1.00 70.25 378 GLY A CA 1
ATOM 2835 C C . GLY A 1 378 ? 21.310 0.835 -57.947 1.00 70.25 378 GLY A C 1
ATOM 2836 O O . GLY A 1 378 ? 20.188 0.884 -57.437 1.00 70.25 378 GLY A O 1
ATOM 2837 N N . ARG A 1 379 ? 21.875 -0.331 -58.302 1.00 70.75 379 ARG A N 1
ATOM 2838 C CA . ARG A 1 379 ? 21.207 -1.643 -58.170 1.00 70.75 379 ARG A CA 1
ATOM 2839 C C . ARG A 1 379 ? 20.987 -2.057 -56.712 1.00 70.75 379 ARG A C 1
ATOM 2841 O O . ARG A 1 379 ? 19.960 -2.665 -56.422 1.00 70.75 379 ARG A O 1
ATOM 2848 N N . HIS A 1 380 ? 21.888 -1.684 -55.802 1.00 72.31 380 HIS A N 1
ATOM 2849 C CA . HIS A 1 380 ? 21.757 -1.991 -54.375 1.00 72.31 380 HIS A CA 1
ATOM 2850 C C . HIS A 1 380 ? 20.506 -1.347 -53.767 1.00 72.31 380 HIS A C 1
ATOM 2852 O O . HIS A 1 380 ? 19.726 -2.045 -53.128 1.00 72.31 380 HIS A O 1
ATOM 2858 N N . ARG A 1 381 ? 20.212 -0.077 -54.077 1.00 74.19 381 ARG A N 1
ATOM 2859 C CA . ARG A 1 381 ? 18.973 0.590 -53.628 1.00 74.19 381 ARG A CA 1
ATOM 2860 C C . ARG A 1 381 ? 17.701 -0.169 -54.034 1.00 74.19 381 ARG A C 1
ATOM 2862 O O . ARG A 1 381 ? 16.718 -0.202 -53.296 1.00 74.19 381 ARG A O 1
ATOM 2869 N N . ALA A 1 382 ? 17.693 -0.763 -55.228 1.00 72.12 382 ALA A N 1
ATOM 2870 C CA . ALA A 1 382 ? 16.527 -1.491 -55.723 1.00 72.12 382 ALA A CA 1
ATOM 2871 C C . ALA A 1 382 ? 16.295 -2.809 -54.964 1.00 72.12 382 ALA A C 1
ATOM 2873 O O . ALA A 1 382 ? 15.141 -3.179 -54.748 1.00 72.12 382 ALA A O 1
ATOM 2874 N N . GLN A 1 383 ? 17.367 -3.484 -54.538 1.00 74.31 383 GLN A N 1
ATOM 2875 C CA . GLN A 1 383 ? 17.315 -4.836 -53.970 1.00 74.31 383 GLN A CA 1
ATOM 2876 C C . GLN A 1 383 ? 17.351 -4.875 -52.438 1.00 74.31 383 GLN A C 1
ATOM 2878 O O . GLN A 1 383 ? 16.747 -5.769 -51.854 1.00 74.31 383 GLN A O 1
ATOM 2883 N N . ILE A 1 384 ? 17.972 -3.892 -51.781 1.00 74.06 384 ILE A N 1
ATOM 2884 C CA . ILE A 1 384 ? 18.003 -3.809 -50.316 1.00 74.06 384 ILE A CA 1
ATOM 2885 C C . ILE A 1 384 ? 16.574 -3.604 -49.788 1.00 74.06 384 ILE A C 1
ATOM 2887 O O . ILE A 1 384 ? 15.803 -2.775 -50.296 1.00 74.06 384 ILE A O 1
ATOM 2891 N N . ARG A 1 385 ? 16.211 -4.404 -48.785 1.00 73.88 385 ARG A N 1
ATOM 2892 C CA . ARG A 1 385 ? 14.947 -4.337 -48.040 1.00 73.88 385 ARG A CA 1
ATOM 2893 C C . ARG A 1 385 ? 15.172 -3.805 -46.629 1.00 73.88 385 ARG A C 1
ATOM 2895 O O . ARG A 1 385 ? 14.324 -3.063 -46.138 1.00 73.88 385 ARG A O 1
ATOM 2902 N N . GLY A 1 386 ? 16.318 -4.116 -46.025 1.00 76.31 386 GLY A N 1
ATOM 2903 C CA . GLY A 1 386 ? 16.722 -3.609 -44.716 1.00 76.31 386 GLY A CA 1
ATOM 2904 C C . GLY A 1 386 ? 18.222 -3.748 -44.466 1.00 76.31 386 GLY A C 1
ATOM 2905 O O . GLY A 1 386 ? 18.962 -4.299 -45.279 1.00 76.31 386 GLY A O 1
ATOM 2906 N N . CYS A 1 387 ? 18.682 -3.242 -43.324 1.00 79.62 387 CYS A N 1
ATOM 2907 C CA . CYS A 1 387 ? 20.105 -3.213 -42.983 1.00 79.62 387 CYS A CA 1
ATOM 2908 C C . CYS A 1 387 ? 20.699 -4.628 -42.823 1.00 79.62 387 CYS A C 1
ATOM 2910 O O . CYS A 1 387 ? 21.856 -4.866 -43.175 1.00 79.62 387 CYS A O 1
ATOM 2912 N N . THR A 1 388 ? 19.892 -5.576 -42.339 1.00 80.50 388 THR A N 1
ATOM 2913 C CA . THR A 1 388 ? 20.289 -6.964 -42.057 1.00 80.50 388 THR A CA 1
ATOM 2914 C C . THR A 1 388 ? 20.494 -7.824 -43.308 1.00 80.50 388 THR A C 1
ATOM 2916 O O . THR A 1 388 ? 21.104 -8.887 -43.212 1.00 80.50 388 THR A O 1
ATOM 2919 N N . ASP A 1 389 ? 20.077 -7.356 -44.496 1.00 78.25 389 ASP A N 1
ATOM 2920 C CA . ASP A 1 389 ? 20.375 -8.038 -45.768 1.00 78.25 389 ASP A CA 1
ATOM 2921 C C . ASP A 1 389 ? 21.898 -8.131 -46.003 1.00 78.25 389 ASP A C 1
ATOM 2923 O O . ASP A 1 389 ? 22.388 -9.135 -46.521 1.00 78.25 389 ASP A O 1
ATOM 2927 N N . CYS A 1 390 ? 22.648 -7.102 -45.589 1.00 77.69 390 CYS A N 1
ATOM 2928 C CA . CYS A 1 390 ? 24.111 -7.062 -45.673 1.00 77.69 390 CYS A CA 1
ATOM 2929 C C . CYS A 1 390 ? 24.763 -7.301 -44.304 1.00 77.69 390 CYS A C 1
ATOM 2931 O O . CYS A 1 390 ? 25.760 -8.020 -44.200 1.00 77.69 390 CYS A O 1
ATOM 2933 N N . HIS A 1 391 ? 24.207 -6.716 -43.241 1.00 81.69 391 HIS A N 1
ATOM 2934 C CA . HIS A 1 391 ? 24.691 -6.883 -41.872 1.00 81.69 391 HIS A CA 1
ATOM 2935 C C . HIS A 1 391 ? 24.073 -8.127 -41.236 1.00 81.69 391 HIS A C 1
ATOM 2937 O O . HIS A 1 391 ? 23.157 -8.050 -40.430 1.00 81.69 391 HIS A O 1
ATOM 2943 N N . ASN A 1 392 ? 24.565 -9.297 -41.633 1.00 78.94 392 ASN A N 1
ATOM 2944 C CA . ASN A 1 392 ? 23.965 -10.583 -41.272 1.00 78.94 392 ASN A CA 1
ATOM 2945 C C . ASN A 1 392 ? 24.668 -11.309 -40.114 1.00 78.94 392 ASN A C 1
ATOM 2947 O O . ASN A 1 392 ? 24.491 -12.515 -39.928 1.00 78.94 392 ASN A O 1
ATOM 2951 N N . LYS A 1 393 ? 25.525 -10.604 -39.373 1.00 85.56 393 LYS A N 1
ATOM 2952 C CA . LYS A 1 393 ? 26.244 -11.161 -38.227 1.00 85.56 393 LYS A CA 1
ATOM 2953 C C . LYS A 1 393 ? 25.648 -10.630 -36.941 1.00 85.56 393 LYS A C 1
ATOM 2955 O O . LYS A 1 393 ? 25.412 -9.436 -36.818 1.00 85.56 393 LYS A O 1
ATOM 2960 N N . THR A 1 394 ? 25.466 -11.522 -35.979 1.00 88.62 394 THR A N 1
ATOM 2961 C CA . THR A 1 394 ? 25.013 -11.168 -34.637 1.00 88.62 394 THR A CA 1
ATOM 2962 C C . THR A 1 394 ? 26.207 -10.813 -33.760 1.00 88.62 394 THR A C 1
ATOM 2964 O O . THR A 1 394 ? 27.280 -11.419 -33.846 1.00 88.62 394 THR A O 1
ATOM 2967 N N . ARG A 1 395 ? 26.004 -9.842 -32.882 1.00 88.56 395 ARG A N 1
ATOM 2968 C CA . ARG A 1 395 ? 26.914 -9.484 -31.804 1.00 88.56 395 ARG A CA 1
ATOM 2969 C C . ARG A 1 395 ? 26.948 -10.573 -30.738 1.00 88.56 395 ARG A C 1
ATOM 2971 O O . ARG A 1 395 ? 25.909 -11.021 -30.268 1.00 88.56 395 ARG A O 1
ATOM 2978 N N . SER A 1 396 ? 28.147 -10.959 -30.314 1.00 88.06 396 SER A N 1
ATOM 2979 C CA . SER A 1 396 ? 28.338 -11.903 -29.205 1.00 88.06 396 SER A CA 1
ATOM 2980 C C . SER A 1 396 ? 28.365 -11.224 -27.832 1.00 88.06 396 SER A C 1
ATOM 2982 O O . SER A 1 396 ? 28.315 -11.905 -26.816 1.00 88.06 396 SER A O 1
ATOM 2984 N N . ASP A 1 397 ? 28.473 -9.893 -27.783 1.00 86.00 397 ASP A N 1
ATOM 2985 C CA . ASP A 1 397 ? 28.531 -9.095 -26.551 1.00 86.00 397 ASP A CA 1
ATOM 2986 C C . ASP A 1 397 ? 27.147 -8.619 -26.070 1.00 86.00 397 ASP A C 1
ATOM 2988 O O . ASP A 1 397 ? 27.042 -7.711 -25.243 1.00 86.00 397 ASP A O 1
ATOM 2992 N N . ARG A 1 398 ? 26.069 -9.194 -26.609 1.00 83.31 398 ARG A N 1
ATOM 2993 C CA . ARG A 1 398 ? 24.683 -8.901 -26.228 1.00 83.31 398 ARG A CA 1
ATOM 2994 C C . ARG A 1 398 ? 23.974 -10.197 -25.848 1.00 83.31 398 ARG A C 1
ATOM 2996 O O . ARG A 1 398 ? 24.217 -11.244 -26.436 1.00 83.31 398 ARG A O 1
ATOM 3003 N N . SER A 1 399 ? 23.095 -10.118 -24.851 1.00 80.69 399 SER A N 1
ATOM 3004 C CA . SER A 1 399 ? 22.266 -11.243 -24.389 1.00 80.69 399 SER A CA 1
ATOM 3005 C C . SER A 1 399 ? 21.027 -11.482 -25.261 1.00 80.69 399 SER A C 1
ATOM 3007 O O . SER A 1 399 ? 20.315 -12.465 -25.068 1.00 80.69 399 SER A O 1
ATOM 3009 N N . TYR A 1 400 ? 20.769 -10.589 -26.213 1.00 85.25 400 TYR A N 1
ATOM 3010 C CA . TYR A 1 400 ? 19.667 -10.627 -27.167 1.00 85.25 400 TYR A CA 1
ATOM 3011 C C . TYR A 1 400 ? 20.206 -10.563 -28.600 1.00 85.25 400 TYR A C 1
ATOM 3013 O O . TYR A 1 400 ? 21.370 -10.220 -28.823 1.00 85.25 400 TYR A O 1
ATOM 3021 N N . GLN A 1 401 ? 19.355 -10.895 -29.575 1.00 86.25 401 GLN A N 1
ATOM 3022 C CA . GLN A 1 401 ? 19.701 -10.757 -30.989 1.00 86.25 401 GLN A CA 1
ATOM 3023 C C . GLN A 1 401 ? 19.968 -9.284 -31.302 1.00 86.25 401 GLN A C 1
ATOM 3025 O O . GLN A 1 401 ? 19.106 -8.436 -31.095 1.00 86.25 401 GLN A O 1
ATOM 3030 N N . ALA A 1 402 ? 21.191 -9.004 -31.733 1.00 89.62 402 ALA A N 1
ATOM 3031 C CA . ALA A 1 402 ? 21.681 -7.671 -32.028 1.00 89.62 402 ALA A CA 1
ATOM 3032 C C . ALA A 1 402 ? 22.588 -7.751 -33.248 1.00 89.62 402 ALA A C 1
ATOM 3034 O O . ALA A 1 402 ? 23.612 -8.441 -33.217 1.00 89.62 402 ALA A O 1
ATOM 3035 N N . THR A 1 403 ? 22.241 -7.033 -34.306 1.00 87.38 403 THR A N 1
ATOM 3036 C CA . THR A 1 403 ? 23.032 -6.999 -35.530 1.00 87.38 403 THR A CA 1
ATOM 3037 C C . THR A 1 403 ? 24.362 -6.265 -35.308 1.00 87.38 403 THR A C 1
ATOM 3039 O O . THR A 1 403 ? 24.432 -5.178 -34.729 1.00 87.38 403 THR A O 1
ATOM 3042 N N . ASP A 1 404 ? 25.456 -6.870 -35.771 1.00 86.94 404 ASP A N 1
ATOM 3043 C CA . ASP A 1 404 ? 26.801 -6.298 -35.765 1.00 86.94 404 ASP A CA 1
ATOM 3044 C C . ASP A 1 404 ? 27.023 -5.477 -37.037 1.00 86.94 404 ASP A C 1
ATOM 3046 O O . ASP A 1 404 ? 27.474 -5.983 -38.064 1.00 86.94 404 ASP A O 1
ATOM 3050 N N . PHE A 1 405 ? 26.740 -4.178 -36.957 1.00 82.00 405 PHE A N 1
ATOM 3051 C CA . PHE A 1 405 ? 26.918 -3.254 -38.079 1.00 82.00 405 PHE A CA 1
ATOM 3052 C C . PHE A 1 405 ? 28.384 -2.998 -38.468 1.00 82.00 405 PHE A C 1
ATOM 3054 O O . PHE A 1 405 ? 28.635 -2.348 -39.481 1.00 82.00 405 PHE A O 1
ATOM 3061 N N . THR A 1 406 ? 29.364 -3.503 -37.708 1.00 80.81 406 THR A N 1
ATOM 3062 C CA . THR A 1 406 ? 30.784 -3.450 -38.109 1.00 80.81 406 THR A CA 1
ATOM 3063 C C . THR A 1 406 ? 31.158 -4.571 -39.074 1.00 80.81 406 THR A C 1
ATOM 3065 O O . THR A 1 406 ? 32.170 -4.486 -39.770 1.00 80.81 406 THR A O 1
ATOM 3068 N N . LYS A 1 407 ? 30.322 -5.611 -39.150 1.00 79.00 407 LYS A N 1
ATOM 3069 C CA . LYS A 1 407 ? 30.492 -6.756 -40.038 1.00 79.00 407 LYS A CA 1
ATOM 3070 C C . LYS A 1 407 ? 29.411 -6.733 -41.104 1.00 79.00 407 LYS A C 1
ATOM 3072 O O . LYS A 1 407 ? 28.256 -6.417 -40.838 1.00 79.00 407 LYS A O 1
ATOM 3077 N N . PHE A 1 408 ? 29.768 -7.108 -42.321 1.00 76.06 408 PHE A N 1
ATOM 3078 C CA . PHE A 1 408 ? 28.787 -7.342 -43.370 1.00 76.06 408 PHE A CA 1
ATOM 3079 C C . PHE A 1 408 ? 29.257 -8.439 -44.317 1.00 76.06 408 PHE A C 1
ATOM 3081 O O . PHE A 1 408 ? 30.443 -8.769 -44.374 1.00 76.06 408 PHE A O 1
ATOM 3088 N N . SER A 1 409 ? 28.313 -9.000 -45.061 1.00 72.44 409 SER A N 1
ATOM 3089 C CA . SER A 1 409 ? 28.557 -9.991 -46.098 1.00 72.44 409 SER A CA 1
ATOM 3090 C C . SER A 1 409 ? 27.831 -9.575 -47.366 1.00 72.44 409 SER A C 1
ATOM 3092 O O . SER A 1 409 ? 26.637 -9.299 -47.337 1.00 72.44 409 SER A O 1
ATOM 3094 N N . CYS A 1 410 ? 28.536 -9.591 -48.496 1.00 71.00 410 CYS A N 1
ATOM 3095 C CA . CYS A 1 410 ? 27.891 -9.518 -49.808 1.00 71.00 410 CYS A CA 1
ATOM 3096 C C . CYS A 1 410 ? 27.258 -10.865 -50.197 1.00 71.00 410 CYS A C 1
ATOM 3098 O O . CYS A 1 410 ? 26.475 -10.933 -51.139 1.00 71.00 410 CYS A O 1
ATOM 3100 N N . LEU A 1 411 ? 27.644 -11.946 -49.512 1.00 66.25 411 LEU A N 1
ATOM 3101 C CA . LEU A 1 411 ? 27.310 -13.319 -49.870 1.00 66.25 411 LEU A CA 1
ATOM 3102 C C . LEU A 1 411 ? 26.096 -13.790 -49.076 1.00 66.25 411 LEU A C 1
ATOM 3104 O O . LEU A 1 411 ? 26.066 -13.645 -47.849 1.00 66.25 411 LEU A O 1
ATOM 3108 N N . GLY A 1 412 ? 25.135 -14.396 -49.774 1.00 62.22 412 GLY A N 1
ATOM 3109 C CA . GLY A 1 412 ? 23.873 -14.850 -49.189 1.00 62.22 412 GLY A CA 1
ATOM 3110 C C . GLY A 1 412 ? 22.718 -13.862 -49.386 1.00 62.22 412 GLY A C 1
ATOM 3111 O O . GLY A 1 412 ? 22.825 -12.899 -50.143 1.00 62.22 412 GLY A O 1
ATOM 3112 N N . ALA A 1 413 ? 21.568 -14.169 -48.774 1.00 60.94 413 ALA A N 1
ATOM 3113 C CA . ALA A 1 413 ? 20.304 -13.418 -48.880 1.00 60.94 413 ALA A CA 1
ATOM 3114 C C . ALA A 1 413 ? 19.762 -13.193 -50.314 1.00 60.94 413 ALA A C 1
ATOM 3116 O O . ALA A 1 413 ? 18.862 -12.384 -50.519 1.00 60.94 413 ALA A O 1
ATOM 3117 N N . GLY A 1 414 ? 20.272 -13.931 -51.309 1.00 59.50 414 GLY A N 1
ATOM 3118 C CA . GLY A 1 414 ? 19.846 -13.827 -52.710 1.00 59.50 414 GLY A CA 1
ATOM 3119 C C . GLY A 1 414 ? 20.480 -12.673 -53.499 1.00 59.50 414 GLY A C 1
ATOM 3120 O O . GLY A 1 414 ? 20.121 -12.483 -54.659 1.00 59.50 414 GLY A O 1
ATOM 3121 N N . CYS A 1 415 ? 21.426 -11.926 -52.913 1.00 66.31 415 CYS A N 1
ATOM 3122 C CA . CYS A 1 415 ? 22.114 -10.819 -53.589 1.00 66.31 415 CYS A CA 1
ATOM 3123 C C . CYS A 1 415 ? 23.280 -11.322 -54.453 1.00 66.31 415 CYS A C 1
ATOM 3125 O O . CYS A 1 415 ? 23.291 -11.118 -55.668 1.00 66.31 415 CYS A O 1
ATOM 3127 N N . HIS A 1 416 ? 24.232 -12.035 -53.842 1.00 66.94 416 HIS A N 1
ATOM 3128 C CA . HIS A 1 416 ? 25.340 -12.681 -54.545 1.00 66.94 416 HIS A CA 1
ATOM 3129 C C . HIS A 1 416 ? 25.473 -14.144 -54.098 1.00 66.94 416 HIS A C 1
ATOM 3131 O O . HIS A 1 416 ? 25.573 -14.443 -52.906 1.00 66.94 416 HIS A O 1
ATOM 3137 N N . GLU A 1 417 ? 25.467 -15.058 -55.070 1.00 60.78 417 GLU A N 1
ATOM 3138 C CA . GLU A 1 417 ? 25.633 -16.502 -54.883 1.00 60.78 417 GLU A CA 1
ATOM 3139 C C . GLU A 1 417 ? 26.935 -16.952 -55.565 1.00 60.78 417 GLU A C 1
ATOM 3141 O O . GLU A 1 417 ? 27.266 -16.480 -56.655 1.00 60.78 417 GLU A O 1
ATOM 3146 N N . HIS A 1 418 ? 27.695 -17.845 -54.923 1.00 56.09 418 HIS A N 1
ATOM 3147 C CA . HIS A 1 418 ? 29.006 -18.291 -55.420 1.00 56.09 418 HIS A CA 1
ATOM 3148 C C . HIS A 1 418 ? 28.991 -19.608 -56.197 1.00 56.09 418 HIS A C 1
ATOM 3150 O O . HIS A 1 418 ? 30.037 -20.087 -56.631 1.00 56.09 418 HIS A O 1
ATOM 3156 N N . THR A 1 419 ? 27.817 -20.161 -56.474 1.00 51.16 419 THR A N 1
ATOM 3157 C CA . THR A 1 419 ? 27.642 -21.287 -57.394 1.00 51.16 419 THR A CA 1
ATOM 3158 C C . THR A 1 419 ? 27.444 -20.760 -58.822 1.00 51.16 419 THR A C 1
ATOM 3160 O O . THR A 1 419 ? 26.360 -20.710 -59.384 1.00 51.16 419 THR A O 1
ATOM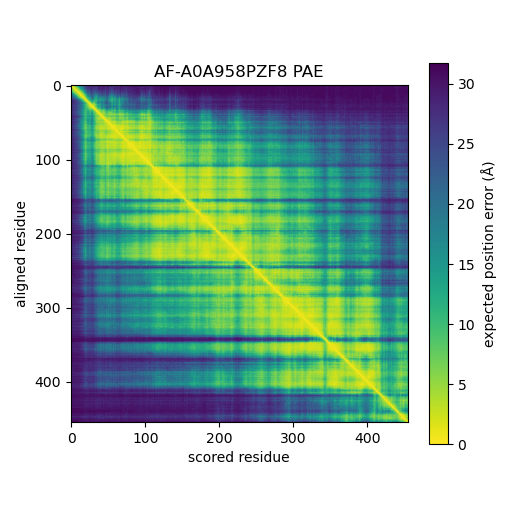 3163 N N . GLN A 1 420 ? 28.567 -20.340 -59.410 1.00 53.94 420 GLN A N 1
ATOM 3164 C CA . GLN A 1 420 ? 28.957 -20.697 -60.779 1.00 53.94 420 GLN A CA 1
ATOM 3165 C C . GLN A 1 420 ? 27.955 -20.388 -61.916 1.00 53.94 420 GLN A C 1
ATOM 3167 O O . GLN A 1 420 ? 27.143 -21.218 -62.305 1.00 53.94 420 GLN A O 1
ATOM 3172 N N . ASN A 1 421 ? 28.078 -19.176 -62.480 1.00 52.19 421 ASN A N 1
ATOM 3173 C CA . ASN A 1 421 ? 28.061 -18.845 -63.927 1.00 52.19 421 ASN A CA 1
ATOM 3174 C C . ASN A 1 421 ? 27.926 -17.325 -64.137 1.00 52.19 421 ASN A C 1
ATOM 3176 O O . ASN A 1 421 ? 28.536 -16.772 -65.049 1.00 52.19 421 ASN A O 1
ATOM 3180 N N . LYS A 1 422 ? 27.189 -16.628 -63.258 1.00 54.34 422 LYS A N 1
ATOM 3181 C CA . LYS A 1 422 ? 26.940 -15.178 -63.382 1.00 54.34 422 LYS A CA 1
ATOM 3182 C C . LYS A 1 422 ? 28.161 -14.318 -63.036 1.00 54.34 422 LYS A C 1
ATOM 3184 O O . LYS A 1 422 ? 28.486 -13.408 -63.786 1.00 54.34 422 LYS A O 1
ATOM 3189 N N . THR A 1 423 ? 28.870 -14.628 -61.951 1.00 58.00 423 THR A N 1
ATOM 3190 C CA . THR A 1 423 ? 30.048 -13.863 -61.496 1.00 58.00 423 THR A CA 1
ATOM 3191 C C . THR A 1 423 ? 31.304 -14.211 -62.296 1.00 58.00 423 THR A C 1
ATOM 3193 O O . THR A 1 423 ? 32.025 -13.311 -62.721 1.00 58.00 423 THR A O 1
ATOM 3196 N N . ASN A 1 424 ? 31.537 -15.499 -62.579 1.00 59.81 424 ASN A N 1
ATOM 3197 C CA . ASN A 1 424 ? 32.707 -15.961 -63.342 1.00 59.81 424 ASN A CA 1
ATOM 3198 C C . ASN A 1 424 ? 32.699 -15.445 -64.789 1.00 59.81 424 ASN A C 1
ATOM 3200 O O . ASN A 1 424 ? 33.755 -15.125 -65.323 1.00 59.81 424 ASN A O 1
ATOM 3204 N N . GLY A 1 425 ? 31.519 -15.317 -65.410 1.00 62.72 425 GLY A N 1
ATOM 3205 C CA . GLY A 1 425 ? 31.389 -14.762 -66.761 1.00 62.72 425 GLY A CA 1
ATOM 3206 C C . GLY A 1 425 ? 31.779 -13.282 -66.864 1.00 62.72 425 GLY A C 1
ATOM 3207 O O . GLY A 1 425 ? 32.160 -12.834 -67.937 1.00 62.72 425 GLY A O 1
ATOM 3208 N N . GLN A 1 426 ? 31.721 -12.538 -65.755 1.00 62.72 426 GLN A N 1
ATOM 3209 C CA . GLN A 1 426 ? 32.081 -11.115 -65.699 1.00 62.72 426 GLN A CA 1
ATOM 3210 C C . GLN A 1 426 ? 33.515 -10.866 -65.203 1.00 62.72 426 GLN A C 1
ATOM 3212 O O . GLN A 1 426 ? 34.075 -9.812 -65.479 1.00 62.72 426 GLN A O 1
ATOM 3217 N N . HIS A 1 427 ? 34.111 -11.824 -64.485 1.00 67.25 427 HIS A N 1
ATOM 3218 C CA . HIS A 1 427 ? 35.439 -11.683 -63.866 1.00 67.25 427 HIS A CA 1
ATOM 3219 C C . HIS A 1 427 ? 36.506 -12.597 -64.495 1.00 67.25 427 HIS A C 1
ATOM 3221 O O . HIS A 1 427 ? 37.665 -12.594 -64.073 1.00 67.25 427 HIS A O 1
ATOM 3227 N N . GLY A 1 428 ? 36.138 -13.382 -65.513 1.00 61.56 428 GLY A N 1
ATOM 3228 C CA . GLY A 1 428 ? 37.063 -14.229 -66.258 1.00 61.56 428 GLY A CA 1
ATOM 3229 C C . GLY A 1 428 ? 38.181 -13.406 -66.902 1.00 61.56 428 GLY A C 1
ATOM 3230 O O . GLY A 1 428 ? 37.922 -12.544 -67.734 1.00 61.56 428 GLY A O 1
ATOM 3231 N N . GLY A 1 429 ? 39.429 -13.679 -66.512 1.00 61.38 429 GLY A N 1
ATOM 3232 C CA . GLY A 1 429 ? 40.615 -12.996 -67.042 1.00 61.38 429 GLY A CA 1
ATOM 3233 C C . GLY A 1 429 ? 41.001 -11.692 -66.332 1.00 61.38 429 GLY A C 1
ATOM 3234 O O . GLY A 1 429 ? 41.977 -11.063 -66.735 1.00 61.38 429 GLY A O 1
ATOM 3235 N N . VAL A 1 430 ? 40.296 -11.290 -65.268 1.00 65.69 430 VAL A N 1
ATOM 3236 C CA . VAL A 1 430 ? 40.685 -10.129 -64.452 1.00 65.69 430 VAL A CA 1
ATOM 3237 C C . VAL A 1 430 ? 41.888 -10.494 -63.574 1.00 65.69 430 VAL A C 1
ATOM 3239 O O . VAL A 1 430 ? 41.835 -11.430 -62.775 1.00 65.69 430 VAL A O 1
ATOM 3242 N N . GLY A 1 431 ? 42.995 -9.760 -63.713 1.00 61.16 431 GLY A N 1
ATOM 3243 C CA . GLY A 1 431 ? 44.196 -9.965 -62.898 1.00 61.16 431 GLY A CA 1
ATOM 3244 C C . GLY A 1 431 ? 43.901 -9.782 -61.406 1.00 61.16 431 GLY A C 1
ATOM 3245 O O . GLY A 1 431 ? 43.349 -8.761 -61.007 1.00 61.16 431 GLY A O 1
ATOM 3246 N N . GLY A 1 432 ? 44.255 -10.777 -60.586 1.00 60.00 432 GLY A N 1
ATOM 3247 C CA . GLY A 1 432 ? 43.962 -10.791 -59.147 1.00 60.00 432 GLY A CA 1
ATOM 3248 C C . GLY A 1 432 ? 42.658 -11.499 -58.758 1.00 60.00 432 GLY A C 1
ATOM 3249 O O . GLY A 1 432 ? 42.404 -11.654 -57.571 1.00 60.00 432 GLY A O 1
ATOM 3250 N N . TYR A 1 433 ? 41.859 -11.983 -59.716 1.00 59.25 433 TYR A N 1
ATOM 3251 C CA . TYR A 1 433 ? 40.687 -12.823 -59.455 1.00 59.25 433 TYR A CA 1
ATOM 3252 C C . TYR A 1 433 ? 41.090 -14.307 -59.306 1.00 59.25 433 TYR A C 1
ATOM 3254 O O . TYR A 1 433 ? 41.661 -14.894 -60.224 1.00 59.25 433 TYR A O 1
ATOM 3262 N N . SER A 1 434 ? 40.791 -14.930 -58.158 1.00 60.06 434 SER A N 1
ATOM 3263 C CA . SER A 1 434 ? 41.014 -16.364 -57.889 1.00 60.06 434 SER A CA 1
ATOM 3264 C C . SER A 1 434 ? 39.852 -16.954 -57.087 1.00 60.06 434 SER A C 1
ATOM 3266 O O . SER A 1 434 ? 39.339 -16.315 -56.169 1.00 60.06 434 SER A O 1
ATOM 3268 N N . SER A 1 435 ? 39.486 -18.209 -57.371 1.00 56.28 435 SER A N 1
ATOM 3269 C CA . SER A 1 435 ? 38.476 -18.984 -56.630 1.00 56.28 435 SER A CA 1
ATOM 3270 C C . SER A 1 435 ? 38.832 -19.231 -55.154 1.00 56.28 435 SER A C 1
ATOM 3272 O O . SER A 1 435 ? 37.993 -19.706 -54.393 1.00 56.28 435 SER A O 1
ATOM 3274 N N . SER A 1 436 ? 40.058 -18.907 -54.733 1.00 52.22 436 SER A N 1
ATOM 3275 C CA . SER A 1 436 ? 40.544 -19.028 -53.353 1.00 52.22 436 SER A CA 1
ATOM 3276 C C . SER A 1 436 ? 40.342 -17.772 -52.492 1.00 52.22 436 SER A C 1
ATOM 3278 O O . SER A 1 436 ? 40.552 -17.834 -51.288 1.00 52.22 436 SER A O 1
ATOM 3280 N N . ILE A 1 437 ? 39.924 -16.639 -53.071 1.00 54.84 437 ILE A N 1
ATOM 3281 C CA . ILE A 1 437 ? 39.678 -15.365 -52.353 1.00 54.84 437 ILE A CA 1
ATOM 3282 C C . ILE A 1 437 ? 38.364 -15.427 -51.536 1.00 54.84 437 ILE A C 1
ATOM 3284 O O . ILE A 1 437 ? 38.035 -14.523 -50.775 1.00 54.84 437 ILE A O 1
ATOM 3288 N N . PHE A 1 438 ? 37.614 -16.525 -51.672 1.00 54.56 438 PHE A N 1
ATOM 3289 C CA . PHE A 1 438 ? 36.238 -16.693 -51.197 1.00 54.56 438 PHE A CA 1
ATOM 3290 C C . PHE A 1 438 ? 36.099 -17.518 -49.911 1.00 54.56 438 PHE A C 1
ATOM 3292 O O . PHE A 1 438 ? 34.985 -17.868 -49.524 1.00 54.56 438 PHE A O 1
ATOM 3299 N N . THR A 1 439 ? 37.195 -17.838 -49.219 1.00 49.38 439 THR A N 1
ATOM 3300 C CA . THR A 1 439 ? 37.089 -18.377 -47.859 1.00 49.38 439 THR A CA 1
ATOM 3301 C C . THR A 1 439 ? 36.720 -17.224 -46.932 1.00 49.38 439 THR A C 1
ATOM 3303 O O . THR A 1 439 ? 37.494 -16.279 -46.807 1.00 49.38 439 THR A O 1
ATOM 3306 N N . ASN A 1 440 ? 35.503 -17.288 -46.385 1.00 49.38 440 ASN A N 1
ATOM 3307 C CA . ASN A 1 440 ? 34.878 -16.371 -45.429 1.00 49.38 440 ASN A CA 1
ATOM 3308 C C . ASN A 1 440 ? 35.825 -15.363 -44.741 1.00 49.38 440 ASN A C 1
ATOM 3310 O O . ASN A 1 440 ? 36.833 -15.750 -44.161 1.00 49.38 440 ASN A O 1
ATOM 3314 N N . GLU A 1 441 ? 35.380 -14.099 -44.711 1.00 52.00 441 GLU A N 1
ATOM 3315 C CA . GLU A 1 441 ? 35.822 -12.990 -43.834 1.00 52.00 441 GLU A CA 1
ATOM 3316 C C . GLU A 1 441 ? 36.741 -11.897 -44.408 1.00 52.00 441 GLU A C 1
ATOM 3318 O O . GLU A 1 441 ? 36.950 -10.892 -43.733 1.00 52.00 441 GLU A O 1
ATOM 3323 N N . THR A 1 442 ? 37.203 -11.951 -45.660 1.00 51.81 442 THR A N 1
ATOM 3324 C CA . THR A 1 442 ? 38.025 -10.848 -46.212 1.00 51.81 442 THR A CA 1
ATOM 3325 C C . THR A 1 442 ? 37.236 -9.872 -47.087 1.00 51.81 442 THR A C 1
ATOM 3327 O O . THR A 1 442 ? 37.367 -9.818 -48.308 1.00 51.81 442 THR A O 1
ATOM 3330 N N . TRP A 1 443 ? 36.454 -9.029 -46.403 1.00 55.09 443 TRP A N 1
ATOM 3331 C CA . TRP A 1 443 ? 35.815 -7.797 -46.900 1.00 55.09 443 TRP A CA 1
ATOM 3332 C C . TRP A 1 443 ? 36.658 -7.006 -47.919 1.00 55.09 443 TRP A C 1
ATOM 3334 O O . TRP A 1 443 ? 36.148 -6.534 -48.938 1.00 55.09 443 TRP A O 1
ATOM 3344 N N . GLY A 1 444 ? 37.962 -6.886 -47.653 1.00 55.62 444 GLY A N 1
ATOM 3345 C CA . GLY A 1 444 ? 38.867 -6.022 -48.407 1.00 55.62 444 GLY A CA 1
ATOM 3346 C C . GLY A 1 444 ? 39.030 -6.394 -49.880 1.00 55.62 444 GLY A C 1
ATOM 3347 O O . GLY A 1 444 ? 39.279 -5.506 -50.686 1.00 55.62 444 GLY A O 1
ATOM 3348 N N . ASN A 1 445 ? 38.833 -7.661 -50.256 1.00 59.19 445 ASN A N 1
ATOM 3349 C CA . ASN A 1 445 ? 39.217 -8.144 -51.586 1.00 59.19 445 ASN A CA 1
ATOM 3350 C C . ASN A 1 445 ? 38.199 -7.809 -52.690 1.00 59.19 445 ASN A C 1
ATOM 3352 O O . ASN A 1 445 ? 38.570 -7.630 -53.847 1.00 59.19 445 ASN A O 1
ATOM 3356 N N . CYS A 1 446 ? 36.907 -7.706 -52.359 1.00 64.12 446 CYS A N 1
ATOM 3357 C CA . CYS A 1 446 ? 35.899 -7.271 -53.334 1.00 64.12 446 CYS A CA 1
ATOM 3358 C C . CYS A 1 446 ? 35.886 -5.745 -53.465 1.00 64.12 446 CYS A C 1
ATOM 3360 O O . CYS A 1 446 ? 35.827 -5.229 -54.577 1.00 64.12 446 CYS A O 1
ATOM 3362 N N . VAL A 1 447 ? 35.997 -5.023 -52.344 1.00 61.59 447 VAL A N 1
ATOM 3363 C CA . VAL A 1 447 ? 36.029 -3.550 -52.326 1.00 61.59 447 VAL A CA 1
ATOM 3364 C C . VAL A 1 447 ? 37.316 -3.010 -52.956 1.00 61.59 447 VAL A C 1
ATOM 3366 O O . VAL A 1 447 ? 37.282 -1.958 -53.583 1.00 61.59 447 VAL A O 1
ATOM 3369 N N . SER A 1 448 ? 38.440 -3.734 -52.881 1.00 63.38 448 SER A N 1
ATOM 3370 C CA . SER A 1 448 ? 39.669 -3.344 -53.585 1.00 63.38 448 SER A CA 1
ATOM 3371 C C . SER A 1 448 ? 39.520 -3.356 -55.106 1.00 63.38 448 SER A C 1
ATOM 3373 O O . SER A 1 448 ? 40.129 -2.535 -55.785 1.00 63.38 448 SER A O 1
ATOM 3375 N N . CYS A 1 449 ? 38.720 -4.279 -55.648 1.00 65.31 449 CYS A N 1
ATOM 3376 C CA . CYS A 1 449 ? 38.464 -4.372 -57.086 1.00 65.31 449 CYS A CA 1
ATOM 3377 C C . CYS A 1 449 ? 37.275 -3.507 -57.523 1.00 65.31 449 CYS A C 1
ATOM 3379 O O . CYS A 1 449 ? 37.291 -2.962 -58.622 1.00 65.31 449 CYS A O 1
ATOM 3381 N N . HIS A 1 450 ? 36.281 -3.343 -56.646 1.00 67.75 450 HIS A N 1
ATOM 3382 C CA . HIS A 1 450 ? 35.056 -2.577 -56.880 1.00 67.75 450 HIS A CA 1
ATOM 3383 C C . HIS A 1 450 ? 34.888 -1.475 -55.825 1.00 67.75 450 HIS A C 1
ATOM 3385 O O . HIS A 1 450 ? 33.945 -1.517 -55.029 1.00 67.75 450 HIS A O 1
ATOM 3391 N N . PRO A 1 451 ? 35.769 -0.458 -55.811 1.00 60.56 451 PRO A N 1
ATOM 3392 C CA . PRO A 1 451 ? 35.815 0.552 -54.753 1.00 60.56 451 PRO A CA 1
ATOM 3393 C C . PRO A 1 451 ? 34.596 1.472 -54.708 1.00 60.56 451 PRO A C 1
ATOM 3395 O O . PRO A 1 451 ? 34.484 2.235 -53.767 1.00 60.56 451 PRO A O 1
ATOM 3398 N N . ASN A 1 452 ? 33.695 1.411 -55.694 1.00 58.19 452 ASN A N 1
ATOM 3399 C CA . ASN A 1 452 ? 32.429 2.152 -55.710 1.00 58.19 452 ASN A CA 1
ATOM 3400 C C . ASN A 1 452 ? 31.200 1.222 -55.698 1.00 58.19 452 ASN A C 1
ATOM 3402 O O . ASN A 1 452 ? 30.095 1.661 -56.014 1.00 58.19 452 ASN A O 1
ATOM 3406 N N . GLY A 1 453 ? 31.386 -0.080 -55.448 1.00 54.84 453 GLY A N 1
ATOM 3407 C CA . GLY A 1 453 ? 30.313 -1.080 -55.498 1.00 54.84 453 GLY A CA 1
ATOM 3408 C C . GLY A 1 453 ? 29.687 -1.294 -56.884 1.00 54.84 453 GLY A C 1
ATOM 3409 O O . GLY A 1 453 ? 28.669 -1.975 -56.988 1.00 54.84 453 GLY A O 1
ATOM 3410 N N . ASN A 1 454 ? 30.271 -0.719 -57.938 1.00 53.53 454 ASN A N 1
ATOM 3411 C CA . ASN A 1 454 ? 29.848 -0.911 -59.321 1.00 53.53 454 ASN A CA 1
ATOM 3412 C C . ASN A 1 454 ? 30.667 -2.045 -59.938 1.00 53.53 454 ASN A C 1
ATOM 3414 O O . ASN A 1 454 ? 31.854 -1.853 -60.190 1.00 53.53 454 ASN A O 1
ATOM 3418 N N . GLY A 1 455 ? 30.014 -3.186 -60.164 1.00 53.56 455 GLY A N 1
ATOM 3419 C CA . GLY A 1 455 ? 30.477 -4.250 -61.056 1.00 53.56 455 GLY A CA 1
ATOM 3420 C C . GLY A 1 455 ? 29.755 -4.193 -62.391 1.00 53.56 455 GLY A C 1
ATOM 3421 O O . GLY A 1 455 ? 28.512 -4.008 -62.371 1.00 53.56 455 GLY A O 1
#

pLDDT: mean 75.28, std 14.05, range [33.56, 92.75]

Solvent-accessible surface area (backbone atoms only — not comparable to full-atom values): 28229 Å² total; per-residue (Å²): 133,86,90,81,87,81,83,80,82,81,80,79,78,78,76,78,72,89,64,83,76,70,97,77,68,55,45,99,84,71,49,65,85,75,84,46,82,69,68,37,77,84,48,44,44,48,99,58,75,91,67,52,84,60,59,58,55,72,37,23,57,91,46,99,44,79,91,42,71,42,59,71,35,97,86,71,46,39,67,73,60,52,49,66,78,40,75,80,45,36,87,71,56,105,42,60,75,56,46,43,66,76,20,45,61,72,48,82,69,99,60,53,61,64,54,36,27,75,54,50,60,41,38,36,94,90,35,96,50,32,72,53,37,64,52,73,38,26,73,35,80,90,39,75,86,43,58,42,53,54,82,80,56,50,65,89,44,87,73,43,43,68,78,43,64,90,42,38,78,42,102,61,31,53,53,99,44,44,71,50,46,32,25,71,32,43,72,70,47,91,82,58,73,83,74,48,51,88,47,49,51,59,84,43,69,69,62,33,73,69,54,32,25,71,54,50,35,26,69,42,67,44,86,81,41,100,55,67,23,50,28,82,92,42,63,24,71,52,42,84,85,75,37,57,82,84,49,66,66,55,57,58,76,45,60,58,42,29,47,69,47,81,89,68,62,42,69,88,35,45,69,60,55,35,44,72,19,46,50,72,51,93,53,84,81,73,36,57,66,49,27,48,73,61,32,55,42,29,29,71,92,36,98,38,21,76,45,47,54,48,58,32,26,77,35,65,92,40,73,87,44,62,44,52,55,80,74,57,31,71,87,72,40,46,79,82,45,66,88,42,50,80,89,62,98,62,78,54,103,40,46,66,53,47,30,27,77,32,59,55,70,50,91,84,60,78,83,75,54,52,84,41,49,51,57,88,42,74,71,50,40,75,69,60,44,43,72,54,66,36,23,72,39,69,40,85,91,49,100,54,72,21,50,26,82,92,43,70,43,74,67,45,90,85,75,36,80,90,82,80,58,77,64,55,74,74,46,68,88,45,90,90,68,57,91,74,73,71,65,85,85,60,71,65,65,57,42,71,77,25,54,53,61,66,130

Sequence (455 aa):
MSSTAVKYIFLIVVVVFSACRGLEDLNVDGSFDRVVWGTHSPFILTSQGNHKEVDCNVCHGPFDTFRQFTCLTSSCHLESETNSDHTSVSGYEFVSSSCFSCHPSGEANDLSRDEHSSTLFPISQGSSHMDLACVECHTDINDYSVVSCTGCHEHRDSKTNPEHAGIKSGSYGYLYSTAACIQCHADSVVKTISSHNSQFPISSGDHRAQLRGCTDCHNKMRSDRPYPATDFTKFSCLGAGCHEHAQNSTNNAHSGVGGYSPSIFTNETWGNCLSCHPSGEQSSLISVAVHTSTKFPISSGSAHESAMCADCHTNASNYSVVTCLNCHDSATTNSDHSGIKSGIYGYQYTTAACLDCHPDSVVKTISSHNSLFPVSSGRHRAQIRGCTDCHNKTRSDRSYQATDFTKFSCLGAGCHEHTQNKTNGQHGGVGGYSSSIFTNETWGNCVSCHPNGNG